Protein AF-A0A5B7TYE2-F1 (afdb_monomer_lite)

Sequence (539 aa):
MKYCIKNIAVILSVALICFSCKEQRVESEIEANNNPLPKKEYLGYVDTRVGTAASIADITVTEVEEPMGYVSPIVGNPSALTHWTPQTAKWTDRVITVPVPYWYDQNKIQGFRGTRYPNGAVVGDWGPMSIMPMTGKVITDAETRASKFSHDSEIAKPHYYSVQLDDYDIKAEFTAASKTAFFQFTFPESKSSSIVIDGVYVPGNYKVIPERNEIEGYTVIAGHFKNHFVAKFDKKFKVYNVDMLPNVVGTKLVPNGFKAAYYNNDKLEGEPDVLVDYSELNYNWLKEPAEGVNADFFSAKYTCTLVPRYTGEHIFELTTKDGTRMYINGKMVIDQWMYRATGTNSYKANLTKGKKIDIRIEYYDGSSTTEMQFRCAEPVKADPKLGPQMALKGADGNAVYVTFNTKDQEKVKMKVGTSLIDIAQARANMEEEFPDFNFKKAVTQVAGVWEKELNMIQVEGTEDDKAIFYTALTKCFVNPRNLNEGGRYFSPFDFQVHEGQMYTDLSLWDTFRSLHPLWVILKPDETTDIINGMLNAYK

Organism: NCBI:txid2584122

Foldseek 3Di:
DDDDDDDDDDDDDDDDDDDDDDDDDDDPPDPPPPDLDDPDFLLVLAFLCVQLEFDPDPPPPDPPDGRTQLFFLWAEFFQAQWTKGFAAADDPPDPPQARRRGHPPGFWTLFIKRWPPQGRDRDYTWFIKGKDKAADDDDLPSNVNIFGWDCVQWDRTRAKTWTQRVVGRKIWIWGYYRFKIKIKIFHAFHQWIKMKMFRVAFWKKWAQDQVQQKIWTWTDTLLPFTKTKIKHKPDRFDDKFFAADFAFDFCVFFVQAKKKFKAQAQPPDDHGQDIDGDRTWWDKQQAAPDPRHHRARMKMKIKTKTAAQAFFKKKKKKWKAAFKWKDKQNHTFDGRHGHGGIDIDMDIDGDHGGDIIMMMMIDHGHDRIITITIGMHHPDDDDSCVRVVCSNVMGIHRMMMTTDGDHGRDMMMMMMGIARPYNVLSVVRRCVLPVDNDRSVSSSVSVVSLSVQLVLDDDDDDSNVSSVVSNVSVSLRHDFHWQDTPQWGQQPQPRDIGGATATDPCPVVPCVPPSLVVCCVRPVPVSVSHVVNVVVNVD

Structure (mmCIF, N/CA/C/O backbone):
data_AF-A0A5B7TYE2-F1
#
_entry.id   AF-A0A5B7TYE2-F1
#
loop_
_atom_site.group_PDB
_atom_site.id
_atom_site.type_symbol
_atom_site.label_atom_id
_atom_site.label_alt_id
_atom_site.label_comp_id
_atom_site.label_asym_id
_atom_site.label_entity_id
_atom_site.label_seq_id
_atom_site.pdbx_PDB_ins_code
_atom_site.Cartn_x
_atom_site.Cartn_y
_atom_site.Cartn_z
_atom_site.occupancy
_atom_site.B_iso_or_equiv
_atom_site.auth_seq_id
_atom_site.auth_comp_id
_atom_site.auth_asym_id
_atom_site.auth_atom_id
_atom_site.pdbx_PDB_model_num
ATOM 1 N N . MET A 1 1 ? -28.534 55.575 19.215 1.00 34.75 1 MET A N 1
ATOM 2 C CA . MET A 1 1 ? -29.164 55.459 17.878 1.00 34.75 1 MET A CA 1
ATOM 3 C C . MET A 1 1 ? -29.790 54.069 17.811 1.00 34.75 1 MET A C 1
ATOM 5 O O . MET A 1 1 ? -29.038 53.115 17.872 1.00 34.75 1 MET A O 1
ATOM 9 N N . LYS A 1 2 ? -31.093 53.893 18.110 1.00 31.44 2 LYS A N 1
ATOM 10 C CA . LYS A 1 2 ? -32.216 53.730 17.140 1.00 31.44 2 LYS A CA 1
ATOM 11 C C . LYS A 1 2 ? -31.777 52.851 15.954 1.00 31.44 2 LYS A C 1
ATOM 13 O O . LYS A 1 2 ? -30.890 53.282 15.237 1.00 31.44 2 LYS A O 1
ATOM 18 N N . TYR A 1 3 ? -32.258 51.619 15.764 1.00 28.66 3 TYR A N 1
ATOM 19 C CA . TYR A 1 3 ? -33.646 51.156 15.554 1.00 28.66 3 TYR A CA 1
ATOM 20 C C . TYR A 1 3 ? -33.824 49.680 15.980 1.00 28.66 3 TYR A C 1
ATOM 22 O O . TYR A 1 3 ? -32.837 48.976 16.112 1.00 28.66 3 TYR A O 1
ATOM 30 N N . CYS A 1 4 ? -35.005 49.061 15.999 1.00 26.41 4 CYS A N 1
ATOM 31 C CA . CYS A 1 4 ? -36.334 49.336 16.553 1.00 26.41 4 CYS A CA 1
ATOM 32 C C . CYS A 1 4 ? -37.114 48.018 16.342 1.00 26.41 4 CYS A C 1
ATOM 34 O O . CYS A 1 4 ? -37.064 47.428 15.267 1.00 26.41 4 CYS A O 1
ATOM 36 N N . ILE A 1 5 ? -37.779 47.555 17.395 1.00 30.11 5 ILE A N 1
ATOM 37 C CA . ILE A 1 5 ? -38.566 46.320 17.507 1.00 30.11 5 ILE A CA 1
ATOM 38 C C . ILE A 1 5 ? -39.814 46.368 16.613 1.00 30.11 5 ILE A C 1
ATOM 40 O O . ILE A 1 5 ? -40.455 47.415 16.527 1.00 30.11 5 ILE A O 1
ATOM 44 N N . LYS A 1 6 ? -40.256 45.214 16.092 1.00 28.36 6 LYS A N 1
ATOM 45 C CA . LYS A 1 6 ? -41.692 44.914 15.955 1.00 28.36 6 LYS A CA 1
ATOM 46 C C . LYS A 1 6 ? -41.987 43.440 16.258 1.00 28.36 6 LYS A C 1
ATOM 48 O O . LYS A 1 6 ? -41.724 42.559 15.451 1.00 28.36 6 LYS A O 1
ATOM 53 N N . ASN A 1 7 ? -42.567 43.229 17.439 1.00 30.31 7 ASN A N 1
ATOM 54 C CA . ASN A 1 7 ? -43.360 42.063 17.818 1.00 30.31 7 ASN A CA 1
ATOM 55 C C . ASN A 1 7 ? -44.704 42.083 17.078 1.00 30.31 7 ASN A C 1
ATOM 57 O O . ASN A 1 7 ? -45.320 43.146 16.987 1.00 30.31 7 ASN A O 1
ATOM 61 N N . ILE A 1 8 ? -45.216 40.913 16.692 1.00 30.72 8 ILE A N 1
ATOM 62 C CA . ILE A 1 8 ? -46.660 40.644 16.650 1.00 30.72 8 ILE A CA 1
ATOM 63 C C . ILE A 1 8 ? -46.888 39.279 17.302 1.00 30.72 8 ILE A C 1
ATOM 65 O O . ILE A 1 8 ? -46.368 38.266 16.847 1.00 30.72 8 ILE A O 1
ATOM 69 N N . ALA A 1 9 ? -47.655 39.290 18.389 1.00 28.41 9 ALA A N 1
ATOM 70 C CA . ALA A 1 9 ? -48.198 38.119 19.058 1.00 28.41 9 ALA A CA 1
ATOM 71 C C . ALA A 1 9 ? -49.622 37.860 18.548 1.00 28.41 9 ALA A C 1
ATOM 73 O O . ALA A 1 9 ? -50.392 38.809 18.412 1.00 28.41 9 ALA A O 1
ATOM 74 N N . VAL A 1 10 ? -49.992 36.592 18.350 1.00 28.48 10 VAL A N 1
ATOM 75 C CA . VAL A 1 10 ? -51.390 36.132 18.395 1.00 28.48 10 VAL A CA 1
ATOM 76 C C . VAL A 1 10 ? -51.424 34.792 19.134 1.00 28.48 10 VAL A C 1
ATOM 78 O O . VAL A 1 10 ? -50.661 33.880 18.827 1.00 28.48 10 VAL A O 1
ATOM 81 N N . ILE A 1 11 ? -52.286 34.722 20.148 1.00 31.12 11 ILE A N 1
ATOM 82 C CA . ILE A 1 11 ? -52.474 33.622 21.099 1.00 31.12 11 ILE A CA 1
ATOM 83 C C . ILE A 1 11 ? -53.691 32.765 20.702 1.00 31.12 11 ILE A C 1
ATOM 85 O O . ILE A 1 11 ? -54.756 33.304 20.425 1.00 31.12 11 ILE A O 1
ATOM 89 N N . LEU A 1 12 ? -53.462 31.445 20.741 1.00 28.72 12 LEU A N 1
ATOM 90 C CA . LEU A 1 12 ? -54.303 30.267 21.038 1.00 28.72 12 LEU A CA 1
ATOM 91 C C . LEU A 1 12 ? -55.782 30.162 20.608 1.00 28.72 12 LEU A C 1
ATOM 93 O O . LEU A 1 12 ? -56.643 30.958 20.967 1.00 28.72 12 LEU A O 1
ATOM 97 N N . SER A 1 13 ? -56.114 28.962 20.112 1.00 26.42 13 SER A N 1
ATOM 98 C CA . SER A 1 13 ? -57.304 28.203 20.535 1.00 26.42 13 SER A CA 1
ATOM 99 C C . SER A 1 13 ? -57.010 26.697 20.528 1.00 26.42 13 SER A C 1
ATOM 101 O O . SER A 1 13 ? -56.265 26.206 19.688 1.00 26.42 13 SER A O 1
ATOM 103 N N . VAL A 1 14 ? -57.579 26.001 21.510 1.00 31.58 14 VAL A N 1
ATOM 104 C CA . VAL A 1 14 ? -57.256 24.660 22.030 1.00 31.58 14 VAL A CA 1
ATOM 105 C C . VAL A 1 14 ? -58.329 23.638 21.630 1.00 31.58 14 VAL A C 1
ATOM 107 O O . VAL A 1 14 ? -59.505 23.985 21.650 1.00 31.58 14 VAL A O 1
ATOM 110 N N . ALA A 1 15 ? -57.939 22.378 21.393 1.00 25.75 15 ALA A N 1
ATOM 111 C CA . ALA A 1 15 ? -58.714 21.151 21.683 1.00 25.75 15 ALA A CA 1
ATOM 112 C C . ALA A 1 15 ? -57.755 19.941 21.549 1.00 25.75 15 ALA A C 1
ATOM 114 O O . ALA A 1 15 ? -57.318 19.647 20.444 1.00 25.75 15 ALA A O 1
ATOM 115 N N . LEU A 1 16 ? -57.111 19.423 22.602 1.00 27.80 16 LEU A N 1
ATOM 116 C CA . LEU A 1 16 ? -57.550 18.558 23.716 1.00 27.80 16 LEU A CA 1
ATOM 117 C C . LEU A 1 16 ? -57.940 17.116 23.325 1.00 27.80 16 LEU A C 1
ATOM 119 O O . LEU A 1 16 ? -58.738 16.928 22.415 1.00 27.80 16 LEU A O 1
ATOM 123 N N . ILE A 1 17 ? -57.451 16.173 24.157 1.00 26.98 17 ILE A N 1
ATOM 124 C CA . ILE A 1 17 ? -57.790 14.740 24.371 1.00 26.98 17 ILE A CA 1
ATOM 125 C C . ILE A 1 17 ? -56.639 13.796 23.950 1.00 26.98 17 ILE A C 1
ATOM 127 O O . ILE A 1 17 ? -56.234 13.819 22.800 1.00 26.98 17 ILE A O 1
ATOM 131 N N . CYS A 1 18 ? -56.073 12.883 24.753 1.00 25.69 18 CYS A N 1
ATOM 132 C CA . CYS A 1 18 ? -56.061 12.580 26.191 1.00 25.69 18 CYS A CA 1
ATOM 133 C C . CYS A 1 18 ? -54.978 11.492 26.429 1.00 25.69 18 CYS A C 1
ATOM 135 O O . CYS A 1 18 ? -54.842 10.590 25.614 1.00 25.69 18 CYS A O 1
ATOM 137 N N . PHE A 1 19 ? -54.287 11.580 27.574 1.00 26.70 19 PHE A N 1
ATOM 138 C CA . PHE A 1 19 ? -53.756 10.511 28.450 1.00 26.70 19 PHE A CA 1
ATOM 139 C C . PHE A 1 19 ? -53.100 9.232 27.873 1.00 26.70 19 PHE A C 1
ATOM 141 O O . PHE A 1 19 ? -53.772 8.379 27.311 1.00 26.70 19 PHE A O 1
ATOM 148 N N . SER A 1 20 ? -51.856 8.936 28.28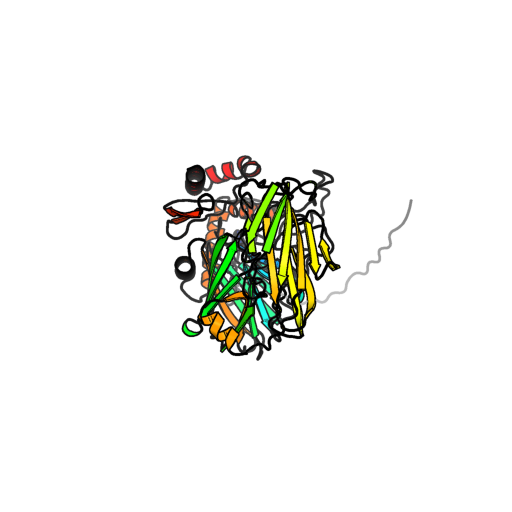3 1.00 24.97 20 SER A N 1
ATOM 149 C CA . SER A 1 20 ? -51.570 8.154 29.512 1.00 24.97 20 SER A CA 1
ATOM 150 C C . SER A 1 20 ? -50.143 7.577 29.516 1.00 24.97 20 SER A C 1
ATOM 152 O O . SER A 1 20 ? -49.689 7.010 28.526 1.00 24.97 20 SER A O 1
ATOM 154 N N . CYS A 1 21 ? -49.461 7.661 30.661 1.00 29.09 21 CYS A N 1
ATOM 155 C CA . CYS A 1 21 ? -48.189 6.993 30.941 1.00 29.09 21 CYS A CA 1
ATOM 156 C C . CYS A 1 21 ? -48.276 5.462 30.822 1.00 29.09 21 CYS A C 1
ATOM 158 O O . CYS A 1 21 ? -49.140 4.842 31.447 1.00 29.09 21 CYS A O 1
ATOM 160 N N . LYS A 1 22 ? -47.283 4.858 30.159 1.00 26.09 22 LYS A N 1
ATOM 161 C CA . LYS A 1 22 ? -46.612 3.628 30.612 1.00 26.09 22 LYS A CA 1
ATOM 162 C C . LYS A 1 22 ? -45.293 3.446 29.855 1.00 26.09 22 LYS A C 1
ATOM 164 O O . LYS A 1 22 ? -45.286 3.113 28.676 1.00 26.09 22 LYS A O 1
ATOM 169 N N . GLU A 1 23 ? -44.182 3.643 30.557 1.00 31.44 23 GLU A N 1
ATOM 170 C CA . GLU A 1 23 ? -42.925 2.973 30.229 1.00 31.44 23 GLU A CA 1
ATOM 171 C C . GLU A 1 23 ? -43.135 1.456 30.320 1.00 31.44 23 GLU A C 1
ATOM 173 O O . GLU A 1 23 ? -43.660 0.973 31.324 1.00 31.44 23 GLU A O 1
ATOM 178 N N . GLN A 1 24 ? -42.702 0.708 29.303 1.00 24.80 24 GLN A N 1
ATOM 179 C CA . GLN A 1 24 ? -41.698 -0.353 29.454 1.00 24.80 24 GLN A CA 1
ATOM 180 C C . GLN A 1 24 ? -41.434 -1.072 28.122 1.00 24.80 24 GLN A C 1
ATOM 182 O O . GLN A 1 24 ? -42.334 -1.651 27.526 1.00 24.80 24 GLN A O 1
ATOM 187 N N . ARG A 1 25 ? -40.144 -1.098 27.758 1.00 34.94 25 ARG A N 1
ATOM 188 C CA . ARG A 1 25 ? -39.419 -2.188 27.080 1.00 34.94 25 ARG A CA 1
ATOM 189 C C . ARG A 1 25 ? -40.068 -2.822 25.843 1.00 34.94 25 ARG A C 1
ATOM 191 O O . ARG A 1 25 ? -40.710 -3.858 25.959 1.00 34.94 25 ARG A O 1
ATOM 198 N N . VAL A 1 26 ? -39.665 -2.340 24.665 1.00 27.91 26 VAL A N 1
ATOM 199 C CA . VAL A 1 26 ? -39.304 -3.201 23.521 1.00 27.91 26 VAL A CA 1
ATOM 200 C C . VAL A 1 26 ? -38.172 -2.511 22.747 1.00 27.91 26 VAL A C 1
ATOM 202 O O . VAL A 1 26 ? -38.399 -1.929 21.698 1.00 27.91 26 VAL A O 1
ATOM 205 N N . GLU A 1 27 ? -36.950 -2.502 23.285 1.00 33.47 27 GLU A N 1
ATOM 206 C CA . GLU A 1 27 ? -35.805 -1.914 22.559 1.00 33.47 27 GLU A CA 1
ATOM 207 C C . GLU A 1 27 ? -34.492 -2.701 22.716 1.00 33.47 27 GLU A C 1
ATOM 209 O O . GLU A 1 27 ? -33.421 -2.202 22.392 1.00 33.47 27 GLU A O 1
ATOM 214 N N . SER A 1 28 ? -34.529 -3.953 23.190 1.00 32.06 28 SER A N 1
ATOM 215 C CA . SER A 1 28 ? -33.297 -4.636 23.618 1.00 32.06 28 SER A CA 1
ATOM 216 C C . SER A 1 28 ? -32.872 -5.907 22.877 1.00 32.06 28 SER A C 1
ATOM 218 O O . SER A 1 28 ? -31.851 -6.451 23.275 1.00 32.06 28 SER A O 1
ATOM 220 N N . GLU A 1 29 ? -33.537 -6.402 21.822 1.00 28.94 29 GLU A N 1
ATOM 221 C CA . GLU A 1 29 ? -33.160 -7.741 21.294 1.00 28.94 29 GLU A CA 1
ATOM 222 C C . GLU A 1 29 ? -33.033 -7.931 19.771 1.00 28.94 29 GLU A C 1
ATOM 224 O O . GLU A 1 29 ? -32.695 -9.033 19.350 1.00 28.94 29 GLU A O 1
ATOM 229 N N . ILE A 1 30 ? -33.181 -6.905 18.919 1.00 29.28 30 ILE A N 1
ATOM 230 C CA . ILE A 1 30 ? -33.082 -7.112 17.449 1.00 29.28 30 ILE A CA 1
ATOM 231 C C . ILE A 1 30 ? -31.859 -6.439 16.784 1.00 29.28 30 ILE A C 1
ATOM 233 O O . ILE A 1 30 ? -31.394 -6.910 15.750 1.00 29.28 30 ILE A O 1
ATOM 237 N N . GLU A 1 31 ? -31.217 -5.436 17.392 1.00 34.06 31 GLU A N 1
ATOM 238 C CA . GLU A 1 31 ? -30.087 -4.727 16.749 1.00 34.06 31 GLU A CA 1
ATOM 239 C C . GLU A 1 31 ? -28.674 -5.190 17.147 1.00 34.06 31 GLU A C 1
ATOM 241 O O . GLU A 1 31 ? -27.690 -4.760 16.545 1.00 34.06 31 GLU A O 1
ATOM 246 N N . ALA A 1 32 ? -28.527 -6.074 18.137 1.00 31.67 32 ALA A N 1
ATOM 247 C CA . ALA A 1 32 ? -27.205 -6.466 18.645 1.00 31.67 32 ALA A CA 1
ATOM 248 C C . ALA A 1 32 ? -26.365 -7.305 17.654 1.00 31.67 32 ALA A C 1
ATOM 250 O O . ALA A 1 32 ? -25.162 -7.460 17.849 1.00 31.67 32 ALA A O 1
ATOM 251 N N . ASN A 1 33 ? -26.952 -7.823 16.568 1.00 38.25 33 ASN A N 1
ATOM 252 C CA . ASN A 1 33 ? -26.249 -8.746 15.669 1.00 38.25 33 ASN A CA 1
ATOM 253 C C . ASN A 1 33 ? -25.567 -8.107 14.444 1.00 38.25 33 ASN A C 1
ATOM 255 O O . ASN A 1 33 ? -24.705 -8.761 13.847 1.00 38.25 33 ASN A O 1
ATOM 259 N N . ASN A 1 34 ? -25.842 -6.837 14.111 1.00 45.91 34 ASN A N 1
ATOM 260 C CA . ASN A 1 34 ? -25.438 -6.263 12.814 1.00 45.91 34 ASN A CA 1
ATOM 261 C C . ASN A 1 34 ? -24.366 -5.156 12.843 1.00 45.91 34 ASN A C 1
ATOM 263 O O . ASN A 1 34 ? -23.856 -4.826 11.776 1.00 45.91 34 ASN A O 1
ATOM 267 N N . ASN A 1 35 ? -23.970 -4.612 14.001 1.00 49.88 35 ASN A N 1
ATOM 268 C CA . ASN A 1 35 ? -22.941 -3.561 14.053 1.00 49.88 35 ASN A CA 1
ATOM 269 C C . ASN A 1 35 ? -21.555 -4.146 14.414 1.00 49.88 35 ASN A C 1
ATOM 271 O O . ASN A 1 35 ? -21.451 -4.825 15.438 1.00 49.88 35 ASN A O 1
ATOM 275 N N . PRO A 1 36 ? -20.500 -3.948 13.595 1.00 50.59 36 PRO A N 1
ATOM 276 C CA . PRO A 1 36 ? -19.133 -4.338 13.950 1.00 50.59 36 PRO A CA 1
ATOM 277 C C . PRO A 1 36 ? -18.475 -3.405 14.983 1.00 50.59 36 PRO A C 1
ATOM 279 O O . PRO A 1 36 ? -17.415 -3.754 15.496 1.00 50.59 36 PRO A O 1
ATOM 282 N N . LEU A 1 37 ? -19.081 -2.251 15.291 1.00 54.53 37 LEU A N 1
ATOM 283 C CA . LEU A 1 37 ? -18.548 -1.263 16.231 1.00 54.53 37 LEU A CA 1
ATOM 284 C C . LEU A 1 37 ? -19.129 -1.445 17.651 1.00 54.53 37 LEU A C 1
ATOM 286 O O . LEU A 1 37 ? -20.332 -1.708 17.781 1.00 54.53 37 LEU A O 1
ATOM 290 N N . PRO A 1 38 ? -18.323 -1.278 18.718 1.00 51.12 38 PRO A N 1
ATOM 291 C CA . PRO A 1 38 ? -18.806 -1.371 20.093 1.00 51.12 38 PRO A CA 1
ATOM 292 C C . PRO A 1 38 ? -19.775 -0.234 20.463 1.00 51.12 38 PRO A C 1
ATOM 294 O O . PRO A 1 38 ? -19.647 0.897 19.998 1.00 51.12 38 PRO A O 1
ATOM 297 N N . LYS A 1 39 ? -20.779 -0.537 21.303 1.00 52.81 39 LYS A N 1
ATOM 298 C CA . LYS A 1 39 ? -21.942 0.343 21.560 1.00 52.81 39 LYS A CA 1
ATOM 299 C C . LYS A 1 39 ? -21.725 1.431 22.638 1.00 52.81 39 LYS A C 1
ATOM 301 O O . LYS A 1 39 ? -22.587 2.299 22.741 1.00 52.81 39 LYS A O 1
ATOM 306 N N . LYS A 1 40 ? -20.635 1.408 23.429 1.00 57.78 40 LYS A N 1
ATOM 307 C CA . LYS A 1 40 ? -20.192 2.484 24.361 1.00 57.78 40 LYS A CA 1
ATOM 308 C C . LYS A 1 40 ? -18.861 2.107 25.042 1.00 57.78 40 LYS A C 1
ATOM 310 O O . LYS A 1 40 ? -18.858 1.560 26.139 1.00 57.78 40 LYS A O 1
ATOM 315 N N . GLU A 1 41 ? -17.747 2.379 24.372 1.00 79.69 41 GLU A N 1
ATOM 316 C CA . GLU A 1 41 ? -16.377 2.059 24.816 1.00 79.69 41 GLU A CA 1
ATOM 317 C C . GLU A 1 41 ? -15.401 3.170 24.357 1.00 79.69 41 GLU A C 1
ATOM 319 O O . GLU A 1 41 ? -15.833 4.110 23.675 1.00 79.69 41 GLU A O 1
ATOM 324 N N . TYR A 1 42 ? -14.117 3.128 24.736 1.00 91.69 42 TYR A N 1
ATOM 325 C CA . TYR A 1 42 ? -13.172 4.234 24.508 1.00 91.69 42 TYR A CA 1
ATOM 326 C C . TYR A 1 42 ? -12.927 4.518 23.018 1.00 91.69 42 TYR A C 1
ATOM 328 O O . TYR A 1 42 ? -12.788 5.675 22.617 1.00 91.69 42 TYR A O 1
ATOM 336 N N . LEU A 1 43 ? -12.979 3.490 22.166 1.00 91.62 43 LEU A N 1
ATOM 337 C CA . LEU A 1 43 ? -12.900 3.611 20.705 1.00 91.62 43 LEU A CA 1
ATOM 338 C C . LEU A 1 43 ? -14.020 4.461 20.097 1.00 91.62 43 LEU A C 1
ATOM 340 O O . LEU A 1 43 ? -13.868 4.999 18.992 1.00 91.62 43 LEU A O 1
ATOM 344 N N . GLY A 1 44 ? -15.150 4.590 20.798 1.00 91.44 44 GLY A N 1
ATOM 345 C CA . GLY A 1 44 ? -16.251 5.455 20.385 1.00 91.44 44 GLY A CA 1
ATOM 346 C C . GLY A 1 44 ? -15.796 6.902 20.190 1.00 91.44 44 GLY A C 1
ATOM 347 O O . GLY A 1 44 ? -16.189 7.530 19.208 1.00 91.44 44 GLY A O 1
ATOM 348 N N . TYR A 1 45 ? -14.887 7.370 21.049 1.00 94.50 45 TYR A N 1
ATOM 349 C CA . TYR A 1 45 ? -14.358 8.737 21.074 1.00 94.50 45 TYR A CA 1
ATOM 350 C C . TYR A 1 45 ? -13.264 9.014 20.035 1.00 94.50 45 TYR A C 1
ATOM 352 O O . TYR A 1 45 ? -12.960 10.171 19.763 1.00 94.50 45 TYR A O 1
ATOM 360 N N . VAL A 1 46 ? -12.650 7.978 19.459 1.00 95.69 46 VAL A N 1
ATOM 361 C CA . VAL A 1 46 ? -11.467 8.137 18.599 1.00 95.69 46 VAL A CA 1
ATOM 362 C C . VAL A 1 46 ? -11.860 8.474 17.164 1.00 95.69 46 VAL A C 1
ATOM 364 O O . VAL A 1 46 ? -12.607 7.715 16.556 1.00 95.69 46 VAL A O 1
ATOM 367 N N . ASP A 1 47 ? -11.310 9.533 16.573 1.00 94.56 47 ASP A N 1
ATOM 368 C CA . ASP A 1 47 ? -11.365 9.769 15.120 1.00 94.56 47 ASP A CA 1
ATOM 369 C C . ASP A 1 47 ? -9.943 9.906 14.565 1.00 94.56 47 ASP A C 1
ATOM 371 O O . ASP A 1 47 ? -9.219 10.859 14.867 1.00 94.56 47 ASP A O 1
ATOM 375 N N . THR A 1 48 ? -9.515 8.941 13.746 1.00 95.88 48 THR A N 1
ATOM 376 C CA . THR A 1 48 ? -8.138 8.920 13.229 1.00 95.88 48 THR A CA 1
ATOM 377 C C . THR A 1 48 ? -7.877 9.985 12.162 1.00 95.88 48 THR A C 1
ATOM 379 O O . THR A 1 48 ? -6.719 10.204 11.806 1.00 95.88 48 THR A O 1
ATOM 382 N N . ARG A 1 49 ? -8.910 10.708 11.703 1.00 94.56 49 ARG A N 1
ATOM 383 C CA . ARG A 1 49 ? -8.782 11.835 10.766 1.00 94.56 49 ARG A CA 1
ATOM 384 C C . ARG A 1 49 ? -8.354 13.132 11.441 1.00 94.56 49 ARG A C 1
ATOM 386 O O . ARG A 1 49 ? -7.911 14.048 10.751 1.00 94.56 49 ARG A O 1
ATOM 393 N N . VAL A 1 50 ? -8.443 13.248 12.767 1.00 92.62 50 VAL A N 1
ATOM 394 C CA . VAL A 1 50 ? -8.005 14.464 13.474 1.00 92.62 50 VAL A CA 1
ATOM 395 C C . VAL A 1 50 ? -6.527 14.734 13.167 1.00 92.62 50 VAL A C 1
ATOM 397 O O . VAL A 1 50 ? -5.665 13.900 13.451 1.00 92.62 50 VAL A O 1
ATOM 400 N N . GLY A 1 51 ? -6.236 15.898 12.577 1.00 89.25 51 GLY A N 1
ATOM 401 C CA . GLY A 1 51 ? -4.897 16.310 12.130 1.00 89.25 51 GLY A CA 1
ATOM 402 C C . GLY A 1 51 ? -4.569 16.036 10.653 1.00 89.25 51 GLY A C 1
ATOM 403 O O . GLY A 1 51 ? -3.474 16.385 10.221 1.00 89.25 51 GLY A O 1
ATOM 404 N N . THR A 1 52 ? -5.488 15.433 9.884 1.00 90.12 52 THR A N 1
ATOM 405 C CA . THR A 1 52 ? -5.319 15.160 8.435 1.00 90.12 52 THR A CA 1
ATOM 406 C C . THR A 1 52 ? -5.700 16.342 7.526 1.00 90.12 52 THR A C 1
ATOM 408 O O . THR A 1 52 ? -5.405 16.323 6.331 1.00 90.12 52 THR A O 1
ATOM 411 N N . ALA A 1 53 ? -6.366 17.360 8.077 1.00 85.56 53 ALA A N 1
ATOM 412 C CA . ALA A 1 53 ? -6.710 18.612 7.401 1.00 85.56 53 ALA A CA 1
ATOM 413 C C . ALA A 1 53 ? -5.706 19.720 7.752 1.00 85.56 53 ALA A C 1
ATOM 415 O O . ALA A 1 53 ? -4.990 19.622 8.755 1.00 85.56 53 ALA A O 1
ATOM 416 N N . ALA A 1 54 ? -5.688 20.798 6.964 1.00 75.50 54 ALA A N 1
ATOM 417 C CA . ALA A 1 54 ? -4.964 22.004 7.354 1.00 75.50 54 ALA A CA 1
ATOM 418 C C . ALA A 1 54 ? -5.578 22.595 8.629 1.00 75.50 54 ALA A C 1
ATOM 420 O O . ALA A 1 54 ? -6.802 22.645 8.767 1.00 75.50 54 ALA A O 1
ATOM 421 N N . SER A 1 55 ? -4.744 23.058 9.561 1.00 67.25 55 SER A N 1
ATOM 422 C CA . SER A 1 55 ? -5.237 23.813 10.709 1.00 67.25 55 SER A CA 1
ATOM 423 C C . SER A 1 55 ? -5.929 25.079 10.223 1.00 67.25 55 SER A C 1
ATOM 425 O O . SER A 1 55 ? -5.384 25.850 9.435 1.00 67.25 55 SER A O 1
ATOM 427 N N . ILE A 1 56 ? -7.126 25.301 10.753 1.00 60.66 56 ILE A N 1
ATOM 428 C CA . ILE A 1 56 ? -7.894 26.539 10.596 1.00 60.66 56 ILE A CA 1
ATOM 429 C C . ILE A 1 56 ? -7.552 27.580 11.673 1.00 60.66 56 ILE A C 1
ATOM 431 O O . ILE A 1 56 ? -8.060 28.697 11.628 1.00 60.66 56 ILE A O 1
ATOM 435 N N . ALA A 1 57 ? -6.739 27.210 12.666 1.00 56.53 57 ALA A N 1
ATOM 436 C CA . ALA A 1 57 ? -6.244 28.125 13.685 1.00 56.53 57 ALA A CA 1
ATOM 437 C C . ALA A 1 57 ? -4.958 28.814 13.202 1.00 56.53 57 ALA A C 1
ATOM 439 O O . ALA A 1 57 ? -4.121 28.163 12.570 1.00 56.53 57 ALA A O 1
ATOM 440 N N . ASP A 1 58 ? -4.789 30.094 13.555 1.00 50.94 58 ASP A N 1
ATOM 441 C CA . ASP A 1 58 ? -3.541 30.858 13.396 1.00 50.94 58 ASP A CA 1
ATOM 442 C C . ASP A 1 58 ? -2.455 30.272 14.313 1.00 50.94 58 ASP A C 1
ATOM 444 O O . ASP A 1 58 ? -2.147 30.789 15.387 1.00 50.94 58 ASP A O 1
ATOM 448 N N . ILE A 1 59 ? -1.897 29.130 13.916 1.00 52.75 59 ILE A N 1
ATOM 449 C CA . ILE A 1 59 ? -0.776 28.492 14.600 1.00 52.75 59 ILE A CA 1
ATOM 450 C C . ILE A 1 59 ? 0.494 28.910 13.858 1.00 52.75 59 ILE A C 1
ATOM 452 O O . ILE A 1 59 ? 1.080 28.150 13.095 1.00 52.75 59 ILE A O 1
ATOM 456 N N . THR A 1 60 ? 0.908 30.161 14.044 1.00 42.25 60 THR A N 1
ATOM 457 C CA . THR A 1 60 ? 2.211 30.637 13.570 1.00 42.25 60 THR A CA 1
ATOM 458 C C . THR A 1 60 ? 3.288 30.167 14.542 1.00 42.25 60 THR A C 1
ATOM 460 O O . THR A 1 60 ? 3.490 30.792 15.584 1.00 42.25 60 THR A O 1
ATOM 463 N N . VAL A 1 61 ? 3.983 29.073 14.224 1.00 50.69 61 VAL A N 1
ATOM 464 C CA . VAL A 1 61 ? 5.274 28.772 14.875 1.00 50.69 61 VAL A CA 1
ATOM 465 C C . VAL A 1 61 ? 6.433 29.242 13.995 1.00 50.69 61 VAL A C 1
ATOM 467 O O . VAL A 1 61 ? 7.415 29.750 14.525 1.00 50.69 61 VAL A O 1
ATOM 470 N N . THR A 1 62 ? 6.287 29.219 12.666 1.00 44.78 62 THR A N 1
ATOM 471 C CA . THR A 1 62 ? 7.168 29.910 11.710 1.00 44.78 62 THR A CA 1
ATOM 472 C C . THR A 1 62 ? 6.397 30.223 10.419 1.00 44.78 62 THR A C 1
ATOM 474 O O . THR A 1 62 ? 5.421 29.549 10.110 1.00 44.78 62 THR A O 1
ATOM 477 N N . GLU A 1 63 ? 6.827 31.217 9.637 1.00 47.16 63 GLU A N 1
ATOM 478 C CA . GLU A 1 63 ? 6.264 31.536 8.305 1.00 47.16 63 GLU A CA 1
ATOM 479 C C . GLU A 1 63 ? 6.581 30.465 7.228 1.00 47.16 63 GLU A C 1
ATOM 481 O O . GLU A 1 63 ? 6.395 30.715 6.038 1.00 47.16 63 GLU A O 1
ATOM 486 N N . VAL A 1 64 ? 7.107 29.293 7.617 1.00 49.34 64 VAL A N 1
ATOM 487 C CA . VAL A 1 64 ? 7.753 28.322 6.710 1.00 49.34 64 VAL A CA 1
ATOM 488 C C . VAL A 1 64 ? 7.086 26.936 6.721 1.00 49.34 64 VAL A C 1
ATOM 490 O O . VAL A 1 64 ? 7.304 26.159 5.795 1.00 49.34 64 VAL A O 1
ATOM 493 N N . GLU A 1 65 ? 6.242 26.615 7.707 1.00 53.06 65 GLU A N 1
ATOM 494 C CA . GLU A 1 65 ? 5.575 25.306 7.807 1.00 53.06 65 GLU A CA 1
ATOM 495 C C . GLU A 1 65 ? 4.055 25.429 7.639 1.00 53.06 65 GLU A C 1
ATOM 497 O O . GLU A 1 65 ? 3.413 26.250 8.297 1.00 53.06 65 GLU A O 1
ATOM 502 N N . GLU A 1 66 ? 3.459 24.598 6.770 1.00 59.97 66 GLU A N 1
ATOM 503 C CA . GLU A 1 66 ? 1.998 24.482 6.708 1.00 59.97 66 GLU A CA 1
ATOM 504 C C . GLU A 1 66 ? 1.492 23.969 8.067 1.00 59.97 66 GLU A C 1
ATOM 506 O O . GLU A 1 66 ? 2.036 22.982 8.575 1.00 59.97 66 GLU A O 1
ATOM 511 N N . PRO A 1 67 ? 0.465 24.593 8.672 1.00 66.25 67 PRO A N 1
ATOM 512 C CA . PRO A 1 67 ? 0.031 24.264 10.024 1.00 66.25 67 PRO A CA 1
ATOM 513 C C . PRO A 1 67 ? -0.789 22.964 10.001 1.00 66.25 67 PRO A C 1
ATOM 515 O O . PRO A 1 67 ? -2.010 22.975 10.113 1.00 66.25 67 PRO A O 1
ATOM 518 N N . MET A 1 68 ? -0.139 21.825 9.780 1.00 74.31 68 MET A N 1
ATOM 519 C CA . MET A 1 68 ? -0.776 20.519 9.590 1.00 74.31 68 MET A CA 1
ATOM 520 C C . MET A 1 68 ? -0.215 19.492 10.569 1.00 74.31 68 MET A C 1
ATOM 522 O O . MET A 1 68 ? 0.913 19.605 11.040 1.00 74.31 68 MET A O 1
ATOM 526 N N . GLY A 1 69 ? -1.003 18.455 10.860 1.00 81.38 69 GLY A N 1
ATOM 527 C CA . GLY A 1 69 ? -0.561 17.370 11.733 1.00 81.38 69 GLY A CA 1
ATOM 528 C C . GLY A 1 69 ? 0.368 16.359 11.056 1.00 81.38 69 GLY A C 1
ATOM 529 O O . GLY A 1 69 ? 0.971 15.563 11.764 1.00 81.38 69 GLY A O 1
ATOM 530 N N . TYR A 1 70 ? 0.455 16.350 9.717 1.00 86.12 70 TYR A N 1
ATOM 531 C CA . TYR A 1 70 ? 1.192 15.348 8.928 1.00 86.12 70 TYR A CA 1
ATOM 532 C C . TYR A 1 70 ? 0.857 13.903 9.339 1.00 86.12 70 TYR A C 1
ATOM 534 O O . TYR A 1 70 ? 1.720 13.049 9.507 1.00 86.12 70 TYR A O 1
ATOM 542 N N . VAL A 1 71 ? -0.426 13.617 9.556 1.00 90.31 71 VAL A N 1
ATOM 543 C CA . VAL A 1 71 ? -0.911 12.282 9.934 1.00 90.31 71 VAL A CA 1
ATOM 544 C C . VAL A 1 71 ? -1.808 11.708 8.849 1.00 90.31 71 VAL A C 1
ATOM 546 O O . VAL A 1 71 ? -2.472 12.450 8.133 1.00 90.31 71 VAL A O 1
ATOM 549 N N . SER A 1 72 ? -1.868 10.380 8.782 1.00 92.50 72 SER A N 1
ATOM 550 C CA . SER A 1 72 ? -2.828 9.615 7.982 1.00 92.50 72 SER A CA 1
ATOM 551 C C . SER A 1 72 ? -3.797 8.856 8.907 1.00 92.50 72 SER A C 1
ATOM 553 O O . SER A 1 72 ? -3.375 8.438 9.997 1.00 92.50 72 SER A O 1
ATOM 555 N N . PRO A 1 73 ? -5.068 8.628 8.516 1.00 96.00 73 PRO A N 1
ATOM 556 C CA . PRO A 1 73 ? -6.011 7.831 9.293 1.00 96.00 73 PRO A CA 1
ATOM 557 C C . PRO A 1 73 ? -5.641 6.352 9.161 1.00 96.00 73 PRO A C 1
ATOM 559 O O . PRO A 1 73 ? -6.113 5.631 8.280 1.00 96.00 73 PRO A O 1
ATOM 562 N N . ILE A 1 74 ? -4.699 5.920 9.990 1.00 95.50 74 ILE A N 1
ATOM 563 C CA . ILE A 1 74 ? -4.171 4.561 9.959 1.00 95.50 74 ILE A CA 1
ATOM 564 C C . ILE A 1 74 ? -5.079 3.573 10.699 1.00 95.50 74 ILE A C 1
ATOM 566 O O . ILE A 1 74 ? -5.769 3.920 11.660 1.00 95.50 74 ILE A O 1
ATOM 570 N N . VAL A 1 75 ? -5.012 2.323 10.259 1.00 98.44 75 VAL A N 1
ATOM 571 C CA . VAL A 1 75 ? -5.646 1.147 10.846 1.00 98.44 75 VAL A CA 1
ATOM 572 C C . VAL A 1 75 ? -4.571 0.093 11.074 1.00 98.44 75 VAL A C 1
ATOM 574 O O . VAL A 1 75 ? -3.742 -0.160 10.195 1.00 98.44 75 VAL A O 1
ATOM 577 N N . GLY A 1 76 ? -4.586 -0.528 12.244 1.00 97.69 76 GLY A N 1
ATOM 578 C CA . GLY A 1 76 ? -3.602 -1.527 12.649 1.00 97.69 76 GLY A CA 1
ATOM 579 C C . GLY A 1 76 ? -3.537 -1.644 14.162 1.00 97.69 76 GLY A C 1
ATOM 580 O O . GLY A 1 76 ? -4.081 -0.803 14.876 1.00 97.69 76 GLY A O 1
ATOM 581 N N . ASN A 1 77 ? -2.854 -2.669 14.658 1.00 98.19 77 ASN A N 1
ATOM 582 C CA . ASN A 1 77 ? -2.482 -2.713 16.072 1.00 98.19 77 ASN A CA 1
ATOM 583 C C . ASN A 1 77 ? -1.524 -1.554 16.423 1.00 98.19 77 ASN A C 1
ATOM 585 O O . ASN A 1 77 ? -0.842 -1.041 15.533 1.00 98.19 77 ASN A O 1
ATOM 589 N N . PRO A 1 78 ? -1.399 -1.190 17.710 1.00 97.31 78 PRO A N 1
ATOM 590 C CA . PRO A 1 78 ? -0.277 -0.389 18.189 1.00 97.31 78 PRO A CA 1
ATOM 591 C C . PRO A 1 78 ? 1.066 -0.902 17.660 1.00 97.31 78 PRO A C 1
ATOM 593 O O . PRO A 1 78 ? 1.269 -2.118 17.553 1.00 97.31 78 PRO A O 1
ATOM 596 N N . SER A 1 79 ? 1.971 0.018 17.331 1.00 96.88 79 SER A N 1
ATOM 597 C CA . SER A 1 79 ? 3.336 -0.289 16.879 1.00 96.88 79 SER A CA 1
ATOM 598 C C . SER A 1 79 ? 3.417 -1.247 15.670 1.00 96.88 79 SER A C 1
ATOM 600 O O . SER A 1 79 ? 4.455 -1.876 15.462 1.00 96.88 79 SER A O 1
ATOM 602 N N . ALA A 1 80 ? 2.351 -1.416 14.872 1.00 97.69 80 ALA A N 1
ATOM 603 C CA . ALA A 1 80 ? 2.278 -2.444 13.827 1.00 97.69 80 ALA A CA 1
ATOM 604 C C . ALA A 1 80 ? 3.421 -2.344 12.805 1.00 97.69 80 ALA A C 1
ATOM 606 O O . ALA A 1 80 ? 3.740 -1.254 12.341 1.00 97.69 80 ALA A O 1
ATOM 607 N N . LEU A 1 81 ? 3.968 -3.477 12.347 1.00 97.38 81 LEU A N 1
ATOM 608 C CA . LEU A 1 81 ? 4.944 -3.530 11.247 1.00 97.38 81 LEU A CA 1
ATOM 609 C C . LEU A 1 81 ? 4.395 -2.885 9.968 1.00 97.38 81 LEU A C 1
ATOM 611 O O . LEU A 1 81 ? 5.135 -2.266 9.206 1.00 97.38 81 LEU A O 1
ATOM 615 N N . THR A 1 82 ? 3.107 -3.056 9.686 1.00 97.31 82 THR A N 1
ATOM 616 C CA . THR A 1 82 ? 2.442 -2.422 8.543 1.00 97.31 82 THR A CA 1
ATOM 617 C C . THR A 1 82 ? 1.102 -1.873 8.988 1.00 97.31 82 THR A C 1
ATOM 619 O O . THR A 1 82 ? 0.180 -2.629 9.287 1.00 97.31 82 THR A O 1
ATOM 622 N N . HIS A 1 83 ? 0.996 -0.548 8.997 1.00 97.69 83 HIS A N 1
ATOM 623 C CA . HIS A 1 83 ? -0.291 0.120 9.128 1.00 97.69 83 HIS A CA 1
ATOM 624 C C . HIS A 1 83 ? -0.976 0.177 7.764 1.00 97.69 83 HIS A C 1
ATOM 626 O O . HIS A 1 83 ? -0.323 0.098 6.725 1.00 97.69 83 HIS A O 1
ATOM 632 N N . TRP A 1 84 ? -2.291 0.344 7.757 1.00 98.50 84 TRP A N 1
ATOM 633 C CA . TRP A 1 84 ? -3.078 0.483 6.536 1.00 98.50 84 TRP A CA 1
ATOM 634 C C . TRP A 1 84 ? -3.877 1.775 6.560 1.00 98.50 84 TRP A C 1
ATOM 636 O O . TRP A 1 84 ? -4.389 2.161 7.602 1.00 98.50 84 TRP A O 1
ATOM 646 N N . THR A 1 85 ? -3.984 2.469 5.434 1.00 98.19 85 THR A N 1
ATOM 647 C CA . THR A 1 85 ? -4.667 3.769 5.375 1.00 98.19 85 THR A CA 1
ATOM 648 C C . THR A 1 85 ? -5.262 4.006 3.984 1.00 98.19 85 THR A C 1
ATOM 650 O O . THR A 1 85 ? -4.699 3.510 3.001 1.00 98.19 85 THR A O 1
ATOM 653 N N . PRO A 1 86 ? -6.399 4.713 3.843 1.00 98.00 86 PRO A N 1
ATOM 654 C CA . PRO A 1 86 ? -6.799 5.242 2.541 1.00 98.00 86 PRO A CA 1
ATOM 655 C C . PRO A 1 86 ? -5.690 6.123 1.957 1.00 98.00 86 PRO A C 1
ATOM 657 O O . PRO A 1 86 ? -5.044 6.888 2.666 1.00 98.00 86 PRO A O 1
ATOM 660 N N . GLN A 1 87 ? -5.477 6.020 0.651 1.00 95.62 87 GLN A N 1
ATOM 661 C CA . GLN A 1 87 ? -4.546 6.857 -0.089 1.00 95.62 87 GLN A CA 1
ATOM 662 C C . GLN A 1 87 ? -5.337 7.802 -0.985 1.00 95.62 87 GLN A C 1
ATOM 664 O O . GLN A 1 87 ? -5.990 7.356 -1.932 1.00 95.62 87 GLN A O 1
ATOM 669 N N . THR A 1 88 ? -5.267 9.102 -0.715 1.00 93.38 88 THR A N 1
ATOM 670 C CA . THR A 1 88 ? -5.921 10.112 -1.555 1.00 93.38 88 THR A CA 1
ATOM 671 C C . THR A 1 88 ? -5.124 10.365 -2.829 1.00 93.38 88 THR A C 1
ATOM 673 O O . THR A 1 88 ? -3.924 10.081 -2.880 1.00 93.38 88 THR A O 1
ATOM 676 N N . ALA A 1 89 ? -5.781 10.874 -3.872 1.00 79.25 89 ALA A N 1
ATOM 677 C CA . ALA A 1 89 ? -5.114 11.317 -5.101 1.00 79.25 89 ALA A CA 1
ATOM 678 C C . ALA A 1 89 ? -4.040 12.384 -4.810 1.00 79.25 89 ALA A C 1
ATOM 680 O O . ALA A 1 89 ? -4.068 13.037 -3.758 1.00 79.25 89 ALA A O 1
ATOM 681 N N . LYS A 1 90 ? -3.067 12.548 -5.716 1.00 71.12 90 LYS A N 1
ATOM 682 C CA . LYS A 1 90 ? -2.012 13.549 -5.533 1.00 71.12 90 LYS A CA 1
ATOM 683 C C . LYS A 1 90 ? -2.616 14.950 -5.494 1.00 71.12 90 LYS A C 1
ATOM 685 O O . LYS A 1 90 ? -3.362 15.351 -6.383 1.00 71.12 90 LYS A O 1
ATOM 690 N N . TRP A 1 91 ? -2.216 15.735 -4.498 1.00 62.62 91 TRP A N 1
ATOM 691 C CA . TRP A 1 91 ? -2.577 17.145 -4.450 1.00 62.62 91 TRP A CA 1
ATOM 692 C C . TRP A 1 91 ? -1.715 17.933 -5.441 1.00 62.62 91 TRP A C 1
ATOM 694 O O . TRP A 1 91 ? -0.517 18.112 -5.235 1.00 62.62 91 TRP A O 1
ATOM 704 N N . THR A 1 92 ? -2.301 18.369 -6.554 1.00 56.44 92 THR A N 1
ATOM 705 C CA . THR A 1 92 ? -1.573 19.079 -7.622 1.00 56.44 92 THR A CA 1
ATOM 706 C C . THR A 1 92 ? -1.400 20.574 -7.370 1.00 56.44 92 THR A C 1
ATOM 708 O O . THR A 1 92 ? -0.540 21.193 -7.990 1.00 56.44 92 THR A O 1
ATOM 711 N N . ASP A 1 93 ? -2.191 21.144 -6.459 1.00 52.34 93 ASP A N 1
ATOM 712 C CA . ASP A 1 93 ? -2.313 22.597 -6.271 1.00 52.34 93 ASP A CA 1
ATOM 713 C C . ASP A 1 93 ? -1.453 23.140 -5.117 1.00 52.34 93 ASP A C 1
ATOM 715 O O . ASP A 1 93 ? -1.475 24.338 -4.835 1.00 52.34 93 ASP A O 1
ATOM 719 N N . ARG A 1 94 ? -0.685 22.273 -4.442 1.00 54.34 94 ARG A N 1
ATOM 720 C CA . ARG A 1 94 ? 0.248 22.646 -3.371 1.00 54.34 94 ARG A CA 1
ATOM 721 C C . ARG A 1 94 ? 1.641 22.094 -3.633 1.00 54.34 94 ARG A C 1
ATOM 723 O O . ARG A 1 94 ? 1.806 21.021 -4.213 1.00 54.34 94 ARG A O 1
ATOM 730 N N . VAL A 1 95 ? 2.652 22.815 -3.154 1.00 49.59 95 VAL A N 1
ATOM 731 C CA . VAL A 1 95 ? 4.017 22.290 -3.066 1.00 49.59 95 VAL A CA 1
ATOM 732 C C . VAL A 1 95 ? 4.046 21.303 -1.905 1.00 49.59 95 VAL A C 1
ATOM 734 O O . VAL A 1 95 ? 4.284 21.671 -0.762 1.00 49.59 95 VAL A O 1
ATOM 737 N N . ILE A 1 96 ? 3.760 20.036 -2.195 1.00 53.75 96 ILE A N 1
ATOM 738 C CA . ILE A 1 96 ? 3.873 18.973 -1.200 1.00 53.75 96 ILE A CA 1
ATOM 739 C C . ILE A 1 96 ? 5.363 18.732 -0.925 1.00 53.75 96 ILE A C 1
ATOM 741 O O . ILE A 1 96 ? 6.068 18.184 -1.773 1.00 53.75 96 ILE A O 1
ATOM 745 N N . THR A 1 97 ? 5.838 19.103 0.262 1.00 56.34 97 THR A N 1
ATOM 746 C CA . THR A 1 97 ? 7.205 18.794 0.716 1.00 56.34 97 THR A CA 1
ATOM 747 C C . THR A 1 97 ? 7.338 17.357 1.235 1.00 56.34 97 THR A C 1
ATOM 749 O O . THR A 1 97 ? 8.436 16.805 1.210 1.00 56.34 97 THR A O 1
ATOM 752 N N . VAL A 1 98 ? 6.227 16.716 1.640 1.00 65.06 98 VAL A N 1
ATOM 753 C CA . VAL A 1 98 ? 6.191 15.349 2.200 1.00 65.06 98 VAL A CA 1
ATOM 754 C C . VAL A 1 98 ? 5.028 14.534 1.624 1.00 65.06 98 VAL A C 1
ATOM 756 O O . VAL A 1 98 ? 3.880 14.967 1.731 1.00 65.06 98 VAL A O 1
ATOM 759 N N . PRO A 1 99 ? 5.260 13.333 1.061 1.00 72.12 99 PRO A N 1
ATOM 760 C CA . PRO A 1 99 ? 4.216 12.526 0.430 1.00 72.12 99 PRO A CA 1
ATOM 761 C C . PRO A 1 99 ? 3.335 11.779 1.455 1.00 72.12 99 PRO A C 1
ATOM 763 O O . PRO A 1 99 ? 3.336 10.545 1.504 1.00 72.12 99 PRO A O 1
ATOM 766 N N . VAL A 1 100 ? 2.565 12.522 2.260 1.00 84.00 100 VAL A N 1
ATOM 767 C CA . VAL A 1 100 ? 1.567 11.967 3.192 1.00 84.00 100 VAL A CA 1
ATOM 768 C C . VAL A 1 100 ? 0.533 11.144 2.402 1.00 84.00 100 VAL A C 1
ATOM 770 O O . VAL A 1 100 ? 0.069 11.612 1.357 1.00 84.00 100 VAL A O 1
ATOM 773 N N . PRO A 1 101 ? 0.159 9.925 2.846 1.00 90.44 101 PRO A N 1
ATOM 774 C CA . PRO A 1 101 ? -0.765 9.077 2.088 1.00 90.44 101 PRO A CA 1
ATOM 775 C C . PRO A 1 101 ? -2.168 9.674 1.905 1.00 90.44 101 PRO A C 1
ATOM 777 O O . PRO A 1 101 ? -2.793 9.437 0.871 1.00 90.44 101 PRO A O 1
ATOM 780 N N . TYR A 1 102 ? -2.657 10.427 2.892 1.00 92.62 102 TYR A N 1
ATOM 781 C CA . TYR A 1 102 ? -4.030 10.915 2.964 1.00 92.62 102 TYR A CA 1
ATOM 782 C C . TYR A 1 102 ? -4.087 12.403 3.299 1.00 92.62 102 TYR A C 1
ATOM 784 O O . TYR A 1 102 ? -3.438 12.857 4.241 1.00 92.62 102 TYR A O 1
ATOM 792 N N . TRP A 1 103 ? -4.950 13.125 2.591 1.00 88.81 103 TRP A N 1
ATOM 793 C CA . TRP A 1 103 ? -5.281 14.521 2.855 1.00 88.81 103 TRP A CA 1
ATOM 794 C C . TRP A 1 103 ? -6.792 14.676 2.982 1.00 88.81 103 TRP A C 1
ATOM 796 O O . TRP A 1 103 ? -7.518 14.306 2.063 1.00 88.81 103 TRP A O 1
ATOM 806 N N . TYR A 1 104 ? -7.262 15.262 4.086 1.00 91.62 104 TYR A N 1
ATOM 807 C CA . TYR A 1 104 ? -8.701 15.450 4.318 1.00 91.62 104 TYR A CA 1
ATOM 808 C C . TYR A 1 104 ? -9.373 16.253 3.198 1.00 91.62 104 TYR A C 1
ATOM 810 O O . TYR A 1 104 ? -10.469 15.932 2.775 1.00 91.62 104 TYR A O 1
ATOM 818 N N . ASP A 1 105 ? -8.684 17.256 2.655 1.00 87.88 105 ASP A N 1
ATOM 819 C CA . ASP A 1 105 ? -9.251 18.152 1.640 1.00 87.88 105 ASP A CA 1
ATOM 820 C C . ASP A 1 105 ? -9.407 17.488 0.254 1.00 87.88 105 ASP A C 1
ATOM 822 O O . ASP A 1 105 ? -9.979 18.078 -0.665 1.00 87.88 105 ASP A O 1
ATOM 826 N N . GLN A 1 106 ? -8.887 16.268 0.073 1.00 89.81 106 GLN A N 1
ATOM 827 C CA . GLN A 1 106 ? -9.011 15.528 -1.178 1.00 89.81 106 GLN A CA 1
ATOM 828 C C . GLN A 1 106 ? -10.335 14.775 -1.241 1.00 89.81 106 GLN A C 1
ATOM 830 O O . GLN A 1 106 ? -10.746 14.107 -0.302 1.00 89.81 106 GLN A O 1
ATOM 835 N N . ASN A 1 107 ? -10.964 14.804 -2.413 1.00 93.62 107 ASN A N 1
ATOM 836 C CA . ASN A 1 107 ? -12.256 14.160 -2.662 1.00 93.62 107 ASN A CA 1
ATOM 837 C C . ASN A 1 107 ? -12.145 12.868 -3.481 1.00 93.62 107 ASN A C 1
ATOM 839 O O . ASN A 1 107 ? -13.151 12.379 -3.998 1.00 93.62 107 ASN A O 1
ATOM 843 N N . LYS A 1 108 ? -10.929 12.330 -3.640 1.00 96.25 108 LYS A N 1
ATOM 844 C CA . LYS A 1 108 ? -10.679 11.075 -4.350 1.00 96.25 108 LYS A CA 1
ATOM 845 C C . LYS A 1 108 ? -9.707 10.166 -3.612 1.00 96.25 108 LYS A C 1
ATOM 847 O O . LYS A 1 108 ? -8.653 10.619 -3.169 1.00 96.25 108 LYS A O 1
ATOM 852 N N . ILE A 1 109 ? -10.022 8.873 -3.591 1.00 97.62 109 ILE A N 1
ATOM 853 C CA . ILE A 1 109 ? -9.161 7.789 -3.109 1.00 97.62 109 ILE A CA 1
ATOM 854 C C . ILE A 1 109 ? -8.619 7.012 -4.311 1.00 97.62 109 ILE A C 1
ATOM 856 O O . ILE A 1 109 ? -9.378 6.527 -5.149 1.00 97.62 109 ILE A O 1
ATOM 860 N N . GLN A 1 110 ? -7.295 6.876 -4.382 1.00 95.94 110 GLN A N 1
ATOM 861 C CA . GLN A 1 110 ? -6.582 6.123 -5.422 1.00 95.94 110 GLN A CA 1
ATOM 862 C C . GLN A 1 110 ? -6.167 4.709 -4.990 1.00 95.94 110 GLN A C 1
ATOM 864 O O . GLN A 1 110 ? -5.603 3.955 -5.785 1.00 95.94 110 GLN A O 1
ATOM 869 N N . GLY A 1 111 ? -6.435 4.337 -3.739 1.00 97.81 111 GLY A N 1
ATOM 870 C CA . GLY A 1 111 ? -6.227 2.988 -3.221 1.00 97.81 111 GLY A CA 1
ATOM 871 C C . GLY A 1 111 ? -6.164 2.950 -1.700 1.00 97.81 111 GLY A C 1
ATOM 872 O O . GLY A 1 111 ? -6.293 3.970 -1.029 1.00 97.81 111 GLY A O 1
ATOM 873 N N . PHE A 1 112 ? -5.937 1.762 -1.156 1.00 98.56 112 PHE A N 1
ATOM 874 C CA . PHE A 1 112 ? -5.711 1.514 0.263 1.00 98.56 112 PHE A CA 1
ATOM 875 C C . PHE A 1 112 ? -4.273 1.051 0.444 1.00 98.56 112 PHE A C 1
ATOM 877 O O . PHE A 1 112 ? -3.888 -0.014 -0.046 1.00 98.56 112 PHE A O 1
ATOM 884 N N . ARG A 1 113 ? -3.467 1.885 1.098 1.00 97.06 113 ARG A N 1
ATOM 885 C CA . ARG A 1 113 ? -2.023 1.710 1.191 1.00 97.06 113 ARG A CA 1
ATOM 886 C C . ARG A 1 113 ? -1.653 0.941 2.453 1.00 97.06 113 ARG A C 1
ATOM 888 O O . ARG A 1 113 ? -1.983 1.379 3.552 1.00 97.06 113 ARG A O 1
ATOM 895 N N . GLY A 1 114 ? -0.913 -0.151 2.292 1.00 97.31 114 GLY A N 1
ATOM 896 C CA . GLY A 1 114 ? -0.079 -0.713 3.350 1.00 97.31 114 GLY A CA 1
ATOM 897 C C . GLY A 1 114 ? 1.144 0.183 3.481 1.00 97.31 114 GLY A C 1
ATOM 898 O O . GLY A 1 114 ? 1.945 0.262 2.551 1.00 97.31 114 GLY A O 1
ATOM 899 N N . THR A 1 115 ? 1.229 0.924 4.578 1.00 93.88 115 THR A N 1
ATOM 900 C CA . THR A 1 115 ? 2.143 2.048 4.765 1.00 93.88 115 THR A CA 1
ATOM 901 C C . THR A 1 115 ? 3.038 1.834 5.974 1.00 93.88 115 THR A C 1
ATOM 903 O O . THR A 1 115 ? 2.647 1.249 6.994 1.00 93.88 115 THR A O 1
ATOM 906 N N . ARG A 1 116 ? 4.258 2.346 5.855 1.00 92.19 116 ARG A N 1
ATOM 907 C CA . ARG A 1 116 ? 5.189 2.514 6.964 1.00 92.19 116 ARG A CA 1
ATOM 908 C C . ARG A 1 116 ? 5.554 3.976 7.184 1.00 92.19 116 ARG A C 1
ATOM 910 O O . ARG A 1 116 ? 6.462 4.257 7.956 1.00 92.19 116 ARG A O 1
ATOM 917 N N . TYR A 1 117 ? 4.788 4.889 6.583 1.00 90.19 117 TYR A N 1
ATOM 918 C CA . TYR A 1 117 ? 4.833 6.310 6.879 1.00 90.19 117 TYR A CA 1
ATOM 919 C C . TYR A 1 117 ? 4.728 6.523 8.401 1.00 90.19 117 TYR A C 1
ATOM 921 O O . TYR A 1 117 ? 3.755 6.063 9.016 1.00 90.19 117 TYR A O 1
ATOM 929 N N . PRO A 1 118 ? 5.727 7.159 9.029 1.00 88.31 118 PRO A N 1
ATOM 930 C CA . PRO A 1 118 ? 5.649 7.527 10.433 1.00 88.31 118 PRO A CA 1
ATOM 931 C C . PRO A 1 118 ? 4.713 8.728 10.588 1.00 88.31 118 PRO A C 1
ATOM 933 O O . PRO A 1 118 ? 4.984 9.828 10.105 1.00 88.31 118 PRO A O 1
ATOM 936 N N . ASN A 1 119 ? 3.578 8.498 11.248 1.00 88.56 119 ASN A N 1
ATOM 937 C CA . ASN A 1 119 ? 2.536 9.504 11.417 1.00 88.56 119 ASN A CA 1
ATOM 938 C C . ASN A 1 119 ? 3.065 10.679 12.254 1.00 88.56 119 ASN A C 1
ATOM 940 O O . ASN A 1 119 ? 3.508 10.487 13.384 1.00 88.56 119 ASN A O 1
ATOM 944 N N . GLY A 1 120 ? 2.953 11.895 11.722 1.00 85.19 120 GLY A N 1
ATOM 945 C CA . GLY A 1 120 ? 3.422 13.124 12.362 1.00 85.19 120 GLY A CA 1
ATOM 946 C C . GLY A 1 120 ? 4.858 13.511 12.011 1.00 85.19 120 GLY A C 1
ATOM 947 O O . GLY A 1 120 ? 5.374 14.463 12.589 1.00 85.19 120 GLY A O 1
ATOM 948 N N . ALA A 1 121 ? 5.508 12.802 11.082 1.00 79.75 121 ALA A N 1
ATOM 949 C CA . ALA A 1 121 ? 6.874 13.093 10.663 1.00 79.75 121 ALA A CA 1
ATOM 950 C C . ALA A 1 121 ? 6.960 13.581 9.208 1.00 79.75 121 ALA A C 1
ATOM 952 O O . ALA A 1 121 ? 6.178 13.211 8.328 1.00 79.75 121 ALA A O 1
ATOM 953 N N . VAL A 1 122 ? 7.982 14.396 8.951 1.00 77.06 122 VAL A N 1
ATOM 954 C CA . VAL A 1 122 ? 8.290 15.009 7.651 1.00 77.06 122 VAL A CA 1
ATOM 955 C C . VAL A 1 122 ? 9.265 14.103 6.878 1.00 77.06 122 VAL A C 1
ATOM 957 O O . VAL A 1 122 ? 10.338 14.520 6.455 1.00 77.06 122 VAL A O 1
ATOM 960 N N . VAL A 1 123 ? 8.930 12.813 6.752 1.00 75.12 123 VAL A N 1
ATOM 961 C CA . VAL A 1 123 ? 9.756 11.802 6.059 1.00 75.12 123 VAL A CA 1
ATOM 962 C C . VAL A 1 123 ? 8.918 10.935 5.119 1.00 75.12 123 VAL A C 1
ATOM 964 O O . VAL A 1 123 ? 7.701 10.841 5.252 1.00 75.12 123 VAL A O 1
ATOM 967 N N . GLY A 1 124 ? 9.566 10.315 4.132 1.00 75.50 124 GLY A N 1
ATOM 968 C CA . GLY A 1 124 ? 8.898 9.464 3.147 1.00 75.50 124 GLY A CA 1
ATOM 969 C C . GLY A 1 124 ? 8.445 8.109 3.701 1.00 75.50 124 GLY A C 1
ATOM 970 O O . GLY A 1 124 ? 8.996 7.584 4.666 1.00 75.50 124 GLY A O 1
ATOM 971 N N . ASP A 1 125 ? 7.446 7.526 3.044 1.00 83.44 125 ASP A N 1
ATOM 972 C CA . ASP A 1 125 ? 6.995 6.153 3.281 1.00 83.44 125 ASP A CA 1
ATOM 973 C C . ASP A 1 125 ? 8.002 5.143 2.683 1.00 83.44 125 ASP A C 1
ATOM 975 O O . ASP A 1 125 ? 8.758 5.465 1.757 1.00 83.44 125 ASP A O 1
ATOM 979 N N . TRP A 1 126 ? 8.036 3.915 3.201 1.00 82.88 126 TRP A N 1
ATOM 980 C CA . TRP A 1 126 ? 9.030 2.913 2.818 1.00 82.88 126 TRP A CA 1
ATOM 981 C C . TRP A 1 126 ? 8.421 1.514 2.664 1.00 82.88 126 TRP A C 1
ATOM 983 O O . TRP A 1 126 ? 7.727 0.983 3.532 1.00 82.88 126 TRP A O 1
ATOM 993 N N . GLY A 1 127 ? 8.665 0.917 1.493 1.00 82.44 127 GLY A N 1
ATOM 994 C CA . GLY A 1 127 ? 8.034 -0.336 1.076 1.00 82.44 127 GLY A CA 1
ATOM 995 C C . GLY A 1 127 ? 6.512 -0.307 1.006 1.00 82.44 127 GLY A C 1
ATOM 996 O O . GLY A 1 127 ? 5.904 -1.292 1.442 1.00 82.44 127 GLY A O 1
ATOM 997 N N . PRO A 1 128 ? 5.875 0.773 0.510 1.00 90.44 128 PRO A N 1
ATOM 998 C CA . PRO A 1 128 ? 4.429 0.806 0.442 1.00 90.44 128 PRO A CA 1
ATOM 999 C C . PRO A 1 128 ? 3.904 -0.204 -0.582 1.00 90.44 128 PRO A C 1
ATOM 1001 O O . PRO A 1 128 ? 4.611 -0.636 -1.496 1.00 90.44 128 PRO A O 1
ATOM 1004 N N . MET A 1 129 ? 2.635 -0.559 -0.433 1.00 94.19 129 MET A N 1
ATOM 1005 C CA . MET A 1 129 ? 1.848 -1.242 -1.459 1.00 94.19 129 MET A CA 1
ATOM 1006 C C . MET A 1 129 ? 0.429 -0.685 -1.450 1.00 94.19 129 MET A C 1
ATOM 1008 O O . MET A 1 129 ? -0.052 -0.301 -0.385 1.00 94.19 129 MET A O 1
ATOM 1012 N N . SER A 1 130 ? -0.250 -0.650 -2.593 1.00 95.62 130 SER A N 1
ATOM 1013 C CA . SER A 1 130 ? -1.645 -0.203 -2.685 1.00 95.62 130 SER A CA 1
ATOM 1014 C C . SER A 1 130 ? -2.564 -1.318 -3.148 1.00 95.62 130 SER A C 1
ATOM 1016 O O . SER A 1 130 ? -2.159 -2.183 -3.922 1.00 95.62 130 SER A O 1
ATOM 1018 N N . ILE A 1 131 ? -3.813 -1.274 -2.694 1.00 98.56 131 ILE A N 1
ATOM 1019 C CA . ILE A 1 131 ? -4.904 -2.146 -3.130 1.00 98.56 131 ILE A CA 1
ATOM 1020 C C . ILE A 1 131 ? -6.062 -1.266 -3.583 1.00 98.56 131 ILE A C 1
ATOM 1022 O O . ILE A 1 131 ? -6.505 -0.405 -2.828 1.00 98.56 131 ILE A O 1
ATOM 1026 N N . MET A 1 132 ? -6.600 -1.511 -4.775 1.00 98.62 132 MET A N 1
ATOM 1027 C CA . MET A 1 132 ? -7.764 -0.780 -5.277 1.00 98.62 132 MET A CA 1
ATOM 1028 C C . MET A 1 132 ? -8.792 -1.732 -5.906 1.00 98.62 132 MET A C 1
ATOM 1030 O O . MET A 1 132 ? -8.479 -2.375 -6.915 1.00 98.62 132 MET A O 1
ATOM 1034 N N . PRO A 1 133 ? -10.011 -1.856 -5.344 1.00 98.62 133 PRO A N 1
ATOM 1035 C CA . PRO A 1 133 ? -11.114 -2.539 -6.007 1.00 98.62 133 PRO A CA 1
ATOM 1036 C C . PRO A 1 133 ? -11.744 -1.620 -7.068 1.00 98.62 133 PRO A C 1
ATOM 1038 O O . PRO A 1 133 ? -11.839 -0.410 -6.879 1.00 98.62 133 PRO A O 1
ATOM 1041 N N . MET A 1 134 ? -12.194 -2.186 -8.186 1.00 98.31 134 MET A N 1
ATOM 1042 C CA . MET A 1 134 ? -12.870 -1.425 -9.242 1.00 98.31 134 MET A CA 1
ATOM 1043 C C . MET A 1 134 ? -13.819 -2.298 -10.063 1.00 98.31 134 MET A C 1
ATOM 1045 O O . MET A 1 134 ? -13.640 -3.519 -10.163 1.00 98.31 134 MET A O 1
ATOM 1049 N N . THR A 1 135 ? -14.808 -1.658 -10.681 1.00 98.12 135 THR A N 1
ATOM 1050 C CA . THR A 1 135 ? -15.672 -2.239 -11.712 1.00 98.12 135 THR A CA 1
ATOM 1051 C C . THR A 1 135 ? -15.325 -1.670 -13.092 1.00 98.12 135 THR A C 1
ATOM 1053 O O . THR A 1 135 ? -14.787 -0.574 -13.229 1.00 98.12 135 THR A O 1
ATOM 1056 N N . GLY A 1 136 ? -15.623 -2.426 -14.148 1.00 95.31 136 GLY A N 1
ATOM 1057 C CA . GLY A 1 136 ? -15.412 -2.003 -15.529 1.00 95.31 136 GLY A CA 1
ATOM 1058 C C . GLY A 1 136 ? -14.011 -2.312 -16.060 1.00 95.31 136 GLY A C 1
ATOM 1059 O O . GLY A 1 136 ? -13.487 -3.414 -15.892 1.00 95.31 136 GLY A O 1
ATOM 1060 N N . LYS A 1 137 ? -13.439 -1.367 -16.812 1.00 93.88 137 LYS A N 1
ATOM 1061 C CA . LYS A 1 137 ? -12.103 -1.515 -17.400 1.00 93.88 137 LYS A CA 1
ATOM 1062 C C . LYS A 1 137 ? -11.051 -1.312 -16.311 1.00 93.88 137 LYS A C 1
ATOM 1064 O O . LYS A 1 137 ? -11.088 -0.303 -15.620 1.00 93.88 137 LYS A O 1
ATOM 1069 N N . VAL A 1 138 ? -10.081 -2.220 -16.232 1.00 93.69 138 VAL A N 1
ATOM 1070 C CA . VAL A 1 138 ? -8.960 -2.084 -15.295 1.00 93.69 138 VAL A CA 1
ATOM 1071 C C . VAL A 1 138 ? -8.073 -0.898 -15.679 1.00 93.69 138 VAL A C 1
ATOM 1073 O O . VAL A 1 138 ? -7.674 -0.769 -16.841 1.00 93.69 138 VAL A O 1
ATOM 1076 N N . ILE A 1 139 ? -7.765 -0.056 -14.693 1.00 92.62 139 ILE A N 1
ATOM 1077 C CA . ILE A 1 139 ? -6.884 1.109 -14.804 1.00 92.62 139 ILE A CA 1
ATOM 1078 C C . ILE A 1 139 ? -5.789 0.957 -13.743 1.00 92.62 139 ILE A C 1
ATOM 1080 O O . ILE A 1 139 ? -6.089 0.867 -12.554 1.00 92.62 139 ILE A O 1
ATOM 1084 N N . THR A 1 140 ? -4.527 0.880 -14.168 1.00 89.62 140 THR A N 1
ATOM 1085 C CA . THR A 1 140 ? -3.379 0.707 -13.261 1.00 89.62 140 THR A CA 1
ATOM 1086 C C . THR A 1 140 ? -2.778 2.032 -12.811 1.00 89.62 140 THR A C 1
ATOM 1088 O O . THR A 1 140 ? -2.341 2.121 -11.668 1.00 89.62 140 THR A O 1
ATOM 1091 N N . ASP A 1 141 ? -2.842 3.067 -13.653 1.00 87.38 141 ASP A N 1
ATOM 1092 C CA . ASP A 1 141 ? -2.451 4.435 -13.302 1.00 87.38 141 ASP A CA 1
ATOM 1093 C C . ASP A 1 141 ? -3.266 4.963 -12.110 1.00 87.38 141 ASP A C 1
ATOM 1095 O O . ASP A 1 141 ? -4.502 4.953 -12.133 1.00 87.38 141 ASP A O 1
ATOM 1099 N N . ALA A 1 142 ? -2.565 5.397 -11.062 1.00 87.94 142 ALA A N 1
ATOM 1100 C CA . ALA A 1 142 ? -3.166 5.702 -9.768 1.00 87.94 142 ALA A CA 1
ATOM 1101 C C . ALA A 1 142 ? -4.054 6.962 -9.808 1.00 87.94 142 ALA A C 1
ATOM 1103 O O . ALA A 1 142 ? -5.146 6.964 -9.241 1.00 87.94 142 ALA A O 1
ATOM 1104 N N . GLU A 1 143 ? -3.652 7.985 -10.565 1.00 85.12 143 GLU A N 1
ATOM 1105 C CA . GLU A 1 143 ? -4.442 9.211 -10.732 1.00 85.12 143 GLU A CA 1
ATOM 1106 C C . GLU A 1 143 ? -5.710 8.956 -11.556 1.00 85.12 143 GLU A C 1
ATOM 1108 O O . GLU A 1 143 ? -6.797 9.429 -11.221 1.00 85.12 143 GLU A O 1
ATOM 1113 N N . THR A 1 144 ? -5.599 8.153 -12.617 1.00 89.50 144 THR A N 1
ATOM 1114 C CA . THR A 1 144 ? -6.732 7.840 -13.498 1.00 89.50 144 THR A CA 1
ATOM 1115 C C . THR A 1 144 ? -7.733 6.880 -12.847 1.00 89.50 144 THR A C 1
ATOM 1117 O O . THR A 1 144 ? -8.925 6.962 -13.143 1.00 89.50 144 THR A O 1
ATOM 1120 N N . ARG A 1 145 ? -7.291 5.966 -11.970 1.00 94.56 145 ARG A N 1
ATOM 1121 C CA . ARG A 1 145 ? -8.189 5.028 -11.264 1.00 94.56 145 ARG A CA 1
ATOM 1122 C C . ARG A 1 145 ? -8.828 5.605 -9.997 1.00 94.56 145 ARG A C 1
ATOM 1124 O O . ARG A 1 145 ? -9.576 4.901 -9.325 1.00 94.56 145 ARG A O 1
ATOM 1131 N N . ALA A 1 146 ? -8.467 6.821 -9.595 1.00 96.06 146 ALA A N 1
ATOM 1132 C CA . ALA A 1 146 ? -8.938 7.378 -8.339 1.00 96.06 146 ALA A CA 1
ATOM 1133 C C . ALA A 1 146 ? -10.464 7.562 -8.360 1.00 96.06 146 ALA A C 1
ATOM 1135 O O . ALA A 1 146 ? -10.998 8.200 -9.268 1.00 96.06 146 ALA A O 1
ATOM 1136 N N . SER A 1 147 ? -11.147 7.025 -7.349 1.00 98.38 147 SER A N 1
ATOM 1137 C CA . SER A 1 147 ? -12.597 7.144 -7.191 1.00 98.38 147 SER A CA 1
ATOM 1138 C C . SER A 1 147 ? -12.939 8.319 -6.297 1.00 98.38 147 SER A C 1
ATOM 1140 O O . SER A 1 147 ? -12.305 8.506 -5.258 1.00 98.38 147 SER A O 1
ATOM 1142 N N . LYS A 1 148 ? -14.000 9.047 -6.638 1.00 98.31 148 LYS A N 1
ATOM 1143 C CA . LYS A 1 148 ? -14.650 9.981 -5.713 1.00 98.31 148 LYS A CA 1
ATOM 1144 C C . LYS A 1 148 ? -15.136 9.283 -4.440 1.00 98.31 148 LYS A C 1
ATOM 1146 O O . LYS A 1 148 ? -15.473 8.094 -4.477 1.00 98.31 148 LYS A O 1
ATOM 1151 N N . PHE A 1 149 ? -15.151 10.042 -3.348 1.00 98.00 149 PHE A N 1
ATOM 1152 C CA . PHE A 1 149 ? -15.746 9.669 -2.065 1.00 98.00 149 PHE A CA 1
ATOM 1153 C C . PHE A 1 149 ? -16.213 10.920 -1.297 1.00 98.00 149 PHE A C 1
ATOM 1155 O O . PHE A 1 149 ? -15.864 12.048 -1.656 1.00 98.00 149 PHE A O 1
ATOM 1162 N N . SER A 1 150 ? -16.968 10.715 -0.213 1.00 97.62 150 SER A N 1
ATOM 1163 C CA . SER A 1 150 ? -17.347 11.754 0.759 1.00 97.62 150 SER A CA 1
ATOM 1164 C C . SER A 1 150 ? -17.049 11.302 2.189 1.00 97.62 150 SER A C 1
ATOM 1166 O O . SER A 1 150 ? -17.271 10.130 2.519 1.00 97.62 150 SER A O 1
ATOM 1168 N N . HIS A 1 151 ? -16.644 12.234 3.062 1.00 96.94 151 HIS A N 1
ATOM 1169 C CA . HIS A 1 151 ? -16.472 11.969 4.496 1.00 96.94 151 HIS A CA 1
ATOM 1170 C C . HIS A 1 151 ? -17.772 11.556 5.199 1.00 96.94 151 HIS A C 1
ATOM 1172 O O . HIS A 1 151 ? -17.707 10.891 6.229 1.00 96.94 151 HIS A O 1
ATOM 1178 N N . ASP A 1 152 ? -18.940 11.880 4.630 1.00 96.25 152 ASP A N 1
ATOM 1179 C CA . ASP A 1 152 ? -20.242 11.427 5.146 1.00 96.25 152 ASP A CA 1
ATOM 1180 C C . ASP A 1 152 ? -20.404 9.901 5.040 1.00 96.25 152 ASP A C 1
ATOM 1182 O O . ASP A 1 152 ? -21.135 9.283 5.812 1.00 96.25 152 ASP A O 1
ATOM 1186 N N . SER A 1 153 ? -19.714 9.286 4.074 1.00 94.69 153 SER A N 1
ATOM 1187 C CA . SER A 1 153 ? -19.673 7.832 3.872 1.00 94.69 153 SER A CA 1
ATOM 1188 C C . SER A 1 153 ? -18.460 7.166 4.532 1.00 94.69 153 SER A C 1
ATOM 1190 O O . SER A 1 153 ? -18.303 5.945 4.452 1.00 94.69 153 SER A O 1
ATOM 1192 N N . GLU A 1 154 ? -17.590 7.964 5.153 1.00 97.75 154 GLU A N 1
ATOM 1193 C CA . GLU A 1 154 ? -16.299 7.533 5.666 1.00 97.75 154 GLU A CA 1
ATOM 1194 C C . GLU A 1 154 ? -16.343 7.300 7.177 1.00 97.75 154 GLU A C 1
ATOM 1196 O O . GLU A 1 154 ? -16.717 8.167 7.967 1.00 97.75 154 GLU A O 1
ATOM 1201 N N . ILE A 1 155 ? -15.878 6.125 7.590 1.00 97.81 155 ILE A N 1
ATOM 1202 C CA . ILE A 1 155 ? -15.628 5.782 8.987 1.00 97.81 155 ILE A CA 1
ATOM 1203 C C . ILE A 1 155 ? -14.139 5.493 9.122 1.00 97.81 155 ILE A C 1
ATOM 1205 O O . ILE A 1 155 ? -13.631 4.587 8.466 1.00 97.81 155 ILE A O 1
ATOM 1209 N N . ALA A 1 156 ? -13.462 6.221 10.008 1.00 97.38 156 ALA A N 1
ATOM 1210 C CA . ALA A 1 156 ? -12.031 6.089 10.251 1.00 97.38 156 ALA A CA 1
ATOM 1211 C C . ALA A 1 156 ? -11.751 5.885 11.749 1.00 97.38 156 ALA A C 1
ATOM 1213 O O . ALA A 1 156 ? -11.872 6.800 12.565 1.00 97.38 156 ALA A O 1
ATOM 1214 N N . LYS A 1 157 ? -11.411 4.647 12.116 1.00 97.31 157 LYS A N 1
ATOM 1215 C CA . LYS A 1 157 ? -11.099 4.201 13.480 1.00 97.31 157 LYS A CA 1
ATOM 1216 C C . LYS A 1 157 ? -9.784 3.414 13.463 1.00 97.31 157 LYS A C 1
ATOM 1218 O O . LYS A 1 157 ? -9.453 2.819 12.440 1.00 97.31 157 LYS A O 1
ATOM 1223 N N . PRO A 1 158 ? -9.051 3.311 14.584 1.00 97.25 158 PRO A N 1
ATOM 1224 C CA . PRO A 1 158 ? -7.748 2.641 14.575 1.00 97.25 158 PRO A CA 1
ATOM 1225 C C . PRO A 1 158 ? -7.840 1.119 14.334 1.00 97.25 158 PRO A C 1
ATOM 1227 O O . PRO A 1 158 ? -6.877 0.494 13.901 1.00 97.25 158 PRO A O 1
ATOM 1230 N N . HIS A 1 159 ? -9.015 0.520 14.549 1.00 97.88 159 HIS A N 1
ATOM 1231 C CA . HIS A 1 159 ? -9.289 -0.900 14.306 1.00 97.88 159 HIS A CA 1
ATOM 1232 C C . HIS A 1 159 ? -10.109 -1.165 13.032 1.00 97.88 159 HIS A C 1
ATOM 1234 O O . HIS A 1 159 ? -10.288 -2.325 12.657 1.00 97.88 159 HIS A O 1
ATOM 1240 N N . TYR A 1 160 ? -10.656 -0.129 12.387 1.00 98.56 160 TYR A N 1
ATOM 1241 C CA . TYR A 1 160 ? -11.611 -0.292 11.295 1.00 98.56 160 TYR A CA 1
ATOM 1242 C C . TYR A 1 160 ? -11.704 0.949 10.408 1.00 98.56 160 TYR A C 1
ATOM 1244 O O . TYR A 1 160 ? -11.864 2.065 10.902 1.00 98.56 160 TYR A O 1
ATOM 1252 N N . TYR A 1 161 ? -11.705 0.733 9.097 1.00 98.81 161 TYR A N 1
ATOM 1253 C CA . TYR A 1 161 ? -12.003 1.762 8.112 1.00 98.81 161 TYR A CA 1
ATOM 1254 C C . TYR A 1 161 ? -13.102 1.305 7.152 1.00 98.81 161 TYR A C 1
ATOM 1256 O O . TYR A 1 161 ? -13.162 0.131 6.782 1.00 98.81 161 TYR A O 1
ATOM 1264 N N . SER A 1 162 ? -13.960 2.236 6.734 1.00 98.75 162 SER A N 1
ATOM 1265 C CA . SER A 1 162 ? -14.992 2.020 5.718 1.00 98.75 162 SER A CA 1
ATOM 1266 C C . SER A 1 162 ? -15.206 3.275 4.885 1.00 98.75 162 SER A C 1
ATOM 1268 O O . SER A 1 162 ? -15.289 4.359 5.449 1.00 98.75 162 SER A O 1
ATOM 1270 N N . VAL A 1 163 ? -15.396 3.123 3.575 1.00 98.81 163 VAL A N 1
ATOM 1271 C CA . VAL A 1 163 ? -15.761 4.221 2.667 1.00 98.81 163 VAL A CA 1
ATOM 1272 C C . VAL A 1 163 ? -16.554 3.704 1.465 1.00 98.81 163 VAL A C 1
ATOM 1274 O O . VAL A 1 163 ? -16.392 2.546 1.064 1.00 98.81 163 VAL A O 1
ATOM 1277 N N . GLN A 1 164 ? -17.402 4.551 0.880 1.00 98.81 164 GLN A N 1
ATOM 1278 C CA . GLN A 1 164 ? -18.013 4.296 -0.424 1.00 98.81 164 GLN A CA 1
ATOM 1279 C C . GLN A 1 164 ? -17.120 4.853 -1.544 1.00 98.81 164 GLN A C 1
ATOM 1281 O O . GLN A 1 164 ? -16.708 6.009 -1.501 1.00 98.81 164 GLN A O 1
ATOM 1286 N N . LEU A 1 165 ? -16.821 4.026 -2.548 1.00 98.81 165 LEU A N 1
ATOM 1287 C CA . LEU A 1 165 ? -16.123 4.428 -3.769 1.00 98.81 165 LEU A CA 1
ATOM 1288 C C . LEU A 1 165 ? -17.162 4.703 -4.863 1.00 98.81 165 LEU A C 1
ATOM 1290 O O . LEU A 1 165 ? -17.644 3.772 -5.515 1.00 98.81 165 LEU A O 1
ATOM 1294 N N . ASP A 1 166 ? -17.523 5.974 -5.041 1.00 98.50 166 ASP A N 1
ATOM 1295 C CA . ASP A 1 166 ? -18.670 6.393 -5.858 1.00 98.50 166 ASP A CA 1
ATOM 1296 C C . ASP A 1 166 ? -18.526 6.032 -7.342 1.00 98.50 166 ASP A C 1
ATOM 1298 O O . ASP A 1 166 ? -19.494 5.611 -7.973 1.00 98.50 166 ASP A O 1
ATOM 1302 N N . ASP A 1 167 ? -17.321 6.153 -7.910 1.00 98.31 167 ASP A N 1
ATOM 1303 C CA . ASP A 1 167 ? -17.102 5.926 -9.345 1.00 98.31 167 ASP A CA 1
ATOM 1304 C C . ASP A 1 167 ? -17.162 4.431 -9.719 1.00 98.31 167 ASP A C 1
ATOM 1306 O O . ASP A 1 167 ? -17.328 4.089 -10.893 1.00 98.31 167 ASP A O 1
ATOM 1310 N N . TYR A 1 168 ? -17.051 3.535 -8.730 1.00 98.56 168 TYR A N 1
ATOM 1311 C CA . TYR A 1 168 ? -17.095 2.082 -8.925 1.00 98.56 168 TYR A CA 1
ATOM 1312 C C . TYR A 1 168 ? -18.319 1.399 -8.315 1.00 98.56 168 TYR A C 1
ATOM 1314 O O . TYR A 1 168 ? -18.521 0.212 -8.587 1.00 98.56 168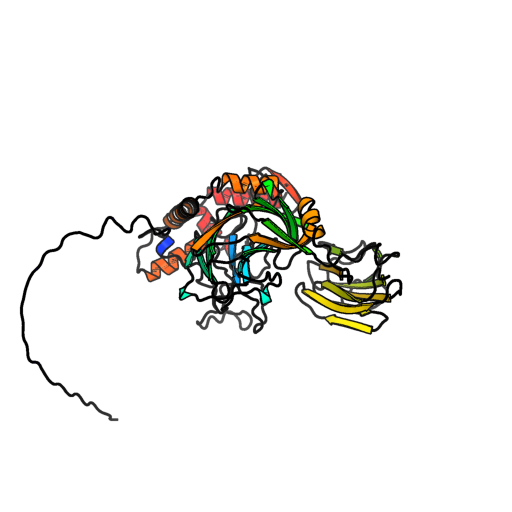 TYR A O 1
ATOM 1322 N N . ASP A 1 169 ? -19.108 2.131 -7.524 1.00 98.44 169 ASP A N 1
ATOM 1323 C CA . ASP A 1 169 ? -20.216 1.622 -6.710 1.00 98.44 169 ASP A CA 1
ATOM 1324 C C . ASP A 1 169 ? -19.786 0.471 -5.779 1.00 98.44 169 ASP A C 1
ATOM 1326 O O . ASP A 1 169 ? -20.422 -0.576 -5.688 1.00 98.44 169 ASP A O 1
ATOM 1330 N N . ILE A 1 170 ? -18.641 0.642 -5.107 1.00 98.88 170 ILE A N 1
ATOM 1331 C CA . ILE A 1 170 ? -18.067 -0.364 -4.203 1.00 98.88 170 ILE A CA 1
ATOM 1332 C C . ILE A 1 170 ? -17.955 0.211 -2.797 1.00 98.88 170 ILE A C 1
ATOM 1334 O O . ILE A 1 170 ? -17.267 1.209 -2.581 1.00 98.88 170 ILE A O 1
ATOM 1338 N N . LYS A 1 171 ? -18.517 -0.493 -1.812 1.00 98.88 171 LYS A N 1
ATOM 1339 C CA . LYS A 1 171 ? -18.192 -0.237 -0.405 1.00 98.88 171 LYS A CA 1
ATOM 1340 C C . LYS A 1 171 ? -16.897 -0.956 -0.047 1.00 98.88 171 LYS A C 1
ATOM 1342 O O . LYS A 1 171 ? -16.836 -2.187 -0.128 1.00 98.88 171 LYS A O 1
ATOM 1347 N N . ALA A 1 172 ? -15.884 -0.209 0.373 1.00 98.88 172 ALA A N 1
ATOM 1348 C CA . ALA A 1 172 ? -14.617 -0.752 0.837 1.00 98.88 172 ALA A CA 1
ATOM 1349 C C . ALA A 1 172 ? -14.529 -0.706 2.360 1.00 98.88 172 ALA A C 1
ATOM 1351 O O . ALA A 1 172 ? -14.742 0.341 2.962 1.00 98.88 172 ALA A O 1
ATOM 1352 N N . GLU A 1 173 ? -14.199 -1.840 2.973 1.00 98.88 173 GLU A N 1
ATOM 1353 C CA . GLU A 1 173 ? -14.047 -1.995 4.418 1.00 98.88 173 GLU A CA 1
ATOM 1354 C C . GLU A 1 173 ? -12.729 -2.727 4.706 1.00 98.88 173 GLU A C 1
ATOM 1356 O O . GLU A 1 173 ? -12.399 -3.701 4.022 1.00 98.88 173 GLU A O 1
ATOM 1361 N N . PHE A 1 174 ? -11.971 -2.303 5.721 1.00 98.88 174 PHE A N 1
ATOM 1362 C CA . PHE A 1 174 ? -10.798 -3.057 6.168 1.00 98.88 174 PHE A CA 1
ATOM 1363 C C . PHE A 1 174 ? -10.482 -2.905 7.656 1.00 98.88 174 PHE A C 1
ATOM 1365 O O . PHE A 1 174 ? -10.860 -1.941 8.318 1.00 98.88 174 PHE A O 1
ATOM 1372 N N . THR A 1 175 ? -9.766 -3.901 8.168 1.00 98.88 175 THR A N 1
ATOM 1373 C CA . THR A 1 175 ? -9.117 -3.924 9.483 1.00 98.88 175 THR A CA 1
ATOM 1374 C C . THR A 1 175 ? -7.697 -4.459 9.319 1.00 98.88 175 THR A C 1
ATOM 1376 O O . THR A 1 175 ? -7.385 -5.075 8.296 1.00 98.88 175 THR A O 1
ATOM 1379 N N . ALA A 1 176 ? -6.827 -4.238 10.297 1.00 98.75 176 ALA A N 1
ATOM 1380 C CA . ALA A 1 176 ? -5.462 -4.743 10.266 1.00 98.75 176 ALA A CA 1
ATOM 1381 C C . ALA A 1 176 ? -4.953 -5.062 11.673 1.00 98.75 176 ALA A C 1
ATOM 1383 O O . ALA A 1 176 ? -5.280 -4.363 12.628 1.00 98.75 176 ALA A O 1
ATOM 1384 N N . ALA A 1 177 ? -4.157 -6.123 11.780 1.00 98.56 177 ALA A N 1
ATOM 1385 C CA . ALA A 1 177 ? -3.387 -6.465 12.971 1.00 98.56 177 ALA A CA 1
ATOM 1386 C C . ALA A 1 177 ? -1.992 -5.810 12.882 1.00 98.56 177 ALA A C 1
ATOM 1388 O O . ALA A 1 177 ? -1.882 -4.670 12.429 1.00 98.56 177 ALA A O 1
ATOM 1389 N N . SER A 1 178 ? -0.925 -6.481 13.329 1.00 98.25 178 SER A N 1
ATOM 1390 C CA . SER A 1 178 ? 0.427 -5.911 13.283 1.00 98.25 178 SER A CA 1
ATOM 1391 C C . SER A 1 178 ? 1.101 -6.105 11.921 1.00 98.25 178 SER A C 1
ATOM 1393 O O . SER A 1 178 ? 1.893 -5.259 11.507 1.00 98.25 178 SER A O 1
ATOM 1395 N N . LYS A 1 179 ? 0.821 -7.214 11.228 1.00 98.38 179 LYS A N 1
ATOM 1396 C CA . LYS A 1 179 ? 1.507 -7.633 9.991 1.00 98.38 179 LYS A CA 1
ATOM 1397 C C . LYS A 1 179 ? 0.537 -8.011 8.866 1.00 98.38 179 LYS A C 1
ATOM 1399 O O . LYS A 1 179 ? 0.962 -8.292 7.750 1.00 98.38 179 LYS A O 1
ATOM 1404 N N . THR A 1 180 ? -0.766 -8.005 9.138 1.00 98.81 180 THR A N 1
ATOM 1405 C CA . THR A 1 180 ? -1.797 -8.491 8.220 1.00 98.81 180 THR A CA 1
ATOM 1406 C C . THR A 1 180 ? -2.966 -7.522 8.146 1.00 98.81 180 THR A C 1
ATOM 1408 O O . THR A 1 180 ? -3.522 -7.147 9.175 1.00 98.81 180 THR A O 1
ATOM 1411 N N . ALA A 1 181 ? -3.398 -7.170 6.934 1.00 98.88 181 ALA A N 1
ATOM 1412 C CA . ALA A 1 181 ? -4.709 -6.565 6.702 1.00 98.88 181 ALA A CA 1
ATOM 1413 C C . ALA A 1 181 ? -5.746 -7.595 6.275 1.00 98.88 181 ALA A C 1
ATOM 1415 O O . ALA A 1 181 ? -5.446 -8.592 5.618 1.00 98.88 181 ALA A O 1
ATOM 1416 N N . PHE A 1 182 ? -6.998 -7.296 6.588 1.00 98.88 182 PHE A N 1
ATOM 1417 C CA . PHE A 1 182 ? -8.166 -8.004 6.104 1.00 98.88 182 PHE A CA 1
ATOM 1418 C C . PHE A 1 182 ? -9.098 -6.973 5.457 1.00 98.88 182 PHE A C 1
ATOM 1420 O O . PHE A 1 182 ? -9.609 -6.086 6.129 1.00 98.88 182 PHE A O 1
ATOM 1427 N N . PHE A 1 183 ? -9.320 -7.109 4.153 1.00 98.94 183 PHE A N 1
ATOM 1428 C CA . PHE A 1 183 ? -10.260 -6.339 3.347 1.00 98.94 183 PHE A CA 1
ATOM 1429 C C . PHE A 1 183 ? -11.574 -7.091 3.107 1.00 98.94 183 PHE A C 1
ATOM 1431 O O . PHE A 1 183 ? -11.586 -8.306 2.883 1.00 98.94 183 PHE A O 1
ATOM 1438 N N . GLN A 1 184 ? -12.670 -6.341 3.068 1.00 98.81 184 GLN A N 1
ATOM 1439 C CA . GLN A 1 184 ? -13.975 -6.757 2.574 1.00 98.81 184 GLN A CA 1
ATOM 1440 C C . GLN A 1 184 ? -14.497 -5.683 1.614 1.00 98.81 184 GLN A C 1
ATOM 1442 O O . GLN A 1 184 ? -14.699 -4.535 1.994 1.00 98.81 184 GLN A O 1
ATOM 1447 N N . PHE A 1 185 ? -14.738 -6.070 0.367 1.00 98.88 185 PHE A N 1
ATOM 1448 C CA . PHE A 1 185 ? -15.296 -5.196 -0.658 1.00 98.88 185 PHE A CA 1
ATOM 1449 C C . PHE A 1 185 ? -16.697 -5.678 -1.015 1.00 98.88 185 PHE A C 1
ATOM 1451 O O . PHE A 1 185 ? -16.871 -6.847 -1.359 1.00 98.88 185 PHE A O 1
ATOM 1458 N N . THR A 1 186 ? -17.691 -4.799 -0.930 1.00 98.88 186 THR A N 1
ATOM 1459 C CA . THR A 1 186 ? -19.060 -5.090 -1.375 1.00 98.88 186 THR A CA 1
ATOM 1460 C C . THR A 1 186 ? -19.219 -4.544 -2.786 1.00 98.88 186 THR A C 1
ATOM 1462 O O . THR A 1 186 ? -19.212 -3.331 -2.973 1.00 98.88 186 THR A O 1
ATOM 1465 N N . PHE A 1 187 ? -19.292 -5.444 -3.765 1.00 98.81 187 PHE A N 1
ATOM 1466 C CA . PHE A 1 187 ? -19.393 -5.108 -5.184 1.00 98.81 187 PHE A CA 1
ATOM 1467 C C . PHE A 1 187 ? -20.857 -5.060 -5.654 1.00 98.81 187 PHE A C 1
ATOM 1469 O O . PHE A 1 187 ? -21.687 -5.804 -5.124 1.00 98.81 187 PHE A O 1
ATOM 1476 N N . PRO A 1 188 ? -21.157 -4.278 -6.705 1.00 98.62 188 PRO A N 1
ATOM 1477 C CA . PRO A 1 188 ? -22.425 -4.356 -7.416 1.00 98.62 188 PRO A CA 1
ATOM 1478 C C . PRO A 1 188 ? -22.415 -5.554 -8.383 1.00 98.62 188 PRO A C 1
ATOM 1480 O O . PRO A 1 188 ? -21.395 -6.239 -8.566 1.00 98.62 188 PRO A O 1
ATOM 1483 N N . GLU A 1 189 ? -23.540 -5.812 -9.056 1.00 9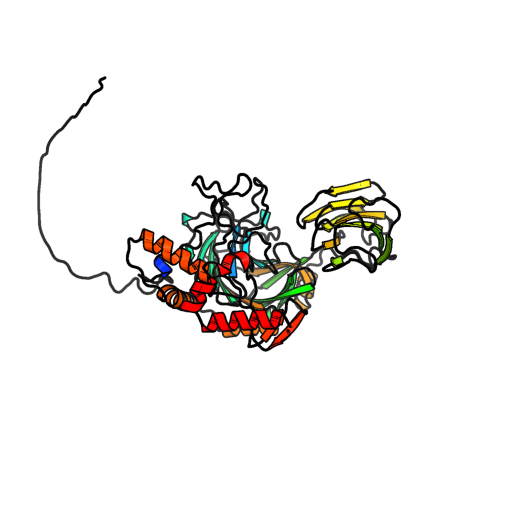8.38 189 GLU A N 1
ATOM 1484 C CA . GLU A 1 189 ? -23.564 -6.803 -10.135 1.00 98.38 189 GLU A CA 1
ATOM 1485 C C . GLU A 1 189 ? -22.672 -6.342 -11.296 1.00 98.38 189 GLU A C 1
ATOM 1487 O O . GLU A 1 189 ? -22.871 -5.279 -11.880 1.00 98.38 189 GLU A O 1
ATOM 1492 N N . SER A 1 190 ? -21.677 -7.154 -11.659 1.00 97.06 190 SER A N 1
ATOM 1493 C CA . SER A 1 190 ? -20.732 -6.813 -12.720 1.00 97.06 190 SER A CA 1
ATOM 1494 C C . SER A 1 190 ? -20.087 -8.055 -13.332 1.00 97.06 190 SER A C 1
ATOM 1496 O O . SER A 1 190 ? -19.758 -9.036 -12.660 1.00 97.06 190 SER A O 1
ATOM 1498 N N . LYS A 1 191 ? -19.862 -8.005 -14.649 1.00 94.94 191 LYS A N 1
ATOM 1499 C CA . LYS A 1 191 ? -19.070 -9.007 -15.390 1.00 94.94 191 LYS A CA 1
ATOM 1500 C C . LYS A 1 191 ? -17.574 -8.676 -15.426 1.00 94.94 191 LYS A C 1
ATOM 1502 O O . LYS A 1 191 ? -16.796 -9.465 -15.953 1.00 94.94 191 LYS A O 1
ATOM 1507 N N . SER A 1 192 ? -17.195 -7.519 -14.892 1.00 92.94 192 SER A N 1
ATOM 1508 C CA . SER A 1 192 ? -15.836 -6.991 -14.924 1.00 92.94 192 SER A CA 1
ATOM 1509 C C . SER A 1 192 ? -15.525 -6.343 -13.578 1.00 92.94 192 SER A C 1
ATOM 1511 O O . SER A 1 192 ? -15.461 -5.123 -13.477 1.00 92.94 192 SER A O 1
ATOM 1513 N N . SER A 1 193 ? -15.399 -7.152 -12.530 1.00 97.94 193 SER A N 1
ATOM 1514 C CA . SER A 1 193 ? -14.910 -6.700 -11.225 1.00 97.94 193 SER A CA 1
ATOM 1515 C C . SER A 1 193 ? -13.446 -7.082 -11.084 1.00 97.94 193 SER A C 1
ATOM 1517 O O . SER A 1 193 ? -13.022 -8.137 -11.571 1.00 97.94 193 SER A O 1
ATOM 1519 N N . SER A 1 194 ? -12.661 -6.226 -10.441 1.00 97.81 194 SER A N 1
ATOM 1520 C CA . SER A 1 194 ? -11.230 -6.454 -10.277 1.00 97.81 194 SER A CA 1
ATOM 1521 C C . SER A 1 194 ? -10.679 -5.859 -8.997 1.00 97.81 194 SER A C 1
ATOM 1523 O O . SER A 1 194 ? -11.250 -4.927 -8.435 1.00 97.81 194 SER A O 1
ATOM 1525 N N . ILE A 1 195 ? -9.547 -6.405 -8.567 1.00 98.44 195 ILE A N 1
ATOM 1526 C CA . ILE A 1 195 ? -8.714 -5.848 -7.504 1.00 98.44 195 ILE A CA 1
ATOM 1527 C C . ILE A 1 195 ? -7.310 -5.688 -8.084 1.00 98.44 195 ILE A C 1
ATOM 1529 O O . ILE A 1 195 ? -6.738 -6.659 -8.590 1.00 98.44 195 ILE A O 1
ATOM 1533 N N . VAL A 1 196 ? -6.797 -4.461 -8.039 1.00 97.69 196 VAL A N 1
ATOM 1534 C CA . VAL A 1 196 ? -5.444 -4.083 -8.465 1.00 97.69 196 VAL A CA 1
ATOM 1535 C C . VAL A 1 196 ? -4.547 -3.988 -7.235 1.00 97.69 196 VAL A C 1
ATOM 1537 O O . VAL A 1 196 ? -4.978 -3.468 -6.206 1.00 97.69 196 VAL A O 1
ATOM 1540 N N . ILE A 1 197 ? -3.315 -4.481 -7.350 1.00 97.44 197 ILE A N 1
ATOM 1541 C CA . ILE A 1 197 ? -2.243 -4.333 -6.364 1.00 97.44 197 ILE A CA 1
ATOM 1542 C C . ILE A 1 197 ? -1.034 -3.698 -7.056 1.00 97.44 197 ILE A C 1
ATOM 1544 O O . ILE A 1 197 ? -0.628 -4.179 -8.112 1.00 97.44 197 ILE A O 1
ATOM 1548 N N . ASP A 1 198 ? -0.445 -2.661 -6.464 1.00 93.62 198 ASP A N 1
ATOM 1549 C CA . ASP A 1 198 ? 0.775 -2.012 -6.966 1.00 93.62 198 ASP A CA 1
ATOM 1550 C C . ASP A 1 198 ? 1.753 -1.629 -5.843 1.00 93.62 198 ASP A C 1
ATOM 1552 O O . ASP A 1 198 ? 1.456 -1.795 -4.656 1.00 93.62 198 ASP A O 1
ATOM 1556 N N . GLY A 1 199 ? 2.935 -1.136 -6.224 1.00 89.12 199 GLY A N 1
ATOM 1557 C CA . GLY A 1 199 ? 3.955 -0.603 -5.316 1.00 89.12 199 GLY A CA 1
ATOM 1558 C C . GLY A 1 199 ? 3.894 0.912 -5.094 1.00 89.12 199 GLY A C 1
ATOM 1559 O O . GLY A 1 199 ? 4.867 1.495 -4.626 1.00 89.12 199 GLY A O 1
ATOM 1560 N N . VAL A 1 200 ? 2.776 1.572 -5.409 1.00 86.31 200 VAL A N 1
ATOM 1561 C CA . VAL A 1 200 ? 2.577 3.028 -5.349 1.00 86.31 200 VAL A CA 1
ATOM 1562 C C . VAL A 1 200 ? 3.531 3.803 -6.266 1.00 86.31 200 VAL A C 1
ATOM 1564 O O . VAL A 1 200 ? 3.139 4.233 -7.344 1.00 86.31 200 VAL A O 1
ATOM 1567 N N . TYR A 1 201 ? 4.770 4.007 -5.824 1.00 76.81 201 TYR A N 1
ATOM 1568 C CA . TYR A 1 201 ? 5.831 4.715 -6.543 1.00 76.81 201 TYR A CA 1
ATOM 1569 C C . TYR A 1 201 ? 7.104 3.870 -6.685 1.00 76.81 201 TYR A C 1
ATOM 1571 O O . TYR A 1 201 ? 8.083 4.348 -7.251 1.00 76.81 201 TYR A O 1
ATOM 1579 N N . VAL A 1 202 ? 7.104 2.625 -6.190 1.00 74.88 202 VAL A N 1
ATOM 1580 C CA . VAL A 1 202 ? 8.210 1.674 -6.365 1.00 74.88 202 VAL A CA 1
ATOM 1581 C C . VAL A 1 202 ? 7.789 0.500 -7.253 1.00 74.88 202 VAL A C 1
ATOM 1583 O O . VAL A 1 202 ? 6.621 0.100 -7.230 1.00 74.88 202 VAL A O 1
ATOM 1586 N N . PRO A 1 203 ? 8.723 -0.107 -8.007 1.00 74.94 203 PRO A N 1
ATOM 1587 C CA . PRO A 1 203 ? 8.461 -1.352 -8.715 1.00 74.94 203 PRO A CA 1
ATOM 1588 C C . PRO A 1 203 ? 8.000 -2.469 -7.775 1.00 74.94 203 PRO A C 1
ATOM 1590 O O . PRO A 1 203 ? 8.529 -2.635 -6.667 1.00 74.94 203 PRO A O 1
ATOM 1593 N N . GLY A 1 204 ? 7.061 -3.281 -8.252 1.00 84.62 204 GLY A N 1
ATOM 1594 C CA . GLY A 1 204 ? 6.694 -4.537 -7.620 1.00 84.62 204 GLY A CA 1
ATOM 1595 C C . GLY A 1 204 ? 7.166 -5.744 -8.423 1.00 84.62 204 GLY A C 1
ATOM 1596 O O . GLY A 1 204 ? 7.327 -5.694 -9.642 1.00 84.62 204 GLY A O 1
ATOM 1597 N N . ASN A 1 205 ? 7.369 -6.863 -7.738 1.00 89.12 205 ASN A N 1
ATOM 1598 C CA . ASN A 1 205 ? 7.480 -8.168 -8.374 1.00 89.12 205 ASN A CA 1
ATOM 1599 C C . ASN A 1 205 ? 6.315 -9.032 -7.907 1.00 89.12 205 ASN A C 1
ATOM 1601 O O . ASN A 1 205 ? 6.071 -9.150 -6.704 1.00 89.12 205 ASN A O 1
ATOM 1605 N N . TYR A 1 206 ? 5.596 -9.620 -8.858 1.00 92.06 206 TYR A N 1
ATOM 1606 C CA . TYR A 1 206 ? 4.340 -10.300 -8.590 1.00 92.06 206 TYR A CA 1
ATOM 1607 C C . TYR A 1 206 ? 4.322 -11.698 -9.177 1.00 92.06 206 TYR A C 1
ATOM 1609 O O . TYR A 1 206 ? 4.698 -11.931 -10.330 1.00 92.06 206 TYR A O 1
ATOM 1617 N N . LYS A 1 207 ? 3.784 -12.624 -8.390 1.00 93.56 207 LYS A N 1
ATOM 1618 C CA . LYS A 1 207 ? 3.476 -13.979 -8.807 1.00 93.56 207 LYS A CA 1
ATOM 1619 C C . LYS A 1 207 ? 2.045 -14.322 -8.405 1.00 93.56 207 LYS A C 1
ATOM 1621 O O . LYS A 1 207 ? 1.684 -14.281 -7.233 1.00 93.56 207 LYS A O 1
ATOM 1626 N N . VAL A 1 208 ? 1.218 -14.667 -9.385 1.00 93.50 208 VAL A N 1
ATOM 1627 C CA . VAL A 1 208 ? -0.171 -15.088 -9.172 1.00 93.50 208 VAL A CA 1
ATOM 1628 C C . VAL A 1 208 ? -0.207 -16.608 -9.110 1.00 93.50 208 VAL A C 1
ATOM 1630 O O . VAL A 1 208 ? 0.316 -17.272 -10.002 1.00 93.50 208 VAL A O 1
ATOM 1633 N N . ILE A 1 209 ? -0.842 -17.161 -8.076 1.00 93.25 209 ILE A N 1
ATOM 1634 C CA . ILE A 1 209 ? -0.998 -18.604 -7.861 1.00 93.25 209 ILE A CA 1
ATOM 1635 C C . ILE A 1 209 ? -2.497 -18.948 -7.793 1.00 93.25 209 ILE A C 1
ATOM 1637 O O . ILE A 1 209 ? -3.080 -18.988 -6.700 1.00 93.25 209 ILE A O 1
ATOM 1641 N N . PRO A 1 210 ? -3.153 -19.179 -8.949 1.00 90.38 210 PRO A N 1
ATOM 1642 C CA . PRO A 1 210 ? -4.596 -19.419 -9.025 1.00 90.38 210 PRO A CA 1
ATOM 1643 C C . PRO A 1 210 ? -5.078 -20.618 -8.200 1.00 90.38 210 PRO A C 1
ATOM 1645 O O . PRO A 1 210 ? -6.163 -20.579 -7.624 1.00 90.38 210 PRO A O 1
ATOM 1648 N N . GLU A 1 211 ? -4.276 -21.678 -8.097 1.00 90.88 211 GLU A N 1
ATOM 1649 C CA . GLU A 1 211 ? -4.602 -22.895 -7.348 1.00 90.88 211 GLU A CA 1
ATOM 1650 C C . GLU A 1 211 ? -4.702 -22.664 -5.835 1.00 90.88 211 GLU A C 1
ATOM 1652 O O . GLU A 1 211 ? -5.438 -23.380 -5.156 1.00 90.88 211 GLU A O 1
ATOM 1657 N N . ARG A 1 212 ? -4.020 -21.634 -5.317 1.00 93.44 212 ARG A N 1
ATOM 1658 C CA . ARG A 1 212 ? -4.118 -21.196 -3.917 1.00 93.44 212 ARG A CA 1
ATOM 1659 C C . ARG A 1 212 ? -5.033 -19.986 -3.734 1.00 93.44 212 ARG A C 1
ATOM 1661 O O . ARG A 1 212 ? -5.308 -19.611 -2.599 1.00 93.44 212 ARG A O 1
ATOM 1668 N N . ASN A 1 213 ? -5.533 -19.421 -4.835 1.00 95.88 213 ASN A N 1
ATOM 1669 C CA . ASN A 1 213 ? -6.267 -18.162 -4.869 1.00 95.88 213 ASN A CA 1
ATOM 1670 C C . ASN A 1 213 ? -5.474 -17.016 -4.223 1.00 95.88 213 ASN A C 1
ATOM 1672 O O . ASN A 1 213 ? -5.981 -16.280 -3.372 1.00 95.88 213 ASN A O 1
ATOM 1676 N N . GLU A 1 214 ? -4.199 -16.925 -4.601 1.00 96.62 214 GLU A N 1
ATOM 1677 C CA . GLU A 1 214 ? -3.218 -16.051 -3.968 1.00 96.62 214 GLU A CA 1
ATOM 1678 C C . GLU A 1 214 ? -2.408 -15.248 -4.982 1.00 96.62 214 GLU A C 1
ATOM 1680 O O . GLU A 1 214 ? -2.189 -15.674 -6.118 1.00 96.62 214 GLU A O 1
ATOM 1685 N N . ILE A 1 215 ? -1.911 -14.108 -4.522 1.00 96.81 215 ILE A N 1
ATOM 1686 C CA . ILE A 1 215 ? -0.845 -13.334 -5.148 1.00 96.81 215 ILE A CA 1
ATOM 1687 C C . ILE A 1 215 ? 0.261 -13.224 -4.102 1.00 96.81 215 ILE A C 1
ATOM 1689 O O . ILE A 1 215 ? 0.002 -12.791 -2.983 1.00 96.81 215 ILE A O 1
ATOM 1693 N N . GLU A 1 216 ? 1.478 -13.626 -4.441 1.00 96.69 216 GLU A N 1
ATOM 1694 C CA . GLU A 1 216 ? 2.659 -13.404 -3.606 1.00 96.69 216 GLU A CA 1
ATOM 1695 C C . GLU A 1 216 ? 3.641 -12.510 -4.360 1.00 96.69 216 GLU A C 1
ATOM 1697 O O . GLU A 1 216 ? 3.689 -12.523 -5.592 1.00 96.69 216 GLU A O 1
ATOM 1702 N N . GLY A 1 217 ? 4.399 -11.698 -3.641 1.00 94.56 217 GLY A N 1
ATOM 1703 C CA . GLY A 1 217 ? 5.278 -10.738 -4.285 1.00 94.56 217 GLY A CA 1
ATOM 1704 C C . GLY A 1 217 ? 6.021 -9.869 -3.299 1.00 94.56 217 GLY A C 1
ATOM 1705 O O . GLY A 1 217 ? 5.987 -10.098 -2.092 1.00 94.56 217 GLY A O 1
ATOM 1706 N N . TYR A 1 218 ? 6.699 -8.860 -3.822 1.00 93.62 218 TYR A N 1
ATOM 1707 C CA . TYR A 1 218 ? 7.332 -7.851 -2.993 1.00 93.62 218 TYR A CA 1
ATOM 1708 C C . TYR A 1 218 ? 7.332 -6.485 -3.661 1.00 93.62 218 TYR A C 1
ATOM 1710 O O . TYR A 1 218 ? 7.340 -6.385 -4.888 1.00 93.62 218 TYR A O 1
ATOM 1718 N N . THR A 1 219 ? 7.373 -5.440 -2.841 1.00 89.81 219 THR A N 1
ATOM 1719 C CA . THR A 1 219 ? 7.733 -4.085 -3.268 1.00 89.81 219 THR A CA 1
ATOM 1720 C C . THR A 1 219 ? 9.141 -3.767 -2.785 1.00 89.81 219 THR A C 1
ATOM 1722 O O . THR A 1 219 ? 9.600 -4.290 -1.763 1.00 89.81 219 THR A O 1
ATOM 1725 N N . VAL A 1 220 ? 9.874 -2.978 -3.567 1.00 79.50 220 VAL A N 1
ATOM 1726 C CA . VAL A 1 220 ? 11.274 -2.663 -3.270 1.00 79.50 220 VAL A CA 1
ATOM 1727 C C . VAL A 1 220 ? 11.357 -1.459 -2.332 1.00 79.50 220 VAL A C 1
ATOM 1729 O O . VAL A 1 220 ? 10.728 -0.431 -2.557 1.00 79.50 220 VAL A O 1
ATOM 1732 N N . ILE A 1 221 ? 12.156 -1.581 -1.280 1.00 75.06 221 ILE A N 1
ATOM 1733 C CA . ILE A 1 221 ? 12.447 -0.538 -0.300 1.00 75.06 221 ILE A CA 1
ATOM 1734 C C . ILE A 1 221 ? 13.850 -0.017 -0.577 1.00 75.06 221 ILE A C 1
ATOM 1736 O O . ILE A 1 221 ? 14.802 -0.802 -0.579 1.00 75.06 221 ILE A O 1
ATOM 1740 N N . ALA A 1 222 ? 13.962 1.289 -0.841 1.00 65.31 222 ALA A N 1
ATOM 1741 C CA . ALA A 1 222 ? 15.232 1.961 -1.125 1.00 65.31 222 ALA A CA 1
ATOM 1742 C C . ALA A 1 222 ? 16.126 1.163 -2.102 1.00 65.31 222 ALA A C 1
ATOM 1744 O O . ALA A 1 222 ? 17.316 1.015 -1.878 1.00 65.31 222 ALA A O 1
ATOM 1745 N N . GLY A 1 223 ? 15.527 0.555 -3.136 1.00 58.38 223 GLY A N 1
ATOM 1746 C CA . GLY A 1 223 ? 16.226 -0.187 -4.194 1.00 58.38 223 GLY A CA 1
ATOM 1747 C C . GLY A 1 223 ? 16.836 -1.546 -3.844 1.00 58.38 223 GLY A C 1
ATOM 1748 O O . GLY A 1 223 ? 17.235 -2.254 -4.768 1.00 58.38 223 GLY A O 1
ATOM 1749 N N . HIS A 1 224 ? 16.908 -1.944 -2.569 1.00 65.75 224 HIS A N 1
ATOM 1750 C CA . HIS A 1 224 ? 17.777 -3.066 -2.172 1.00 65.75 224 HIS A CA 1
ATOM 1751 C C . HIS A 1 224 ? 17.146 -4.114 -1.257 1.00 65.75 224 HIS A C 1
ATOM 1753 O O . HIS A 1 224 ? 17.499 -5.288 -1.374 1.00 65.75 224 HIS A O 1
ATOM 1759 N N . PHE A 1 225 ? 16.200 -3.753 -0.390 1.00 80.06 225 PHE A N 1
ATOM 1760 C CA . PHE A 1 225 ? 15.481 -4.731 0.435 1.00 80.06 225 PHE A CA 1
ATOM 1761 C C . PHE A 1 225 ? 13.985 -4.698 0.138 1.00 80.06 225 PHE A C 1
ATOM 1763 O O . PHE A 1 225 ? 13.514 -3.890 -0.658 1.00 80.06 225 PHE A O 1
ATOM 1770 N N . LYS A 1 226 ? 13.238 -5.667 0.660 1.00 89.62 226 LYS A N 1
ATOM 1771 C CA . LYS A 1 226 ? 11.923 -6.025 0.122 1.00 89.62 226 LYS A CA 1
ATOM 1772 C C . LYS A 1 226 ? 10.870 -6.026 1.216 1.00 89.62 226 LYS A C 1
ATOM 1774 O O . LYS A 1 226 ? 11.057 -6.651 2.253 1.00 89.62 226 LYS A O 1
ATOM 1779 N N . ASN A 1 227 ? 9.735 -5.391 0.940 1.00 94.38 227 ASN A N 1
ATOM 1780 C CA . ASN A 1 227 ? 8.493 -5.692 1.638 1.00 94.38 227 ASN A CA 1
ATOM 1781 C C . ASN A 1 227 ? 7.824 -6.853 0.905 1.00 94.38 227 ASN A C 1
ATOM 1783 O O . ASN A 1 227 ? 7.231 -6.655 -0.154 1.00 94.38 227 ASN A O 1
ATOM 1787 N N . HIS A 1 228 ? 7.944 -8.058 1.444 1.00 97.25 228 HIS A N 1
ATOM 1788 C CA . HIS A 1 228 ? 7.274 -9.243 0.932 1.00 97.25 228 HIS A CA 1
ATOM 1789 C C . HIS A 1 228 ? 5.811 -9.242 1.355 1.00 97.25 228 HIS A C 1
ATOM 1791 O O . HIS A 1 228 ? 5.481 -8.830 2.465 1.00 97.25 228 HIS A O 1
ATOM 1797 N N . PHE A 1 229 ? 4.930 -9.746 0.497 1.00 98.06 229 PHE A N 1
ATOM 1798 C CA . PHE A 1 229 ? 3.526 -9.903 0.833 1.00 98.06 229 PHE A CA 1
ATOM 1799 C C . PHE A 1 229 ? 2.918 -11.171 0.238 1.00 98.06 229 PHE A C 1
ATOM 1801 O O . PHE A 1 229 ? 3.355 -11.686 -0.797 1.00 98.06 229 PHE A O 1
ATOM 1808 N N . VAL A 1 230 ? 1.856 -11.640 0.891 1.00 98.56 230 VAL A N 1
ATOM 1809 C CA . VAL A 1 230 ? 0.937 -12.656 0.377 1.00 98.56 230 VAL A CA 1
ATOM 1810 C C . VAL A 1 230 ? -0.482 -12.132 0.522 1.00 98.56 230 VAL A C 1
ATOM 1812 O O . VAL A 1 230 ? -0.953 -11.908 1.633 1.00 98.56 230 VAL A O 1
ATOM 1815 N N . ALA A 1 23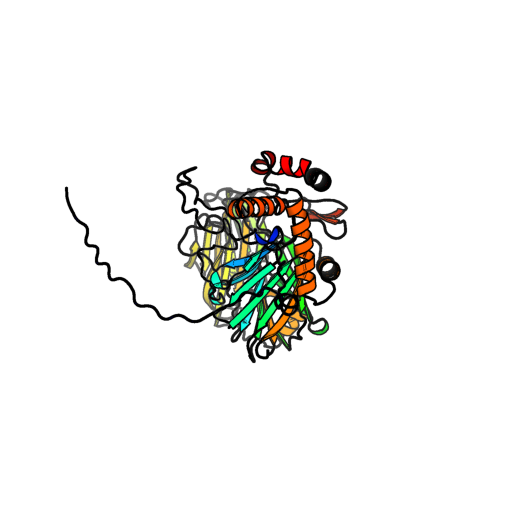1 ? -1.170 -11.967 -0.604 1.00 98.50 231 ALA A N 1
ATOM 1816 C CA . ALA A 1 231 ? -2.584 -11.641 -0.677 1.00 98.50 231 ALA A CA 1
ATOM 1817 C C . ALA A 1 231 ? -3.395 -12.899 -1.011 1.00 98.50 231 ALA A C 1
ATOM 1819 O O . ALA A 1 231 ? -3.150 -13.543 -2.030 1.00 98.50 231 ALA A O 1
ATOM 1820 N N . LYS A 1 232 ? -4.376 -13.247 -0.176 1.00 98.56 232 LYS A N 1
ATOM 1821 C CA . LYS A 1 232 ? -5.250 -14.415 -0.341 1.00 98.56 232 LYS A CA 1
ATOM 1822 C C . LYS A 1 232 ? -6.702 -13.986 -0.434 1.00 98.56 232 LYS A C 1
ATOM 1824 O O . LYS A 1 232 ? -7.178 -13.249 0.426 1.00 98.56 232 LYS A O 1
ATOM 1829 N N . PHE A 1 233 ? -7.416 -14.499 -1.429 1.00 98.50 233 PHE A N 1
ATOM 1830 C CA . PHE A 1 233 ? -8.804 -14.133 -1.715 1.00 98.50 233 PHE A CA 1
ATOM 1831 C C . PHE A 1 233 ? -9.766 -15.249 -1.276 1.00 98.50 233 PHE A C 1
ATOM 1833 O O . PHE A 1 233 ? -9.418 -16.432 -1.339 1.00 98.50 233 PHE A O 1
ATOM 1840 N N . ASP A 1 234 ? -10.993 -14.907 -0.879 1.00 97.88 234 ASP A N 1
ATOM 1841 C CA . ASP A 1 234 ? -12.060 -15.899 -0.641 1.00 97.88 234 ASP A CA 1
ATOM 1842 C C . ASP A 1 234 ? -12.786 -16.312 -1.934 1.00 97.88 234 ASP A C 1
ATOM 1844 O O . ASP A 1 234 ? -13.345 -17.407 -2.036 1.00 97.88 234 ASP A O 1
ATOM 1848 N N . LYS A 1 235 ? -12.725 -15.454 -2.955 1.00 96.25 235 LYS A N 1
ATOM 1849 C CA . LYS A 1 235 ? -13.335 -15.653 -4.266 1.00 96.25 235 LYS A CA 1
ATOM 1850 C C . LYS A 1 235 ? -12.299 -16.032 -5.313 1.00 96.25 235 LYS A C 1
ATOM 1852 O O . LYS A 1 235 ? -11.311 -15.325 -5.494 1.00 96.25 235 LYS A O 1
ATOM 1857 N N . LYS A 1 236 ? -12.552 -17.118 -6.050 1.00 95.31 236 LYS A N 1
ATOM 1858 C CA . LYS A 1 236 ? -11.685 -17.561 -7.153 1.00 95.31 236 LYS A CA 1
ATOM 1859 C C . LYS A 1 236 ? -11.652 -16.536 -8.286 1.00 95.31 236 LYS A C 1
ATOM 1861 O O . LYS A 1 236 ? -12.696 -16.247 -8.877 1.00 95.31 236 LYS A O 1
ATOM 1866 N N . PHE A 1 237 ? -10.463 -16.066 -8.646 1.00 91.25 237 PHE A N 1
ATOM 1867 C CA . PHE A 1 237 ? -10.249 -15.295 -9.872 1.00 91.25 237 PHE A CA 1
ATOM 1868 C C . PHE A 1 237 ? -10.010 -16.213 -11.080 1.00 91.25 237 PHE A C 1
ATOM 1870 O O . PHE A 1 237 ? -9.426 -17.290 -10.960 1.00 91.25 237 PHE A O 1
ATOM 1877 N N . LYS A 1 238 ? -10.504 -15.807 -12.259 1.00 77.31 238 LYS A N 1
ATOM 1878 C CA . LYS A 1 238 ? -10.391 -16.592 -13.510 1.00 77.31 238 LYS A CA 1
ATOM 1879 C C . LYS A 1 238 ? -9.348 -16.040 -14.473 1.00 77.31 238 LYS A C 1
ATOM 1881 O O . LYS A 1 238 ? -8.848 -16.775 -15.318 1.00 77.31 238 LYS A O 1
ATOM 1886 N N . VAL A 1 239 ? -9.071 -14.746 -14.370 1.00 87.00 239 VAL A N 1
ATOM 1887 C CA . VAL A 1 239 ? -8.149 -14.020 -15.235 1.00 87.00 239 VAL A CA 1
ATOM 1888 C C . VAL A 1 239 ? -7.312 -13.107 -14.356 1.00 87.00 239 VAL A C 1
ATOM 1890 O O . VAL A 1 239 ? -7.784 -12.593 -13.341 1.00 87.00 239 VAL A O 1
ATOM 1893 N N . TYR A 1 240 ? -6.062 -12.933 -14.754 1.00 90.56 240 TYR A N 1
ATOM 1894 C CA . TYR A 1 240 ? -5.119 -12.031 -14.125 1.00 90.56 240 TYR A CA 1
ATOM 1895 C C . TYR A 1 240 ? -4.186 -11.464 -15.189 1.00 90.56 240 TYR A C 1
ATOM 1897 O O . TYR A 1 240 ? -3.958 -12.096 -16.222 1.00 90.56 240 TYR A O 1
ATOM 1905 N N . ASN A 1 241 ? -3.648 -10.280 -14.930 1.00 88.19 241 ASN A N 1
ATOM 1906 C CA . ASN A 1 241 ? -2.614 -9.669 -15.753 1.00 88.19 241 ASN A CA 1
ATOM 1907 C C . ASN A 1 241 ? -1.617 -8.935 -14.859 1.00 88.19 241 ASN A C 1
ATOM 1909 O O . ASN A 1 241 ? -1.926 -8.566 -13.725 1.00 88.19 241 ASN A O 1
ATOM 1913 N N . VAL A 1 242 ? -0.432 -8.710 -15.415 1.00 86.00 242 VAL A N 1
ATOM 1914 C CA . VAL A 1 242 ? 0.616 -7.885 -14.821 1.00 86.00 242 VAL A CA 1
ATOM 1915 C C . VAL A 1 242 ? 0.865 -6.734 -15.780 1.00 86.00 242 VAL A C 1
ATOM 1917 O O . VAL A 1 242 ? 1.092 -6.960 -16.971 1.00 86.00 242 VAL A O 1
ATOM 1920 N N . ASP A 1 243 ? 0.775 -5.515 -15.267 1.00 83.56 243 ASP A N 1
ATOM 1921 C CA . ASP A 1 243 ? 1.224 -4.328 -15.975 1.00 83.56 243 ASP A CA 1
ATOM 1922 C C . ASP A 1 243 ? 2.741 -4.264 -15.853 1.00 83.56 243 ASP A C 1
ATOM 1924 O O . ASP A 1 243 ? 3.288 -3.986 -14.786 1.00 83.56 243 ASP A O 1
ATOM 1928 N N . MET A 1 244 ? 3.415 -4.658 -16.926 1.00 76.81 244 MET A N 1
ATOM 1929 C CA . MET A 1 244 ? 4.860 -4.814 -16.938 1.00 76.81 244 MET A CA 1
ATOM 1930 C C . MET A 1 244 ? 5.517 -3.450 -17.081 1.00 76.81 244 MET A C 1
ATOM 1932 O O . MET A 1 244 ? 5.193 -2.690 -17.996 1.00 76.81 244 MET A O 1
ATOM 1936 N N . LEU A 1 245 ? 6.509 -3.191 -16.232 1.00 70.75 245 LEU A N 1
ATOM 1937 C CA . LEU A 1 245 ? 7.427 -2.090 -16.473 1.00 70.75 245 LEU A CA 1
ATOM 1938 C C . LEU A 1 245 ? 8.083 -2.261 -17.850 1.00 70.75 245 LEU A C 1
ATOM 1940 O O . LEU A 1 245 ? 8.391 -3.393 -18.252 1.00 70.75 245 LEU A O 1
ATOM 1944 N N . PRO A 1 246 ? 8.375 -1.160 -18.561 1.00 72.94 246 PRO A N 1
ATOM 1945 C CA . PRO A 1 246 ? 9.271 -1.217 -19.698 1.00 72.94 246 PRO A CA 1
ATOM 1946 C C . PRO A 1 246 ? 10.577 -1.918 -19.309 1.00 72.94 246 PRO A C 1
ATOM 1948 O O . PRO A 1 246 ? 11.064 -1.804 -18.177 1.00 72.94 246 PRO A O 1
ATOM 1951 N N . ASN A 1 247 ? 11.137 -2.689 -20.241 1.00 75.56 247 ASN A N 1
ATOM 1952 C CA . ASN A 1 247 ? 12.344 -3.453 -19.949 1.00 75.56 247 ASN A CA 1
ATOM 1953 C C . ASN A 1 247 ? 13.471 -2.489 -19.579 1.00 75.56 247 ASN A C 1
ATOM 1955 O O . ASN A 1 247 ? 13.679 -1.493 -20.282 1.00 75.56 247 ASN A O 1
ATOM 1959 N N . VAL A 1 248 ? 14.219 -2.820 -18.524 1.00 77.12 248 VAL A N 1
ATOM 1960 C CA . VAL A 1 248 ? 15.510 -2.179 -18.268 1.00 77.12 248 VAL A CA 1
ATOM 1961 C C . VAL A 1 248 ? 16.345 -2.299 -19.533 1.00 77.12 248 VAL A C 1
ATOM 1963 O O . VAL A 1 248 ? 16.462 -3.372 -20.142 1.00 77.12 248 VAL A O 1
ATOM 1966 N N . VAL A 1 249 ? 16.879 -1.164 -19.969 1.00 82.38 249 VAL A N 1
ATOM 1967 C CA . VAL A 1 249 ? 17.722 -1.118 -21.149 1.00 82.38 249 VAL A CA 1
ATOM 1968 C C . VAL A 1 249 ? 19.073 -1.720 -20.780 1.00 82.38 249 VAL A C 1
ATOM 1970 O O . VAL A 1 249 ? 19.925 -1.055 -20.202 1.00 82.38 249 VAL A O 1
ATOM 1973 N N . GLY A 1 250 ? 19.253 -2.993 -21.120 1.00 82.94 250 GLY A N 1
ATOM 1974 C CA . GLY A 1 250 ? 20.514 -3.713 -20.954 1.00 82.94 250 GLY A CA 1
ATOM 1975 C C . GLY A 1 250 ? 21.137 -4.142 -22.282 1.00 82.94 250 GLY A C 1
ATOM 1976 O O . GLY A 1 250 ? 20.721 -3.714 -23.365 1.00 82.94 250 GLY A O 1
ATOM 1977 N N . THR A 1 251 ? 22.089 -5.070 -22.207 1.00 83.62 251 THR A N 1
ATOM 1978 C CA . THR A 1 251 ? 22.905 -5.564 -23.339 1.00 83.62 251 THR A CA 1
ATOM 1979 C C . THR A 1 251 ? 22.117 -6.028 -24.570 1.00 83.62 251 THR A C 1
ATOM 1981 O O . THR A 1 251 ? 22.634 -6.015 -25.684 1.00 83.62 251 THR A O 1
ATOM 1984 N N . LYS A 1 252 ? 20.838 -6.395 -24.418 1.00 86.62 252 LYS A N 1
ATOM 1985 C CA . LYS A 1 252 ? 19.956 -6.750 -25.546 1.00 86.62 252 LYS A CA 1
ATOM 1986 C C . LYS A 1 252 ? 19.607 -5.568 -26.454 1.00 86.62 252 LYS A C 1
ATOM 1988 O O . LYS A 1 252 ? 19.415 -5.776 -27.649 1.00 86.62 252 LYS A O 1
ATOM 1993 N N . LEU A 1 253 ? 19.460 -4.372 -25.890 1.00 87.75 253 LEU A N 1
ATOM 1994 C CA . LEU A 1 253 ? 19.164 -3.139 -26.628 1.00 87.75 253 LEU A CA 1
ATOM 1995 C C . LEU A 1 253 ? 20.414 -2.289 -26.809 1.00 87.75 253 LEU A C 1
ATOM 1997 O O . LEU A 1 253 ? 20.515 -1.553 -27.781 1.00 87.75 253 LEU A O 1
ATOM 2001 N N . VAL A 1 254 ? 21.372 -2.406 -25.898 1.00 92.50 254 VAL A N 1
ATOM 2002 C CA . VAL A 1 254 ? 22.595 -1.612 -25.888 1.00 92.50 254 VAL A CA 1
ATOM 2003 C C . VAL A 1 254 ? 23.775 -2.580 -25.860 1.00 92.50 254 VAL A C 1
ATOM 2005 O O . VAL A 1 254 ? 24.337 -2.843 -24.801 1.00 92.50 254 VAL A O 1
ATOM 2008 N N . PRO A 1 255 ? 24.145 -3.171 -27.009 1.00 90.44 255 PRO A N 1
ATOM 2009 C CA . PRO A 1 255 ? 25.094 -4.288 -27.064 1.00 90.44 255 PRO A CA 1
ATOM 2010 C C . PRO A 1 255 ? 26.491 -3.957 -26.526 1.00 90.44 255 PRO A C 1
ATOM 2012 O O . PRO A 1 255 ? 27.217 -4.867 -26.142 1.00 90.44 255 PRO A O 1
ATOM 2015 N N . ASN A 1 256 ? 26.848 -2.672 -26.470 1.00 93.00 256 ASN A N 1
ATOM 2016 C CA . ASN A 1 256 ? 28.131 -2.196 -25.952 1.00 93.00 256 ASN A CA 1
ATOM 2017 C C . ASN A 1 256 ? 28.034 -1.621 -24.527 1.00 93.00 256 ASN A C 1
ATOM 2019 O O . ASN A 1 256 ? 28.994 -1.012 -24.067 1.00 93.00 256 ASN A O 1
ATOM 2023 N N . GLY A 1 257 ? 26.885 -1.762 -23.858 1.00 92.44 257 GLY A N 1
ATOM 2024 C CA . GLY A 1 257 ? 26.640 -1.155 -22.552 1.00 92.44 257 GLY A CA 1
ATOM 2025 C C . GLY A 1 257 ? 26.635 0.378 -22.573 1.00 92.44 257 GLY A C 1
ATOM 2026 O O . GLY A 1 257 ? 26.515 1.020 -23.622 1.00 92.44 257 GLY A O 1
ATOM 2027 N N . PHE A 1 258 ? 26.746 0.959 -21.387 1.00 95.12 258 PHE A N 1
ATOM 2028 C CA . PHE A 1 258 ? 26.794 2.389 -21.127 1.00 95.12 258 PHE A CA 1
ATOM 2029 C C . PHE A 1 258 ? 28.181 2.775 -20.645 1.00 95.12 258 PHE A C 1
ATOM 2031 O O . PHE A 1 258 ? 28.743 2.094 -19.797 1.00 95.12 258 PHE A O 1
ATOM 2038 N N . LYS A 1 259 ? 28.680 3.909 -21.128 1.00 96.38 259 LYS A N 1
ATOM 2039 C CA . LYS A 1 259 ? 29.863 4.567 -20.577 1.00 96.38 259 LYS A CA 1
ATOM 2040 C C . LYS A 1 259 ? 29.414 5.674 -19.643 1.00 96.38 259 LYS A C 1
ATOM 2042 O O . LYS A 1 259 ? 28.681 6.561 -20.088 1.00 96.38 259 LYS A O 1
ATOM 2047 N N . ALA A 1 260 ? 29.851 5.628 -18.396 1.00 95.56 260 ALA A N 1
ATOM 2048 C CA . ALA A 1 260 ? 29.604 6.640 -17.385 1.00 95.56 260 ALA A CA 1
ATOM 2049 C C . ALA A 1 260 ? 30.869 7.458 -17.130 1.00 95.56 260 ALA A C 1
ATOM 2051 O O . ALA A 1 260 ? 31.958 6.902 -17.003 1.00 95.56 260 ALA A O 1
ATOM 2052 N N . ALA A 1 261 ? 30.702 8.771 -17.041 1.00 97.50 261 ALA A N 1
ATOM 2053 C CA . ALA A 1 261 ? 31.715 9.703 -16.577 1.00 97.50 261 ALA A CA 1
ATOM 2054 C C . ALA A 1 261 ? 31.169 10.455 -15.364 1.00 97.50 261 ALA A C 1
ATOM 2056 O O . ALA A 1 261 ? 30.131 11.106 -15.486 1.00 97.50 261 ALA A O 1
ATOM 2057 N N . TYR A 1 262 ? 31.838 10.327 -14.223 1.00 95.94 262 TYR A N 1
ATOM 2058 C CA . TYR A 1 262 ? 31.456 10.935 -12.952 1.00 95.94 262 TYR A CA 1
ATOM 2059 C C . TYR A 1 262 ? 32.311 12.159 -12.641 1.00 95.94 262 TYR A C 1
ATOM 2061 O O . TYR A 1 262 ? 33.487 12.200 -12.995 1.00 95.94 262 TYR A O 1
ATOM 2069 N N . TYR A 1 263 ? 31.706 13.120 -11.952 1.00 96.88 263 TYR A N 1
ATOM 2070 C CA . TYR A 1 263 ? 32.309 14.375 -11.526 1.00 96.88 263 TYR A CA 1
ATOM 2071 C C . TYR A 1 263 ? 31.967 14.597 -10.051 1.00 96.88 263 TYR A C 1
ATOM 2073 O O . TYR A 1 263 ? 30.795 14.538 -9.677 1.00 96.88 263 TYR A O 1
ATOM 2081 N N . ASN A 1 264 ? 32.956 14.907 -9.219 1.00 94.94 264 ASN A N 1
ATOM 2082 C CA . ASN A 1 264 ? 32.816 15.189 -7.787 1.00 94.94 264 ASN A CA 1
ATOM 2083 C C . ASN A 1 264 ? 32.314 16.622 -7.525 1.00 94.94 264 ASN A C 1
ATOM 2085 O O . ASN A 1 264 ? 32.832 17.356 -6.684 1.00 94.94 264 ASN A O 1
ATOM 2089 N N . ASN A 1 265 ? 31.319 17.029 -8.313 1.00 92.44 265 ASN A N 1
ATOM 2090 C CA . ASN A 1 265 ? 30.534 18.250 -8.200 1.00 92.44 265 ASN A CA 1
ATOM 2091 C C . ASN A 1 265 ? 29.175 18.037 -8.882 1.00 92.44 265 ASN A C 1
ATOM 2093 O O . ASN A 1 265 ? 29.061 17.216 -9.789 1.00 92.44 265 ASN A O 1
ATOM 2097 N N . ASP A 1 266 ? 28.163 18.820 -8.526 1.00 86.69 266 ASP A N 1
ATOM 2098 C CA . ASP A 1 266 ? 26.797 18.732 -9.061 1.00 86.69 266 ASP A CA 1
ATOM 2099 C C . ASP A 1 266 ? 26.593 19.473 -10.404 1.00 86.69 266 ASP A C 1
ATOM 2101 O O . ASP A 1 266 ? 25.468 19.606 -10.889 1.00 86.69 266 ASP A O 1
ATOM 2105 N N . LYS A 1 267 ? 27.670 19.956 -11.042 1.00 90.31 267 LYS A N 1
ATOM 2106 C CA . LYS A 1 267 ? 27.599 20.877 -12.193 1.00 90.31 267 LYS A CA 1
ATOM 2107 C C . LYS A 1 267 ? 28.048 20.285 -13.526 1.00 90.31 267 LYS A C 1
ATOM 2109 O O . LYS A 1 267 ? 27.914 20.961 -14.546 1.00 90.31 267 LYS A O 1
ATOM 2114 N N . LEU A 1 268 ? 28.545 19.045 -13.548 1.00 93.44 268 LEU A N 1
ATOM 2115 C CA . LEU A 1 268 ? 29.226 18.433 -14.701 1.00 93.44 268 LEU A CA 1
ATOM 2116 C C . LEU A 1 268 ? 30.414 19.284 -15.193 1.00 93.44 268 LEU A C 1
ATOM 2118 O O . LEU A 1 268 ? 30.678 19.363 -16.396 1.00 93.44 268 LEU A O 1
ATOM 2122 N N . GLU A 1 269 ? 31.099 19.967 -14.273 1.00 94.06 269 GLU A N 1
ATOM 2123 C CA . GLU A 1 269 ? 32.216 20.861 -14.585 1.00 94.06 269 GLU A CA 1
ATOM 2124 C C . GLU A 1 269 ? 33.567 20.156 -14.421 1.00 94.06 269 GLU A C 1
ATOM 2126 O O . GLU A 1 269 ? 33.766 19.366 -13.498 1.00 94.06 269 GLU A O 1
ATOM 2131 N N . GLY A 1 270 ? 34.515 20.508 -15.295 1.00 95.25 270 GLY A N 1
ATOM 2132 C CA . GLY A 1 270 ? 35.878 19.976 -15.286 1.00 95.25 270 GLY A CA 1
ATOM 2133 C C . GLY A 1 270 ? 36.051 18.684 -16.088 1.00 95.25 270 GLY A C 1
ATOM 2134 O O . GLY A 1 270 ? 35.217 18.323 -16.921 1.00 95.25 270 GLY A O 1
ATOM 2135 N N . GLU A 1 271 ? 37.178 18.014 -15.855 1.00 95.62 271 GLU A N 1
ATOM 2136 C CA . GLU A 1 271 ? 37.426 16.656 -16.346 1.00 95.62 271 GLU A CA 1
ATOM 2137 C C . GLU A 1 271 ? 36.767 15.638 -15.402 1.00 95.62 271 GLU A C 1
ATOM 2139 O O . GLU A 1 271 ? 36.676 15.908 -14.205 1.00 95.62 271 GLU A O 1
ATOM 2144 N N . PRO A 1 272 ? 36.297 14.484 -15.907 1.00 96.75 272 PRO A N 1
ATOM 2145 C CA . PRO A 1 272 ? 35.663 13.479 -15.064 1.00 96.75 272 PRO A CA 1
ATOM 2146 C C . PRO A 1 272 ? 36.666 12.833 -14.103 1.00 96.75 272 PRO A C 1
ATOM 2148 O O . PRO A 1 272 ? 37.763 12.446 -14.507 1.00 96.75 272 PRO A O 1
ATOM 2151 N N . ASP A 1 273 ? 36.254 12.660 -12.850 1.00 97.19 273 ASP A N 1
ATOM 2152 C CA . ASP A 1 273 ? 37.027 12.002 -11.796 1.00 97.19 273 ASP A CA 1
ATOM 2153 C C . ASP A 1 273 ? 37.109 10.484 -12.011 1.00 97.19 273 ASP A C 1
ATOM 2155 O O . ASP A 1 273 ? 38.154 9.871 -11.790 1.00 97.19 273 ASP A O 1
ATOM 2159 N N . VAL A 1 274 ? 36.007 9.866 -12.460 1.00 97.12 274 VAL A N 1
ATOM 2160 C CA . VAL A 1 274 ? 35.893 8.405 -12.607 1.00 97.12 274 VAL A CA 1
ATOM 2161 C C . VAL A 1 274 ? 35.155 8.045 -13.897 1.00 97.12 274 VAL A C 1
ATOM 2163 O O . VAL A 1 274 ? 34.136 8.644 -14.242 1.00 97.12 274 VAL A O 1
ATOM 2166 N N . LEU A 1 275 ? 35.656 7.029 -14.606 1.00 97.00 275 LEU A N 1
ATOM 2167 C CA . LEU A 1 275 ? 35.021 6.441 -15.788 1.00 97.00 275 LEU A CA 1
ATOM 2168 C C . LEU A 1 275 ? 34.657 4.979 -15.516 1.00 97.00 275 LEU A C 1
ATOM 2170 O O . LEU A 1 275 ? 35.510 4.208 -15.079 1.00 97.00 275 LEU A O 1
ATOM 2174 N N . VAL A 1 276 ? 33.415 4.587 -15.807 1.00 94.81 276 VAL A N 1
ATOM 2175 C CA . VAL A 1 276 ? 32.902 3.228 -15.550 1.00 94.81 276 VAL A CA 1
ATOM 2176 C C . VAL A 1 276 ? 32.052 2.745 -16.721 1.00 94.81 276 VAL A C 1
ATOM 2178 O O . VAL A 1 276 ? 31.294 3.522 -17.300 1.00 94.81 276 VAL A O 1
ATOM 2181 N N . ASP A 1 277 ? 32.141 1.457 -17.048 1.00 93.44 277 ASP A N 1
ATOM 2182 C CA . ASP A 1 277 ? 31.256 0.809 -18.016 1.00 93.44 277 ASP A CA 1
ATOM 2183 C C . ASP A 1 277 ? 30.171 -0.001 -17.296 1.00 93.44 277 ASP A C 1
ATOM 2185 O O . ASP A 1 277 ? 30.453 -0.801 -16.402 1.00 93.44 277 ASP A O 1
ATOM 2189 N N . TYR A 1 278 ? 28.923 0.161 -17.730 1.00 89.56 278 TYR A N 1
ATOM 2190 C CA . TYR A 1 278 ? 27.768 -0.538 -17.178 1.00 89.56 278 TYR A CA 1
ATOM 2191 C C . TYR A 1 278 ? 27.043 -1.357 -18.244 1.00 89.56 278 TYR A C 1
ATOM 2193 O O . TYR A 1 278 ? 26.887 -0.936 -19.388 1.00 89.56 278 TYR A O 1
ATOM 2201 N N . SER A 1 279 ? 26.549 -2.540 -17.877 1.00 87.38 279 SER A N 1
ATOM 2202 C CA . SER A 1 279 ? 25.784 -3.393 -18.803 1.00 87.38 279 SER A CA 1
ATOM 2203 C C . SER A 1 279 ? 24.315 -2.969 -18.960 1.00 87.38 279 SER A C 1
ATOM 2205 O O . SER A 1 279 ? 23.668 -3.320 -19.950 1.00 87.38 279 SER A O 1
ATOM 2207 N N . GLU A 1 280 ? 23.816 -2.187 -18.005 1.00 87.25 280 GLU A N 1
ATOM 2208 C CA . GLU A 1 280 ? 22.484 -1.588 -17.938 1.00 87.25 280 GLU A CA 1
ATOM 2209 C C . GLU A 1 280 ? 22.534 -0.347 -17.039 1.00 87.25 280 GLU A C 1
ATOM 2211 O O . GLU A 1 280 ? 23.490 -0.183 -16.291 1.00 87.25 280 GLU A O 1
ATOM 2216 N N . LEU A 1 281 ? 21.527 0.526 -17.099 1.00 85.19 281 LEU A N 1
ATOM 2217 C CA . LEU A 1 281 ? 21.363 1.617 -16.131 1.00 85.19 281 LEU A CA 1
ATOM 2218 C C . LEU A 1 281 ? 20.137 1.339 -15.267 1.00 85.19 281 LEU A C 1
ATOM 2220 O O . LEU A 1 281 ? 19.016 1.714 -15.613 1.00 85.19 281 LEU A O 1
ATOM 2224 N N . ASN A 1 282 ? 20.373 0.627 -14.173 1.00 80.94 282 ASN A N 1
ATOM 2225 C CA . ASN A 1 282 ? 19.372 0.255 -13.185 1.00 80.94 282 ASN A CA 1
ATOM 2226 C C . ASN A 1 282 ? 20.054 0.162 -11.823 1.00 80.94 282 ASN A C 1
ATOM 2228 O O . ASN A 1 282 ? 20.474 -0.910 -11.391 1.00 80.94 282 ASN A O 1
ATOM 2232 N N . TYR A 1 283 ? 20.228 1.318 -11.196 1.00 73.94 283 TYR A N 1
ATOM 2233 C CA . TYR A 1 283 ? 20.991 1.450 -9.971 1.00 73.94 283 TYR A CA 1
ATOM 2234 C C . TYR A 1 283 ? 20.190 2.191 -8.917 1.00 73.94 283 TYR A C 1
ATOM 2236 O O . TYR A 1 283 ? 19.507 3.180 -9.186 1.00 73.94 283 TYR A O 1
ATOM 2244 N N . ASN A 1 284 ? 20.326 1.700 -7.697 1.00 67.19 284 ASN A N 1
ATOM 2245 C CA . ASN A 1 284 ? 20.063 2.463 -6.500 1.00 67.19 284 ASN A CA 1
ATOM 2246 C C . ASN A 1 284 ? 21.394 2.495 -5.747 1.00 67.19 284 ASN A C 1
ATOM 2248 O O . ASN A 1 284 ? 22.074 1.470 -5.652 1.00 67.19 284 ASN A O 1
ATOM 2252 N N . TRP A 1 285 ? 21.834 3.683 -5.360 1.00 69.75 285 TRP A N 1
ATOM 2253 C CA . TRP A 1 285 ? 23.102 3.861 -4.675 1.00 69.75 285 TRP A CA 1
ATOM 2254 C C . TRP A 1 285 ? 22.807 4.382 -3.268 1.00 69.75 285 TRP A C 1
ATOM 2256 O O . TRP A 1 285 ? 22.279 5.478 -3.090 1.00 69.75 285 TRP A O 1
ATOM 2266 N N . LEU A 1 286 ? 23.139 3.559 -2.268 1.00 57.81 286 LEU A N 1
ATOM 2267 C CA . LEU A 1 286 ? 23.118 3.923 -0.840 1.00 57.81 286 LEU A CA 1
ATOM 2268 C C . LEU A 1 286 ? 24.442 4.554 -0.372 1.00 57.81 286 LEU A C 1
ATOM 2270 O O . LEU A 1 286 ? 24.591 4.897 0.798 1.00 57.81 286 LEU A O 1
ATOM 2274 N N . LYS A 1 287 ? 25.430 4.584 -1.266 1.00 68.38 287 LYS A N 1
ATOM 2275 C CA . LYS A 1 287 ? 26.815 5.027 -1.085 1.00 68.38 287 LYS A CA 1
ATOM 2276 C C . LYS A 1 287 ? 27.304 5.606 -2.412 1.00 68.38 287 LYS A C 1
ATOM 2278 O O . LYS A 1 287 ? 26.524 5.705 -3.355 1.00 68.38 287 LYS A O 1
ATOM 2283 N N . GLU A 1 288 ? 28.583 5.940 -2.508 1.00 83.00 288 GLU A N 1
ATOM 2284 C CA . GLU A 1 288 ? 29.205 6.364 -3.755 1.00 83.00 288 GLU A CA 1
ATOM 2285 C C . GLU A 1 288 ? 28.885 5.428 -4.942 1.00 83.00 288 GLU A C 1
ATOM 2287 O O . GLU A 1 288 ? 28.913 4.199 -4.807 1.00 83.00 288 GLU A O 1
ATOM 2292 N N . PRO A 1 289 ? 28.577 5.983 -6.129 1.00 85.12 289 PRO A N 1
ATOM 2293 C CA . PRO A 1 289 ? 28.141 5.193 -7.280 1.00 85.12 289 PRO A CA 1
ATOM 2294 C C . PRO A 1 289 ? 29.265 4.377 -7.936 1.00 85.12 289 PRO A C 1
ATOM 2296 O O . PRO A 1 289 ? 29.004 3.430 -8.688 1.00 85.12 289 PRO A O 1
ATOM 2299 N N . ALA A 1 290 ? 30.510 4.760 -7.659 1.00 88.25 290 ALA A N 1
ATOM 2300 C CA . ALA A 1 290 ? 31.732 4.074 -8.033 1.00 88.25 290 ALA A CA 1
ATOM 2301 C C . ALA A 1 290 ? 32.860 4.497 -7.080 1.00 88.25 290 ALA A C 1
ATOM 2303 O O . ALA A 1 290 ? 32.819 5.582 -6.500 1.00 88.25 290 ALA A O 1
ATOM 2304 N N . GLU A 1 291 ? 33.884 3.655 -6.947 1.00 90.94 291 GLU A N 1
ATOM 2305 C CA . GLU A 1 291 ? 35.089 3.990 -6.185 1.00 90.94 291 GLU A CA 1
ATOM 2306 C C . GLU A 1 291 ? 35.708 5.300 -6.706 1.00 90.94 291 GLU A C 1
ATOM 2308 O O . GLU A 1 291 ? 35.931 5.450 -7.907 1.00 90.94 291 GLU A O 1
ATOM 2313 N N . GLY A 1 292 ? 35.968 6.252 -5.806 1.00 91.75 292 GLY A N 1
ATOM 2314 C CA . GLY A 1 292 ? 36.519 7.571 -6.145 1.00 91.75 292 GLY A CA 1
ATOM 2315 C C . GLY A 1 292 ? 35.482 8.653 -6.474 1.00 91.75 292 GLY A C 1
ATOM 2316 O O . GLY A 1 292 ? 35.867 9.796 -6.725 1.00 91.75 292 GLY A O 1
ATOM 2317 N N . VAL A 1 293 ? 34.188 8.322 -6.447 1.00 92.06 293 VAL A N 1
ATOM 2318 C CA . VAL A 1 293 ? 33.092 9.296 -6.553 1.00 92.06 293 VAL A CA 1
ATOM 2319 C C . VAL A 1 293 ? 32.581 9.650 -5.155 1.00 92.06 293 VAL A C 1
ATOM 2321 O O . VAL A 1 293 ? 32.607 8.818 -4.252 1.00 92.06 293 VAL A O 1
ATOM 2324 N N . ASN A 1 294 ? 32.116 10.879 -4.952 1.00 89.69 294 ASN A N 1
ATOM 2325 C CA . ASN A 1 294 ? 31.443 11.270 -3.718 1.00 89.69 294 ASN A CA 1
ATOM 2326 C C . ASN A 1 294 ? 30.110 10.520 -3.557 1.00 89.69 294 ASN A C 1
ATOM 2328 O O . ASN A 1 294 ? 29.436 10.208 -4.538 1.00 89.69 294 ASN A O 1
ATOM 2332 N N . ALA A 1 295 ? 29.710 10.274 -2.308 1.00 81.38 295 ALA A N 1
ATOM 2333 C CA . ALA A 1 295 ? 28.398 9.701 -2.003 1.00 81.38 295 ALA A CA 1
ATOM 2334 C C . ALA A 1 295 ? 27.244 10.658 -2.352 1.00 81.38 295 ALA A C 1
ATOM 2336 O O . ALA A 1 295 ? 26.231 10.211 -2.871 1.00 81.38 295 ALA A O 1
ATOM 2337 N N . ASP A 1 296 ? 27.449 11.960 -2.133 1.00 83.56 296 ASP A N 1
ATOM 2338 C CA . ASP A 1 296 ? 26.502 13.043 -2.414 1.00 83.56 296 ASP A CA 1
ATOM 2339 C C . ASP A 1 296 ? 27.189 14.151 -3.224 1.00 83.56 296 ASP A C 1
ATOM 2341 O O . ASP A 1 296 ? 28.422 14.245 -3.245 1.00 83.56 296 ASP A O 1
ATOM 2345 N N . PHE A 1 297 ? 26.402 15.044 -3.832 1.00 87.56 297 PHE A N 1
ATOM 2346 C CA . PHE A 1 297 ? 26.909 16.222 -4.556 1.00 87.56 297 PHE A CA 1
ATOM 2347 C C . PHE A 1 297 ? 27.860 15.865 -5.707 1.00 87.56 297 PHE A C 1
ATOM 2349 O O . PHE A 1 297 ? 28.882 16.522 -5.932 1.00 87.56 297 PHE A O 1
ATOM 2356 N N . PHE A 1 298 ? 27.523 14.808 -6.443 1.00 91.81 298 PHE A N 1
ATOM 2357 C CA . PHE A 1 298 ? 28.216 14.407 -7.661 1.00 91.81 298 PHE A CA 1
ATOM 2358 C C . PHE A 1 298 ? 27.323 14.621 -8.883 1.00 91.81 298 PHE A C 1
ATOM 2360 O O . PHE A 1 298 ? 26.108 14.789 -8.792 1.00 91.81 298 PHE A O 1
ATOM 2367 N N . SER A 1 299 ? 27.916 14.558 -10.066 1.00 93.81 299 SER A N 1
ATOM 2368 C CA . SER A 1 299 ? 27.174 14.508 -11.319 1.00 93.81 299 SER A CA 1
ATOM 2369 C C . SER A 1 299 ? 27.752 13.460 -12.251 1.00 93.81 299 SER A C 1
ATOM 2371 O O . SER A 1 299 ? 28.888 13.013 -12.098 1.00 93.81 299 SER A O 1
ATOM 2373 N N . ALA A 1 300 ? 26.933 12.999 -13.190 1.00 94.56 300 ALA A N 1
ATOM 2374 C CA . ALA A 1 300 ? 27.289 11.924 -14.091 1.00 94.56 300 ALA A CA 1
ATOM 2375 C C . ALA A 1 300 ? 26.762 12.160 -15.505 1.00 94.56 300 ALA A C 1
ATOM 2377 O O . ALA A 1 300 ? 25.656 12.661 -15.726 1.00 94.56 300 ALA A O 1
ATOM 2378 N N . LYS A 1 301 ? 27.557 11.730 -16.481 1.00 96.88 301 LYS A N 1
ATOM 2379 C CA . LYS A 1 301 ? 27.182 11.665 -17.888 1.00 96.88 301 LYS A CA 1
ATOM 2380 C C . LYS A 1 301 ? 27.259 10.223 -18.363 1.00 96.88 301 LYS A C 1
ATOM 2382 O O . LYS A 1 301 ? 28.343 9.659 -18.488 1.00 96.88 301 LYS A O 1
ATOM 2387 N N . TYR A 1 302 ? 26.107 9.660 -18.701 1.00 95.88 302 TYR A N 1
ATOM 2388 C CA . TYR A 1 302 ? 25.984 8.330 -19.282 1.00 95.88 302 TYR A CA 1
ATOM 2389 C C . TYR A 1 302 ? 25.793 8.431 -20.789 1.00 95.88 302 TYR A C 1
ATOM 2391 O O . TYR A 1 302 ? 25.013 9.252 -21.275 1.00 95.88 302 TYR A O 1
ATOM 2399 N N . THR A 1 303 ? 26.480 7.587 -21.551 1.00 97.38 303 THR A N 1
ATOM 2400 C CA . THR A 1 303 ? 26.338 7.521 -23.010 1.00 97.38 303 THR A CA 1
ATOM 2401 C C . THR A 1 303 ? 26.247 6.087 -23.490 1.00 97.38 303 THR A C 1
ATOM 2403 O O . THR A 1 303 ? 26.940 5.211 -22.974 1.00 97.38 303 THR A O 1
ATOM 2406 N N . CYS A 1 304 ? 25.404 5.833 -24.486 1.00 96.56 304 CYS A N 1
ATOM 2407 C CA . CYS A 1 304 ? 25.337 4.531 -25.130 1.00 96.56 304 CYS A CA 1
ATOM 2408 C C . CYS A 1 304 ? 24.788 4.603 -26.557 1.00 96.56 304 CYS A C 1
ATOM 2410 O O . CYS A 1 304 ? 24.195 5.603 -26.962 1.00 96.56 304 CYS A O 1
ATOM 2412 N N . THR A 1 305 ? 24.954 3.511 -27.306 1.00 97.25 305 THR A N 1
ATOM 2413 C CA . THR A 1 305 ? 24.292 3.317 -28.600 1.00 97.25 305 THR A CA 1
ATOM 2414 C C . THR A 1 305 ? 23.237 2.224 -28.465 1.00 97.25 305 THR A C 1
ATOM 2416 O O . THR A 1 305 ? 23.565 1.053 -28.258 1.00 97.25 305 THR A O 1
ATOM 2419 N N . LEU A 1 306 ? 21.971 2.601 -28.627 1.00 95.62 306 LEU A N 1
ATOM 2420 C CA . LEU A 1 306 ? 20.826 1.701 -28.579 1.00 95.62 306 LEU A CA 1
ATOM 2421 C C . LEU A 1 306 ? 20.470 1.186 -29.981 1.00 95.62 306 LEU A C 1
ATOM 2423 O O . LEU A 1 306 ? 20.482 1.928 -30.965 1.00 95.62 306 LEU A O 1
ATOM 2427 N N . VAL A 1 307 ? 20.129 -0.098 -30.071 1.00 95.94 307 VAL A N 1
ATOM 2428 C CA . VAL A 1 307 ? 19.721 -0.812 -31.285 1.00 95.94 307 VAL A CA 1
ATOM 2429 C C . VAL A 1 307 ? 18.299 -1.361 -31.091 1.00 95.94 307 VAL A C 1
ATOM 2431 O O . VAL A 1 307 ? 18.128 -2.389 -30.433 1.00 95.94 307 VAL A O 1
ATOM 2434 N N . PRO A 1 308 ? 17.266 -0.718 -31.668 1.00 93.31 308 PRO A N 1
ATOM 2435 C CA . PRO A 1 308 ? 15.880 -1.170 -31.542 1.00 93.31 308 PRO A CA 1
ATOM 2436 C C . PRO A 1 308 ? 15.689 -2.551 -32.174 1.00 93.31 308 PRO A C 1
ATOM 2438 O O . PRO A 1 308 ? 16.167 -2.796 -33.289 1.00 93.31 308 PRO A O 1
ATOM 2441 N N . ARG A 1 309 ? 14.950 -3.457 -31.526 1.00 92.94 309 ARG A N 1
ATOM 2442 C CA . ARG A 1 309 ? 14.669 -4.797 -32.080 1.00 92.94 309 ARG A CA 1
ATOM 2443 C C . ARG A 1 309 ? 13.397 -4.821 -32.921 1.00 92.94 309 ARG A C 1
ATOM 2445 O O . ARG A 1 309 ? 13.230 -5.732 -33.738 1.00 92.94 309 ARG A O 1
ATOM 2452 N N . TYR A 1 310 ? 12.546 -3.806 -32.775 1.00 92.12 310 TYR A N 1
ATOM 2453 C CA . TYR A 1 310 ? 11.286 -3.652 -33.498 1.00 92.12 310 TYR A CA 1
ATOM 2454 C C . TYR A 1 310 ? 11.163 -2.256 -34.123 1.00 92.12 310 TYR A C 1
ATOM 2456 O O . TYR A 1 310 ? 11.868 -1.324 -33.746 1.00 92.12 310 TYR A O 1
ATOM 2464 N N . THR A 1 311 ? 10.291 -2.123 -35.123 1.00 94.44 311 THR A N 1
ATOM 2465 C CA . THR A 1 311 ? 9.950 -0.833 -35.744 1.00 94.44 311 THR A CA 1
ATOM 2466 C C . THR A 1 311 ? 8.625 -0.342 -35.171 1.00 94.44 311 THR A C 1
ATOM 2468 O O . THR A 1 311 ? 7.683 -1.126 -35.093 1.00 94.44 311 THR A O 1
ATOM 2471 N N . GLY A 1 312 ? 8.543 0.942 -34.821 1.00 94.50 312 GLY A N 1
ATOM 2472 C CA . GLY A 1 312 ? 7.331 1.592 -34.311 1.00 94.50 312 GLY A CA 1
ATOM 2473 C C . GLY A 1 312 ? 7.607 2.524 -33.129 1.00 94.50 312 GLY A C 1
ATOM 2474 O O . GLY A 1 312 ? 8.761 2.861 -32.847 1.00 94.50 312 GLY A O 1
ATOM 2475 N N . GLU A 1 313 ? 6.542 2.932 -32.441 1.00 94.00 313 GLU A N 1
ATOM 2476 C CA . GLU A 1 313 ? 6.616 3.811 -31.270 1.00 94.00 313 GLU A CA 1
ATOM 2477 C C . GLU A 1 313 ? 7.242 3.075 -30.078 1.00 94.00 313 GLU A C 1
ATOM 2479 O O . GLU A 1 313 ? 6.690 2.106 -29.567 1.00 94.00 313 GLU A O 1
ATOM 2484 N N . HIS A 1 314 ? 8.407 3.543 -29.645 1.00 92.38 314 HIS A N 1
ATOM 2485 C CA . HIS A 1 314 ? 9.051 3.137 -28.405 1.00 92.38 314 HIS A CA 1
ATOM 2486 C C . HIS A 1 314 ? 8.761 4.172 -27.327 1.00 92.38 314 HIS A C 1
ATOM 2488 O O . HIS A 1 314 ? 8.696 5.370 -27.620 1.00 92.38 314 HIS A O 1
ATOM 2494 N N . ILE A 1 315 ? 8.638 3.717 -26.084 1.00 90.75 315 ILE A N 1
ATOM 2495 C CA . ILE A 1 315 ? 8.483 4.588 -24.917 1.00 90.75 315 ILE A CA 1
ATOM 2496 C C . ILE A 1 315 ? 9.741 4.449 -24.073 1.00 90.75 315 ILE A C 1
ATOM 2498 O O . ILE A 1 315 ? 10.056 3.360 -23.603 1.00 90.75 315 ILE A O 1
ATOM 2502 N N . PHE A 1 316 ? 10.475 5.541 -23.920 1.00 91.44 316 PHE A N 1
ATOM 2503 C CA . PHE A 1 316 ? 11.598 5.638 -23.002 1.00 91.44 316 PHE A CA 1
ATOM 2504 C C . PHE A 1 316 ? 11.114 6.174 -21.671 1.00 91.44 316 PHE A C 1
ATOM 2506 O O . PHE A 1 316 ? 10.371 7.153 -21.654 1.00 91.44 316 PHE A O 1
ATOM 2513 N N . GLU A 1 317 ? 11.572 5.568 -20.585 1.00 88.31 317 GLU A N 1
ATOM 2514 C CA . GLU A 1 317 ? 11.323 6.031 -19.226 1.00 88.31 317 GLU A CA 1
ATOM 2515 C C . GLU A 1 317 ? 12.655 6.202 -18.503 1.00 88.31 317 GLU A C 1
ATOM 2517 O O . GLU A 1 317 ? 13.527 5.332 -18.571 1.00 88.31 317 GLU A O 1
ATOM 2522 N N . LEU A 1 318 ? 12.808 7.349 -17.846 1.00 88.38 318 LEU A N 1
ATOM 2523 C CA . LEU A 1 318 ? 13.975 7.691 -17.048 1.00 88.38 318 LEU A CA 1
ATOM 2524 C C . LEU A 1 318 ? 13.512 8.110 -15.653 1.00 88.38 318 LEU A C 1
ATOM 2526 O O . LEU A 1 318 ? 12.907 9.175 -15.491 1.00 88.38 318 LEU A O 1
ATOM 2530 N N . THR A 1 319 ? 13.780 7.256 -14.671 1.00 83.75 319 THR A N 1
ATOM 2531 C CA . THR A 1 319 ? 13.469 7.484 -13.257 1.00 83.75 319 THR A CA 1
ATOM 2532 C C . THR A 1 319 ? 14.725 7.948 -12.550 1.00 83.75 319 THR A C 1
ATOM 2534 O O . THR A 1 319 ? 15.706 7.208 -12.507 1.00 83.75 319 THR A O 1
ATOM 2537 N N . THR A 1 320 ? 14.693 9.165 -12.011 1.00 83.56 320 THR A N 1
ATOM 2538 C CA . THR A 1 320 ? 15.800 9.723 -11.227 1.00 83.56 320 THR A CA 1
ATOM 2539 C C . THR A 1 320 ? 15.286 10.520 -10.041 1.00 83.56 320 THR A C 1
ATOM 2541 O O . THR A 1 320 ? 14.188 11.083 -10.111 1.00 83.56 320 THR A O 1
ATOM 2544 N N . LYS A 1 321 ? 16.104 10.623 -8.992 1.00 74.94 321 LYS A N 1
ATOM 2545 C CA . LYS A 1 321 ? 16.039 11.726 -8.019 1.00 74.94 321 LYS A CA 1
ATOM 2546 C C . LYS A 1 321 ? 16.785 12.947 -8.577 1.00 74.94 321 LYS A C 1
ATOM 2548 O O . LYS A 1 321 ? 17.519 12.788 -9.542 1.00 74.94 321 LYS A O 1
ATOM 2553 N N . ASP A 1 322 ? 16.543 14.151 -8.064 1.00 83.56 322 ASP A N 1
ATOM 2554 C CA . ASP A 1 322 ? 17.252 15.378 -8.458 1.00 83.56 322 ASP A CA 1
ATOM 2555 C C . ASP A 1 322 ? 17.336 15.596 -9.985 1.00 83.56 322 ASP A C 1
ATOM 2557 O O . ASP A 1 322 ? 16.395 15.274 -10.733 1.00 83.56 322 ASP A O 1
ATOM 2561 N N . GLY A 1 323 ? 18.414 16.224 -10.457 1.00 87.38 323 GLY A N 1
ATOM 2562 C CA . GLY A 1 323 ? 18.472 16.770 -11.799 1.00 87.38 323 GLY A CA 1
ATOM 2563 C C . GLY A 1 323 ? 18.767 15.731 -12.861 1.00 87.38 323 GLY A C 1
ATOM 2564 O O . GLY A 1 323 ? 19.757 15.007 -12.787 1.00 87.38 323 GLY A O 1
ATOM 2565 N N . THR A 1 324 ? 17.960 15.708 -13.922 1.00 92.19 324 THR A N 1
ATOM 2566 C CA . THR A 1 324 ? 18.231 14.849 -15.076 1.00 92.19 324 THR A CA 1
ATOM 2567 C C . THR A 1 324 ? 17.902 15.496 -16.412 1.00 92.19 324 THR A C 1
ATOM 2569 O O . THR A 1 324 ? 16.943 16.258 -16.548 1.00 92.19 324 THR A O 1
ATOM 2572 N N . ARG A 1 325 ? 18.696 15.154 -17.428 1.00 96.00 325 ARG A N 1
ATOM 2573 C CA . ARG A 1 325 ? 18.440 15.462 -18.836 1.00 96.00 325 ARG A CA 1
ATOM 2574 C C . ARG A 1 325 ? 18.696 14.224 -19.681 1.00 96.00 325 ARG A C 1
ATOM 2576 O O . ARG A 1 325 ? 19.685 13.525 -19.478 1.00 96.00 325 ARG A O 1
ATOM 2583 N N . MET A 1 326 ? 17.849 13.983 -20.678 1.00 97.25 326 MET A N 1
ATOM 2584 C CA . MET A 1 326 ? 18.044 12.904 -21.650 1.00 97.25 326 MET A CA 1
ATOM 2585 C C . MET A 1 326 ? 18.105 13.462 -23.062 1.00 97.25 326 MET A C 1
ATOM 2587 O O . MET A 1 326 ? 17.324 14.339 -23.433 1.00 97.25 326 MET A O 1
ATOM 2591 N N . TYR A 1 327 ? 18.997 12.902 -23.870 1.00 97.94 327 TYR A N 1
ATOM 2592 C CA . TYR A 1 327 ? 19.186 13.253 -25.266 1.00 97.94 327 TYR A CA 1
ATOM 2593 C C . TYR A 1 327 ? 19.126 12.003 -26.139 1.00 97.94 327 TYR A C 1
ATOM 2595 O O . TYR A 1 327 ? 19.727 10.981 -25.808 1.00 97.94 327 TYR A O 1
ATOM 2603 N N . ILE A 1 328 ? 18.457 12.115 -27.286 1.00 96.44 328 ILE A N 1
ATOM 2604 C CA . ILE A 1 328 ? 18.446 11.099 -28.343 1.00 96.44 328 ILE A CA 1
ATOM 2605 C C . ILE A 1 328 ? 19.023 11.725 -29.610 1.00 96.44 328 ILE A C 1
ATOM 2607 O O . ILE A 1 328 ? 18.508 12.735 -30.093 1.00 96.44 328 ILE A O 1
ATOM 2611 N N . ASN A 1 329 ? 20.088 11.133 -30.155 1.00 96.00 329 ASN A N 1
ATOM 2612 C CA . ASN A 1 329 ? 20.832 11.645 -31.313 1.00 96.00 329 ASN A CA 1
ATOM 2613 C C . ASN A 1 329 ? 21.209 13.132 -31.153 1.00 96.00 329 ASN A C 1
ATOM 2615 O O . ASN A 1 329 ? 21.031 13.939 -32.064 1.00 96.00 329 ASN A O 1
ATOM 2619 N N . GLY A 1 330 ? 21.653 13.508 -29.950 1.00 94.75 330 GLY A N 1
ATOM 2620 C CA . GLY A 1 330 ? 22.044 14.877 -29.598 1.00 94.75 330 GLY A CA 1
ATOM 2621 C C . GLY A 1 330 ? 20.890 15.847 -29.311 1.00 94.75 330 GLY A C 1
ATOM 2622 O O . GLY A 1 330 ? 21.132 16.905 -28.734 1.00 94.75 330 GLY A O 1
ATOM 2623 N N . LYS A 1 331 ? 19.636 15.503 -29.633 1.00 96.69 331 LYS A N 1
ATOM 2624 C CA . LYS A 1 331 ? 18.467 16.328 -29.298 1.00 96.69 331 LYS A CA 1
ATOM 2625 C C . LYS A 1 331 ? 18.025 16.056 -27.862 1.00 96.69 331 LYS A C 1
ATOM 2627 O O . LYS A 1 331 ? 17.752 14.907 -27.530 1.00 96.69 331 LYS A O 1
ATOM 2632 N N . MET A 1 332 ? 17.904 17.101 -27.044 1.00 97.19 332 MET A N 1
ATOM 2633 C CA . MET A 1 332 ? 17.330 17.004 -25.699 1.00 97.19 332 MET A CA 1
ATOM 2634 C C . MET A 1 332 ? 15.841 16.649 -25.790 1.00 97.19 332 MET A C 1
ATOM 2636 O O . MET A 1 332 ? 15.095 17.270 -26.549 1.00 97.19 332 MET A O 1
ATOM 2640 N N . VAL A 1 333 ? 15.430 15.623 -25.053 1.00 96.94 333 VAL A N 1
ATOM 2641 C CA . VAL A 1 333 ? 14.059 15.092 -25.051 1.00 96.94 333 VAL A CA 1
ATOM 2642 C C . VAL A 1 333 ? 13.427 15.065 -23.660 1.00 96.94 333 VAL A C 1
ATOM 2644 O O . VAL A 1 333 ? 12.205 15.034 -23.564 1.00 96.94 333 VAL A O 1
ATOM 2647 N N . ILE A 1 334 ? 14.240 15.108 -22.602 1.00 94.56 334 ILE A N 1
ATOM 2648 C CA . ILE A 1 334 ? 13.816 15.278 -21.207 1.00 94.56 334 ILE A CA 1
ATOM 2649 C C . ILE A 1 334 ? 14.716 16.354 -20.600 1.00 94.56 334 ILE A C 1
ATOM 2651 O O . ILE A 1 334 ? 15.936 16.266 -20.757 1.00 94.56 334 ILE A O 1
ATOM 2655 N N . ASP A 1 335 ? 14.116 17.331 -19.917 1.00 95.00 335 ASP A N 1
ATOM 2656 C CA . ASP A 1 335 ? 14.822 18.380 -19.177 1.00 95.00 335 ASP A CA 1
ATOM 2657 C C . ASP A 1 335 ? 14.165 18.622 -17.822 1.00 95.00 335 ASP A C 1
ATOM 2659 O O . ASP A 1 335 ? 13.040 19.117 -17.746 1.00 95.00 335 ASP A O 1
ATOM 2663 N N . GLN A 1 336 ? 14.845 18.194 -16.766 1.00 90.06 336 GLN A N 1
ATOM 2664 C CA . GLN A 1 336 ? 14.416 18.297 -15.377 1.00 90.06 336 GLN A CA 1
ATOM 2665 C C . GLN A 1 336 ? 15.631 18.608 -14.501 1.00 90.06 336 GLN A C 1
ATOM 2667 O O . GLN A 1 336 ? 15.957 17.856 -13.589 1.00 90.06 336 GLN A O 1
ATOM 2672 N N . TRP A 1 337 ? 16.354 19.680 -14.821 1.00 90.50 337 TRP A N 1
ATOM 2673 C CA . TRP A 1 337 ? 17.583 20.069 -14.125 1.00 90.50 337 TRP A CA 1
ATOM 2674 C C . TRP A 1 337 ? 17.303 20.876 -12.843 1.00 90.50 337 TRP A C 1
ATOM 2676 O O . TRP A 1 337 ? 17.566 22.075 -12.780 1.00 90.50 337 TRP A O 1
ATOM 2686 N N . MET A 1 338 ? 16.707 20.227 -11.839 1.00 81.19 338 MET A N 1
ATOM 2687 C CA . MET A 1 338 ? 16.358 20.834 -10.548 1.00 81.19 338 MET A CA 1
ATOM 2688 C C . MET A 1 338 ? 16.394 19.813 -9.405 1.00 81.19 338 MET A C 1
ATOM 2690 O O . MET A 1 338 ? 16.230 18.617 -9.641 1.00 81.19 338 MET A O 1
ATOM 2694 N N . TYR A 1 339 ? 16.542 20.296 -8.168 1.00 76.69 339 TYR A N 1
ATOM 2695 C CA . TYR A 1 339 ? 16.406 19.473 -6.966 1.00 76.69 339 TYR A CA 1
ATOM 2696 C C . TYR A 1 339 ? 14.967 18.980 -6.847 1.00 76.69 339 TYR A C 1
ATOM 2698 O O . TYR A 1 339 ? 14.027 19.778 -6.936 1.00 76.69 339 TYR A O 1
ATOM 2706 N N . ARG A 1 340 ? 14.786 17.668 -6.686 1.00 69.88 340 ARG A N 1
ATOM 2707 C CA . ARG A 1 340 ? 13.452 17.056 -6.661 1.00 69.88 340 ARG A CA 1
ATOM 2708 C C . ARG A 1 340 ? 13.476 15.650 -6.076 1.00 69.88 340 ARG A C 1
ATOM 2710 O O . ARG A 1 340 ? 14.453 14.918 -6.193 1.00 69.88 340 ARG A O 1
ATOM 2717 N N . ALA A 1 341 ? 12.335 15.242 -5.526 1.00 63.59 341 ALA A N 1
ATOM 2718 C CA . ALA A 1 341 ? 12.086 13.843 -5.205 1.00 63.59 341 ALA A CA 1
ATOM 2719 C C . ALA A 1 341 ? 12.137 12.963 -6.467 1.00 63.59 341 ALA A C 1
ATOM 2721 O O . ALA A 1 341 ? 11.969 13.453 -7.589 1.00 63.59 341 ALA A O 1
ATOM 2722 N N . THR A 1 342 ? 12.327 11.657 -6.275 1.00 70.94 342 THR A N 1
ATOM 2723 C CA . THR A 1 342 ? 12.338 10.681 -7.366 1.00 70.94 342 THR A CA 1
ATOM 2724 C C . THR A 1 342 ? 11.089 10.797 -8.235 1.00 70.94 342 THR A C 1
ATOM 2726 O O . THR A 1 342 ? 9.960 10.800 -7.740 1.00 70.94 342 THR A O 1
ATOM 2729 N N . GLY A 1 343 ? 11.290 10.863 -9.548 1.00 68.00 343 GLY A N 1
ATOM 2730 C CA . GLY A 1 343 ? 10.208 10.896 -10.521 1.00 68.00 343 GLY A CA 1
ATOM 2731 C C . GLY A 1 343 ? 10.614 10.288 -11.855 1.00 68.00 343 GLY A C 1
ATOM 2732 O O . GLY A 1 343 ? 11.778 10.337 -12.256 1.00 68.00 343 GLY A O 1
ATOM 2733 N N . THR A 1 344 ? 9.628 9.741 -12.564 1.00 80.19 344 THR A N 1
ATOM 2734 C CA . THR A 1 344 ? 9.806 9.156 -13.896 1.00 80.19 344 THR A CA 1
ATOM 2735 C C . THR A 1 344 ? 9.402 10.155 -14.969 1.00 80.19 344 THR A C 1
ATOM 2737 O O . THR A 1 344 ? 8.281 10.660 -14.975 1.00 80.19 344 THR A O 1
ATOM 2740 N N . ASN A 1 345 ? 10.303 10.408 -15.914 1.00 85.75 345 ASN A N 1
ATOM 2741 C CA . ASN A 1 345 ? 10.006 11.151 -17.132 1.00 85.75 345 ASN A CA 1
ATOM 2742 C C . ASN A 1 345 ? 9.884 10.178 -18.300 1.00 85.75 345 ASN A C 1
ATOM 2744 O O . ASN A 1 345 ? 10.703 9.266 -18.423 1.00 85.75 345 ASN A O 1
ATOM 2748 N N . SER A 1 346 ? 8.905 10.395 -19.179 1.00 88.44 346 SER A N 1
ATOM 2749 C CA . SER A 1 346 ? 8.715 9.566 -20.368 1.00 88.44 346 SER A CA 1
ATOM 2750 C C . SER A 1 346 ? 8.917 10.351 -21.662 1.00 88.44 346 SER A C 1
ATOM 2752 O O . SER A 1 346 ? 8.591 11.534 -21.760 1.00 88.44 346 SER A O 1
ATOM 2754 N N . TYR A 1 347 ? 9.455 9.682 -22.680 1.00 94.00 347 TYR A N 1
ATOM 2755 C CA . TYR A 1 347 ? 9.558 10.219 -24.033 1.00 94.00 347 TYR A CA 1
ATOM 2756 C C . TYR A 1 347 ? 9.230 9.147 -25.066 1.00 94.00 347 TYR A C 1
ATOM 2758 O O . TYR A 1 347 ? 9.763 8.038 -25.034 1.00 94.00 347 TYR A O 1
ATOM 2766 N N . LYS A 1 348 ? 8.373 9.493 -26.025 1.00 94.44 348 LYS A N 1
ATOM 2767 C CA . LYS A 1 348 ? 7.971 8.598 -27.109 1.00 94.44 348 LYS A CA 1
ATOM 2768 C C . LYS A 1 348 ? 8.769 8.889 -28.371 1.00 94.44 348 LYS A C 1
ATOM 2770 O O . LYS A 1 348 ? 8.869 10.039 -28.796 1.00 94.44 348 LYS A O 1
ATOM 2775 N N . ALA A 1 349 ? 9.296 7.848 -29.008 1.00 94.56 349 ALA A N 1
ATOM 2776 C CA . ALA A 1 349 ? 10.018 7.974 -30.268 1.00 94.56 349 ALA A CA 1
ATOM 2777 C C . ALA A 1 349 ? 9.634 6.865 -31.244 1.00 94.56 349 ALA A C 1
ATOM 2779 O O . ALA A 1 349 ? 9.654 5.686 -30.905 1.00 94.56 349 ALA A O 1
ATOM 2780 N N . ASN A 1 350 ? 9.362 7.226 -32.496 1.00 95.25 350 ASN A N 1
ATOM 2781 C CA . ASN A 1 350 ? 9.242 6.241 -33.565 1.00 95.25 350 ASN A CA 1
ATOM 2782 C C . ASN A 1 350 ? 10.638 5.806 -34.014 1.00 95.25 350 ASN A C 1
ATOM 2784 O O . ASN A 1 350 ? 11.388 6.603 -34.581 1.00 95.25 350 ASN A O 1
ATOM 2788 N N . LEU A 1 351 ? 10.984 4.544 -33.760 1.00 95.38 351 LEU A N 1
ATOM 2789 C CA . LEU A 1 351 ? 12.280 3.971 -34.116 1.00 95.38 351 LEU A CA 1
ATOM 2790 C C . LEU A 1 351 ? 12.128 2.899 -35.192 1.00 95.38 351 LEU A C 1
ATOM 2792 O O . LEU A 1 351 ? 11.068 2.297 -35.369 1.00 95.38 351 LEU A O 1
ATOM 2796 N N . THR A 1 352 ? 13.213 2.654 -35.920 1.00 96.19 352 THR A N 1
ATOM 2797 C CA . THR A 1 352 ? 13.293 1.607 -36.941 1.00 96.19 352 THR A CA 1
ATOM 2798 C C . THR A 1 352 ? 14.189 0.489 -36.435 1.00 96.19 352 THR A C 1
ATOM 2800 O O . THR A 1 352 ? 15.305 0.753 -35.986 1.00 96.19 352 THR A O 1
ATOM 2803 N N . LYS A 1 353 ? 13.724 -0.758 -36.549 1.00 95.06 353 LYS A N 1
ATOM 2804 C CA . LYS A 1 353 ? 14.496 -1.953 -36.197 1.00 95.06 353 LYS A CA 1
ATOM 2805 C C . LYS A 1 353 ? 15.915 -1.887 -36.771 1.00 95.06 353 LYS A C 1
ATOM 2807 O O . LYS A 1 353 ? 16.095 -1.637 -37.961 1.00 95.06 353 LYS A O 1
ATOM 2812 N N . GLY A 1 354 ? 16.913 -2.142 -35.929 1.00 95.00 354 GLY A N 1
ATOM 2813 C CA . GLY A 1 354 ? 18.331 -2.193 -36.293 1.00 95.00 354 GLY A CA 1
ATOM 2814 C C . GLY A 1 354 ? 18.997 -0.833 -36.531 1.00 95.00 354 GLY A C 1
ATOM 2815 O O . GLY A 1 354 ? 20.224 -0.778 -36.625 1.00 95.00 354 GLY A O 1
ATOM 2816 N N . LYS A 1 355 ? 18.240 0.271 -36.601 1.00 97.00 355 LYS A N 1
ATOM 2817 C CA . LYS A 1 355 ? 18.811 1.610 -36.765 1.00 97.00 355 LYS A CA 1
ATOM 2818 C C . LYS A 1 355 ? 19.361 2.098 -35.427 1.00 97.00 355 LYS A C 1
ATOM 2820 O O . LYS A 1 355 ? 18.594 2.403 -34.519 1.00 97.00 355 LYS A O 1
ATOM 2825 N N . LYS A 1 356 ? 20.689 2.174 -35.334 1.00 97.00 356 LYS A N 1
ATOM 2826 C CA . LYS A 1 356 ? 21.413 2.681 -34.162 1.00 97.00 356 LYS A CA 1
ATOM 2827 C C . LYS A 1 356 ? 20.968 4.105 -33.819 1.00 97.00 356 LYS A C 1
ATOM 2829 O O . LYS A 1 356 ? 20.828 4.932 -34.723 1.00 97.00 356 LYS A O 1
ATOM 2834 N N . ILE A 1 357 ? 20.778 4.370 -32.532 1.00 96.69 357 ILE A N 1
ATOM 2835 C CA . ILE A 1 357 ? 20.571 5.711 -31.985 1.00 96.69 357 ILE A CA 1
ATOM 2836 C C . ILE A 1 357 ? 21.518 5.937 -30.813 1.00 96.69 357 ILE A C 1
ATOM 2838 O O . ILE A 1 357 ? 21.788 5.010 -30.051 1.00 96.69 357 ILE A O 1
ATOM 2842 N N . ASP A 1 358 ? 21.985 7.167 -30.659 1.00 97.56 358 ASP A N 1
ATOM 2843 C CA . ASP A 1 358 ? 22.833 7.544 -29.535 1.00 97.56 358 ASP A CA 1
ATOM 2844 C C . ASP A 1 358 ? 21.974 8.116 -28.411 1.00 97.56 358 ASP A C 1
ATOM 2846 O O . ASP A 1 358 ? 21.156 9.014 -28.632 1.00 97.56 358 ASP A O 1
ATOM 2850 N N . ILE A 1 359 ? 22.165 7.590 -27.206 1.00 97.50 359 ILE A N 1
ATOM 2851 C CA . ILE A 1 359 ? 21.536 8.070 -25.981 1.00 97.50 359 ILE A CA 1
ATOM 2852 C C . ILE A 1 359 ? 22.609 8.743 -25.133 1.00 97.50 359 ILE A C 1
ATOM 2854 O O . ILE A 1 359 ? 23.687 8.184 -24.918 1.00 97.50 359 ILE A O 1
ATOM 2858 N N . ARG A 1 360 ? 22.297 9.933 -24.623 1.00 97.75 360 ARG A N 1
ATOM 2859 C CA . ARG A 1 360 ? 23.055 10.579 -23.549 1.00 97.75 360 ARG A CA 1
ATOM 2860 C C . ARG A 1 360 ? 22.107 10.908 -22.409 1.00 97.75 360 ARG A C 1
ATOM 2862 O O . ARG A 1 360 ? 21.048 11.477 -22.655 1.00 97.75 360 ARG A O 1
ATOM 2869 N N . ILE A 1 361 ? 22.508 10.595 -21.187 1.00 96.69 361 ILE A N 1
ATOM 2870 C CA . ILE A 1 361 ? 21.822 11.007 -19.964 1.00 96.69 361 ILE A CA 1
ATOM 2871 C C . ILE A 1 361 ? 22.808 11.831 -19.145 1.00 96.69 361 ILE A C 1
ATOM 2873 O O . ILE A 1 361 ? 23.958 11.438 -18.971 1.00 96.69 361 ILE A O 1
ATOM 2877 N N . GLU A 1 362 ? 22.359 12.984 -18.681 1.00 96.31 362 GLU A N 1
ATOM 2878 C CA . GLU A 1 362 ? 23.062 13.830 -17.724 1.00 96.31 362 GLU A CA 1
ATOM 2879 C C . GLU A 1 362 ? 22.281 13.786 -16.413 1.00 96.31 362 GLU A C 1
ATOM 2881 O O . GLU A 1 362 ? 21.048 13.822 -16.418 1.00 96.31 362 GLU A O 1
ATOM 2886 N N . TYR A 1 363 ? 23.002 13.677 -15.307 1.00 93.06 363 TYR A N 1
ATOM 2887 C CA . TYR A 1 363 ? 22.455 13.475 -13.974 1.00 93.06 363 TYR A CA 1
ATOM 2888 C C . TYR A 1 363 ? 23.261 14.279 -12.955 1.00 93.06 363 TYR A C 1
ATOM 2890 O O . TYR A 1 363 ? 24.480 14.371 -13.105 1.00 93.06 363 TYR A O 1
ATOM 2898 N N . TYR A 1 364 ? 22.615 14.819 -11.926 1.00 90.19 364 TYR A N 1
ATOM 2899 C CA . TYR A 1 364 ? 23.306 15.239 -10.711 1.00 90.19 364 TYR A CA 1
ATOM 2900 C C . TYR A 1 364 ? 22.554 14.770 -9.474 1.00 90.19 364 TYR A C 1
ATOM 2902 O O . TYR A 1 364 ? 21.324 14.725 -9.475 1.00 90.19 364 TYR A O 1
ATOM 2910 N N . ASP A 1 365 ? 23.321 14.452 -8.438 1.00 84.69 365 ASP A N 1
ATOM 2911 C CA . ASP A 1 365 ? 22.829 14.141 -7.108 1.00 84.69 365 ASP A CA 1
ATOM 2912 C C . ASP A 1 365 ? 23.047 15.320 -6.165 1.00 84.69 365 ASP A C 1
ATOM 2914 O O . ASP A 1 365 ? 24.120 15.926 -6.153 1.00 84.69 365 ASP A O 1
ATOM 2918 N N . GLY A 1 366 ? 22.022 15.633 -5.379 1.00 77.94 366 GLY A N 1
ATOM 2919 C CA . GLY A 1 366 ? 22.049 16.695 -4.391 1.00 77.94 366 GLY A CA 1
ATOM 2920 C C . GLY A 1 366 ? 21.897 16.248 -2.937 1.00 77.94 366 GLY A C 1
ATOM 2921 O O . GLY A 1 366 ? 21.957 17.111 -2.059 1.00 77.94 366 GLY A O 1
ATOM 2922 N N . SER A 1 367 ? 21.612 14.965 -2.659 1.00 67.75 367 SER A N 1
ATOM 2923 C CA . SER A 1 367 ? 21.326 14.474 -1.299 1.00 67.75 367 SER A CA 1
ATOM 2924 C C . SER A 1 367 ? 21.168 12.946 -1.170 1.00 67.75 367 SER A C 1
ATOM 2926 O O . SER A 1 367 ? 20.435 12.340 -1.946 1.00 67.75 367 SER A O 1
ATOM 2928 N N . SER A 1 368 ? 21.714 12.404 -0.073 1.00 61.03 368 SER A N 1
ATOM 2929 C CA . SER A 1 368 ? 21.574 11.146 0.705 1.00 61.03 368 SER A CA 1
ATOM 2930 C C . SER A 1 368 ? 21.066 9.821 0.110 1.00 61.03 368 SER A C 1
ATOM 2932 O O . SER A 1 368 ? 21.322 8.774 0.703 1.00 61.03 368 SER A O 1
ATOM 2934 N N . THR A 1 369 ? 20.327 9.802 -0.994 1.00 57.62 369 THR A N 1
ATOM 2935 C CA . THR A 1 369 ? 19.855 8.583 -1.665 1.00 57.62 369 THR A CA 1
ATOM 2936 C C . THR A 1 369 ? 19.736 8.844 -3.155 1.00 57.62 369 THR A C 1
ATOM 2938 O O . THR A 1 369 ? 19.002 9.746 -3.539 1.00 57.62 369 THR A O 1
ATOM 2941 N N . THR A 1 370 ? 20.367 8.036 -4.004 1.00 64.56 370 THR A N 1
ATOM 2942 C CA . THR A 1 370 ? 20.259 8.199 -5.459 1.00 64.56 370 THR A CA 1
ATOM 2943 C C . THR A 1 370 ? 19.566 7.003 -6.104 1.00 64.56 370 THR A C 1
ATOM 2945 O O . THR A 1 370 ? 19.938 5.854 -5.875 1.00 64.56 370 THR A O 1
ATOM 2948 N N . GLU A 1 371 ? 18.613 7.261 -6.999 1.00 70.88 371 GLU A N 1
ATOM 2949 C CA . GLU A 1 371 ? 18.033 6.245 -7.883 1.00 70.88 371 GLU A CA 1
ATOM 2950 C C . GLU A 1 371 ? 18.199 6.658 -9.349 1.00 70.88 371 GLU A C 1
ATOM 2952 O O . GLU A 1 371 ? 17.983 7.819 -9.693 1.00 70.88 371 GLU A O 1
ATOM 2957 N N . MET A 1 372 ? 18.569 5.705 -10.209 1.00 80.44 372 MET A N 1
ATOM 2958 C CA . MET A 1 372 ? 18.664 5.867 -11.660 1.00 80.44 372 MET A CA 1
ATOM 2959 C C . MET A 1 372 ? 18.171 4.597 -12.360 1.00 80.44 372 MET A C 1
ATOM 2961 O O . MET A 1 372 ? 18.828 3.555 -12.317 1.00 80.44 372 MET A O 1
ATOM 2965 N N . GLN A 1 373 ? 17.049 4.691 -13.073 1.00 86.19 373 GLN A N 1
ATOM 2966 C CA . GLN A 1 373 ? 16.558 3.618 -13.942 1.00 86.19 373 GLN A CA 1
ATOM 2967 C C . GLN A 1 373 ? 16.285 4.141 -15.352 1.00 86.19 373 GLN A C 1
ATOM 2969 O O . GLN A 1 373 ? 15.501 5.072 -15.529 1.00 86.19 373 GLN A O 1
ATOM 2974 N N . PHE A 1 374 ? 16.873 3.499 -16.364 1.00 89.94 374 PHE A N 1
ATOM 2975 C CA . PHE A 1 374 ? 16.577 3.758 -17.773 1.00 89.94 374 PHE A CA 1
ATOM 2976 C C . PHE A 1 374 ? 15.911 2.543 -18.423 1.00 89.94 374 PHE A C 1
ATOM 2978 O O . PHE A 1 374 ? 16.492 1.457 -18.535 1.00 89.94 374 PHE A O 1
ATOM 2985 N N . ARG A 1 375 ? 14.671 2.729 -18.878 1.00 88.81 375 ARG A N 1
ATOM 2986 C CA . ARG A 1 375 ? 13.827 1.671 -19.440 1.00 88.81 375 ARG A CA 1
ATOM 2987 C C . ARG A 1 375 ? 13.321 2.037 -20.835 1.00 88.81 375 ARG A C 1
ATOM 2989 O O . ARG A 1 375 ? 13.189 3.208 -21.187 1.00 88.81 375 ARG A O 1
ATOM 2996 N N . CYS A 1 376 ? 13.045 1.019 -21.649 1.00 89.50 376 CYS A N 1
ATOM 2997 C CA . CYS A 1 376 ? 12.518 1.181 -23.003 1.00 89.50 376 CYS A CA 1
ATOM 2998 C C . CYS A 1 376 ? 11.451 0.120 -23.296 1.00 89.50 376 CYS A C 1
ATOM 3000 O O . CYS A 1 376 ? 11.722 -1.086 -23.276 1.00 89.50 376 CYS A O 1
ATOM 3002 N N . ALA A 1 377 ? 10.232 0.568 -23.590 1.00 87.94 377 ALA A N 1
ATOM 3003 C CA . ALA A 1 377 ? 9.162 -0.277 -24.094 1.00 87.94 377 ALA A CA 1
ATOM 3004 C C . ALA A 1 377 ? 9.244 -0.299 -25.616 1.00 87.94 377 ALA A C 1
ATOM 3006 O O . ALA A 1 377 ? 9.169 0.742 -26.269 1.00 87.94 377 ALA A O 1
ATOM 3007 N N . GLU A 1 378 ? 9.388 -1.493 -26.179 1.00 88.56 378 GLU A N 1
ATOM 3008 C CA . GLU A 1 378 ? 9.359 -1.701 -27.623 1.00 88.56 378 GLU A CA 1
ATOM 3009 C C . GLU A 1 378 ? 7.915 -1.962 -28.105 1.00 88.56 378 GLU A C 1
ATOM 3011 O O . GLU A 1 378 ? 7.125 -2.537 -27.353 1.00 88.56 378 GLU A O 1
ATOM 3016 N N . PRO A 1 379 ? 7.560 -1.609 -29.357 1.00 87.44 379 PRO A N 1
ATOM 3017 C CA . PRO A 1 379 ? 6.211 -1.723 -29.933 1.00 87.44 379 PRO A CA 1
ATOM 3018 C C . PRO A 1 379 ? 5.818 -3.175 -30.265 1.00 87.44 379 PRO A C 1
ATOM 3020 O O . PRO A 1 379 ? 5.498 -3.519 -31.406 1.00 87.44 379 PRO A O 1
ATOM 3023 N N . VAL A 1 380 ? 5.872 -4.070 -29.282 1.00 78.38 380 VAL A N 1
ATOM 3024 C CA . VAL A 1 380 ? 5.546 -5.487 -29.456 1.00 78.38 380 VAL A CA 1
ATOM 3025 C C . VAL A 1 380 ? 4.057 -5.705 -29.201 1.00 78.38 380 VAL A C 1
ATOM 3027 O O . VAL A 1 380 ? 3.509 -5.258 -28.196 1.00 78.38 380 VAL A O 1
ATOM 3030 N N . LYS A 1 381 ? 3.388 -6.441 -30.096 1.00 68.81 381 LYS A N 1
ATOM 3031 C CA . LYS A 1 381 ? 2.018 -6.904 -29.853 1.00 68.81 381 LYS A CA 1
ATOM 3032 C C . LYS A 1 381 ? 2.029 -7.857 -28.656 1.00 68.81 381 LYS A C 1
ATOM 3034 O O . LYS A 1 381 ? 2.664 -8.907 -28.730 1.00 68.81 381 LYS A O 1
ATOM 3039 N N . ALA A 1 382 ? 1.329 -7.495 -27.583 1.00 66.06 382 ALA A N 1
ATOM 3040 C CA . ALA A 1 382 ? 1.240 -8.323 -26.387 1.00 66.06 382 ALA A CA 1
ATOM 3041 C C . ALA A 1 382 ? 0.695 -9.719 -26.734 1.00 66.06 382 ALA A C 1
ATOM 3043 O O . ALA A 1 382 ? -0.364 -9.844 -27.357 1.00 66.06 382 ALA A O 1
ATOM 3044 N N . ASP A 1 383 ? 1.420 -10.765 -26.333 1.00 73.19 383 ASP A N 1
ATOM 3045 C CA . ASP A 1 383 ? 0.873 -12.118 -26.305 1.00 73.19 383 ASP A CA 1
ATOM 3046 C C . ASP A 1 383 ? -0.068 -12.218 -25.093 1.00 73.19 383 ASP A C 1
ATOM 3048 O O . ASP A 1 383 ? 0.401 -12.124 -23.953 1.00 73.19 383 ASP A O 1
ATOM 3052 N N . PRO A 1 384 ? -1.383 -12.424 -25.297 1.00 73.00 384 PRO A N 1
ATOM 3053 C CA . PRO A 1 384 ? -2.351 -12.482 -24.204 1.00 73.00 384 PRO A CA 1
ATOM 3054 C C . PRO A 1 384 ? -2.100 -13.633 -23.214 1.00 73.00 384 PRO A C 1
ATOM 3056 O O . PRO A 1 384 ? -2.672 -13.627 -22.128 1.00 73.00 384 PRO A O 1
ATOM 3059 N N . LYS A 1 385 ? -1.265 -14.627 -23.554 1.00 78.38 385 LYS A N 1
ATOM 3060 C CA . LYS A 1 385 ? -0.892 -15.728 -22.648 1.00 78.38 385 LYS A CA 1
ATOM 3061 C C . LYS A 1 385 ? 0.385 -15.460 -21.856 1.00 78.38 385 LYS A C 1
ATOM 3063 O O . LYS A 1 385 ? 0.621 -16.141 -20.857 1.00 78.38 385 LYS A O 1
ATOM 3068 N N . LEU A 1 386 ? 1.197 -14.492 -22.276 1.00 76.50 386 LEU A N 1
ATOM 3069 C CA . LEU A 1 386 ? 2.496 -14.230 -21.667 1.00 76.50 386 LEU A CA 1
ATOM 3070 C C . LEU A 1 386 ? 2.349 -13.663 -20.254 1.00 76.50 386 LEU A C 1
ATOM 3072 O O . LEU A 1 386 ? 2.997 -14.172 -19.348 1.00 76.50 386 LEU A O 1
ATOM 3076 N N . GLY A 1 387 ? 1.453 -12.694 -20.046 1.00 75.94 387 GLY A N 1
ATOM 3077 C CA . GLY A 1 387 ? 1.154 -12.154 -18.713 1.00 75.94 387 GLY A CA 1
ATOM 3078 C C . GLY A 1 387 ? 0.803 -13.266 -17.717 1.00 75.94 387 GLY A C 1
ATOM 3079 O O . GLY A 1 387 ? 1.480 -13.394 -16.694 1.00 75.94 387 GLY A O 1
ATOM 3080 N N . PRO A 1 388 ? -0.154 -14.153 -18.056 1.00 79.44 388 PRO A N 1
ATOM 3081 C CA . PRO A 1 388 ? -0.450 -15.321 -17.249 1.00 79.44 388 PRO A CA 1
ATOM 3082 C C . PRO A 1 388 ? 0.756 -16.216 -16.929 1.00 79.44 388 PRO A C 1
ATOM 3084 O O . PRO A 1 388 ? 0.978 -16.585 -15.776 1.00 79.44 388 PRO A O 1
ATOM 3087 N N . GLN A 1 389 ? 1.562 -16.560 -17.933 1.00 82.69 389 GLN A N 1
ATOM 3088 C CA . GLN A 1 389 ? 2.729 -17.427 -17.745 1.00 82.69 389 GLN A CA 1
ATOM 3089 C C . GLN A 1 389 ? 3.838 -16.772 -16.918 1.00 82.69 389 GLN A C 1
ATOM 3091 O O . GLN A 1 389 ? 4.482 -17.449 -16.117 1.00 82.69 389 GLN A O 1
ATOM 3096 N N . MET A 1 390 ? 4.066 -15.473 -17.109 1.00 80.25 390 MET A N 1
ATOM 3097 C CA . MET A 1 390 ? 5.052 -14.705 -16.355 1.00 80.25 390 MET A CA 1
ATOM 3098 C C . MET A 1 390 ? 4.632 -14.590 -14.898 1.00 80.25 390 MET A C 1
ATOM 3100 O O . MET A 1 390 ? 5.425 -14.907 -14.021 1.00 80.25 390 MET A O 1
ATOM 3104 N N . ALA A 1 391 ? 3.366 -14.275 -14.621 1.00 80.62 391 ALA A N 1
ATOM 3105 C CA . ALA A 1 391 ? 2.890 -14.248 -13.246 1.00 80.62 391 ALA A CA 1
ATOM 3106 C C . ALA A 1 391 ? 2.900 -15.633 -12.573 1.00 80.62 391 ALA A C 1
ATOM 3108 O O . ALA A 1 391 ? 2.982 -15.678 -11.359 1.00 80.62 391 ALA A O 1
ATOM 3109 N N . LEU A 1 392 ? 2.895 -16.764 -13.290 1.00 81.31 392 LEU A N 1
ATOM 3110 C CA . LEU A 1 392 ? 3.132 -18.078 -12.658 1.00 81.31 392 LEU A CA 1
ATOM 3111 C C . LEU A 1 392 ? 4.604 -18.293 -12.259 1.00 81.31 392 LEU A C 1
ATOM 3113 O O . LEU A 1 392 ? 4.895 -19.072 -11.351 1.00 81.31 392 LEU A O 1
ATOM 3117 N N . LYS A 1 393 ? 5.537 -17.612 -12.933 1.00 82.31 393 LYS A N 1
ATOM 3118 C CA . LYS A 1 393 ? 6.989 -17.702 -12.702 1.00 82.31 393 LYS A CA 1
ATOM 3119 C C . LYS A 1 393 ? 7.558 -16.551 -11.856 1.00 82.31 393 LYS A C 1
ATOM 3121 O O . LYS A 1 393 ? 8.697 -16.663 -11.418 1.00 82.31 393 LYS A O 1
ATOM 3126 N N . GLY A 1 394 ? 6.771 -15.504 -11.605 1.00 83.50 394 GLY A N 1
ATOM 3127 C CA . GLY A 1 394 ? 7.219 -14.221 -11.056 1.00 83.50 394 GLY A CA 1
ATOM 3128 C C . GLY A 1 394 ? 7.577 -13.234 -12.173 1.00 83.50 394 GLY A C 1
ATOM 3129 O O . GLY A 1 394 ? 8.268 -13.596 -13.128 1.00 83.50 394 GLY A O 1
ATOM 3130 N N . ALA A 1 395 ? 7.083 -12.000 -12.074 1.00 82.88 395 ALA A N 1
ATOM 3131 C CA . ALA A 1 395 ? 7.273 -10.952 -13.074 1.00 82.88 395 ALA A CA 1
ATOM 3132 C C . ALA A 1 395 ? 7.490 -9.580 -12.421 1.00 82.88 395 ALA A C 1
ATOM 3134 O O . ALA A 1 395 ? 6.796 -9.250 -11.461 1.00 82.88 395 ALA A O 1
ATOM 3135 N N . ASP A 1 396 ? 8.400 -8.776 -12.976 1.00 80.25 396 ASP A N 1
ATOM 3136 C CA . ASP A 1 396 ? 8.588 -7.374 -12.581 1.00 80.25 396 ASP A CA 1
ATOM 3137 C C . ASP A 1 396 ? 7.503 -6.496 -13.220 1.00 80.25 396 ASP A C 1
ATOM 3139 O O . ASP A 1 396 ? 7.427 -6.390 -14.444 1.00 80.25 396 ASP A O 1
ATOM 3143 N N . GLY A 1 397 ? 6.666 -5.851 -12.410 1.00 79.06 397 GLY A N 1
ATOM 3144 C CA . GLY A 1 397 ? 5.545 -5.046 -12.886 1.00 79.06 397 GLY A CA 1
ATOM 3145 C C . GLY A 1 397 ? 5.286 -3.800 -12.046 1.00 79.06 397 GLY A C 1
ATOM 3146 O O . GLY A 1 397 ? 5.670 -3.712 -10.884 1.00 79.06 397 GLY A O 1
ATOM 3147 N N . ASN A 1 398 ? 4.593 -2.836 -12.643 1.00 80.69 398 ASN A N 1
ATOM 3148 C CA . ASN A 1 398 ? 4.027 -1.692 -11.930 1.00 80.69 398 ASN A CA 1
ATOM 3149 C C . ASN A 1 398 ? 2.846 -2.119 -11.062 1.00 80.69 398 ASN A C 1
ATOM 3151 O O . ASN A 1 398 ? 2.700 -1.653 -9.938 1.00 80.69 398 ASN A O 1
ATOM 3155 N N . ALA A 1 399 ? 2.018 -3.025 -11.584 1.00 91.06 399 ALA A N 1
ATOM 3156 C CA . ALA A 1 399 ? 0.830 -3.514 -10.908 1.00 91.06 3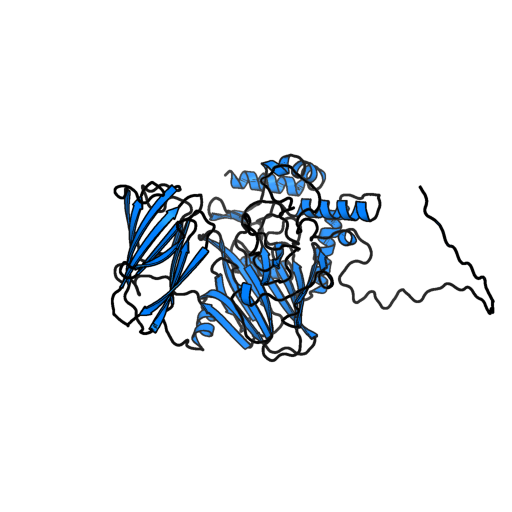99 ALA A CA 1
ATOM 3157 C C . ALA A 1 399 ? 0.493 -4.945 -11.340 1.00 91.06 399 ALA A C 1
ATOM 3159 O O . ALA A 1 399 ? 0.814 -5.383 -12.446 1.00 91.06 399 ALA A O 1
ATOM 3160 N N . VAL A 1 400 ? -0.237 -5.661 -10.495 1.00 93.69 400 VAL A N 1
ATOM 3161 C CA . VAL A 1 400 ? -0.899 -6.927 -10.814 1.00 93.69 400 VAL A CA 1
ATOM 3162 C C . VAL A 1 400 ? -2.380 -6.796 -10.508 1.00 93.69 400 VAL A C 1
ATOM 3164 O O . VAL A 1 400 ? -2.770 -6.137 -9.547 1.00 93.69 400 VAL A O 1
ATOM 3167 N N . TYR A 1 401 ? -3.228 -7.423 -11.313 1.00 94.44 401 TYR A N 1
ATOM 3168 C CA . TYR A 1 401 ? -4.657 -7.426 -11.044 1.00 94.44 401 TYR A CA 1
ATOM 3169 C C . TYR A 1 401 ? -5.305 -8.759 -11.361 1.00 94.44 401 TYR A C 1
ATOM 3171 O O . TYR A 1 401 ? -4.893 -9.486 -12.269 1.00 94.44 401 TYR A O 1
ATOM 3179 N N . VAL A 1 402 ? -6.363 -9.048 -10.614 1.00 95.31 402 VAL A N 1
ATOM 3180 C CA . VAL A 1 402 ? -7.225 -10.215 -10.795 1.00 95.31 402 VAL A CA 1
ATOM 3181 C C . VAL A 1 402 ? -8.626 -9.762 -11.157 1.00 95.31 402 VAL A C 1
ATOM 3183 O O . VAL A 1 402 ? -9.083 -8.725 -10.678 1.00 95.31 402 VAL A O 1
ATOM 3186 N N . THR A 1 403 ? -9.317 -10.537 -11.993 1.00 95.06 403 THR A N 1
ATOM 3187 C CA . THR A 1 403 ? -10.699 -10.243 -12.380 1.00 95.06 403 THR A CA 1
ATOM 3188 C C . THR A 1 403 ? -11.643 -11.417 -12.147 1.00 95.06 403 THR A C 1
ATOM 3190 O O . THR A 1 403 ? -11.276 -12.603 -12.193 1.00 95.06 403 THR A O 1
ATOM 3193 N N . PHE A 1 404 ? -12.893 -11.062 -11.867 1.00 96.19 404 PHE A N 1
ATOM 3194 C CA . PHE A 1 404 ? -13.979 -11.981 -11.571 1.00 96.19 404 PHE A CA 1
ATOM 3195 C C . PHE A 1 404 ? -15.340 -11.306 -11.806 1.00 96.19 404 PHE A C 1
ATOM 3197 O O . PHE A 1 404 ? -15.440 -10.089 -11.924 1.00 96.19 404 PHE A O 1
ATOM 3204 N N . ASN A 1 405 ? -16.402 -12.111 -11.857 1.00 97.25 405 ASN A N 1
ATOM 3205 C CA . ASN A 1 405 ? -17.776 -11.607 -11.916 1.00 97.25 405 ASN A CA 1
ATOM 3206 C C . ASN A 1 405 ? -18.335 -11.482 -10.499 1.00 97.25 405 ASN A C 1
ATOM 3208 O O . ASN A 1 405 ? -18.083 -12.375 -9.684 1.00 97.25 405 ASN A O 1
ATOM 3212 N N . THR A 1 406 ? -19.147 -10.466 -10.239 1.00 98.19 406 THR A N 1
ATOM 3213 C CA . THR A 1 406 ? -19.855 -10.272 -8.966 1.00 98.19 406 THR A CA 1
ATOM 3214 C C . THR A 1 406 ? -21.357 -10.171 -9.179 1.00 98.19 406 THR A C 1
ATOM 3216 O O . THR A 1 406 ? -21.816 -9.718 -10.227 1.00 98.19 406 THR A O 1
ATOM 3219 N N . LYS A 1 407 ? -22.123 -10.634 -8.193 1.00 98.31 407 LYS A N 1
ATOM 3220 C CA . LYS A 1 407 ? -23.548 -10.320 -8.043 1.00 98.31 407 LYS A CA 1
ATOM 3221 C C . LYS A 1 407 ? -23.713 -9.023 -7.255 1.00 98.31 407 LYS A C 1
ATOM 3223 O O . LYS A 1 407 ? -22.774 -8.590 -6.593 1.00 98.31 407 LYS A O 1
ATOM 3228 N N . ASP A 1 408 ? -24.907 -8.445 -7.308 1.00 98.31 408 ASP A N 1
ATOM 3229 C CA . ASP A 1 408 ? -25.235 -7.288 -6.482 1.00 98.31 408 ASP A CA 1
ATOM 3230 C C . ASP A 1 408 ? -25.051 -7.601 -4.990 1.00 98.31 408 ASP A C 1
ATOM 3232 O O . ASP A 1 408 ? -25.406 -8.688 -4.518 1.00 98.31 408 ASP A O 1
ATOM 3236 N N . GLN A 1 409 ? -24.442 -6.653 -4.280 1.00 98.12 409 GLN A N 1
ATOM 3237 C CA . GLN A 1 409 ? -24.047 -6.742 -2.875 1.00 98.12 409 GLN A CA 1
ATOM 3238 C C . GLN A 1 409 ? -23.132 -7.935 -2.536 1.00 98.12 409 GLN A C 1
ATOM 3240 O O . GLN A 1 409 ? -23.043 -8.356 -1.376 1.00 98.12 409 GLN A O 1
ATOM 3245 N N . GLU A 1 410 ? -22.434 -8.511 -3.522 1.00 98.62 410 GLU A N 1
ATOM 3246 C CA . GLU A 1 410 ? -21.516 -9.618 -3.267 1.00 98.62 410 GLU A CA 1
ATOM 3247 C C . GLU A 1 410 ? -20.269 -9.121 -2.529 1.00 98.62 410 GLU A C 1
ATOM 3249 O O . GLU A 1 410 ? -19.537 -8.250 -3.002 1.00 98.62 410 GLU A O 1
ATOM 3254 N N . LYS A 1 411 ? -19.999 -9.725 -1.368 1.00 98.69 411 LYS A N 1
ATOM 3255 C CA . LYS A 1 411 ? -18.806 -9.444 -0.567 1.00 98.69 411 LYS A CA 1
ATOM 3256 C C . LYS A 1 411 ? -17.644 -10.308 -1.032 1.00 98.69 411 LYS A C 1
ATOM 3258 O O . LYS A 1 411 ? -17.725 -11.531 -0.953 1.00 98.69 411 LYS A O 1
ATOM 3263 N N . VAL A 1 412 ? -16.562 -9.667 -1.455 1.00 98.62 412 VAL A N 1
ATOM 3264 C CA . VAL A 1 412 ? -15.284 -10.306 -1.778 1.00 98.62 412 VAL A CA 1
ATOM 3265 C C . VAL A 1 412 ? -14.273 -9.928 -0.711 1.00 98.62 412 VAL A C 1
ATOM 3267 O O . VAL A 1 412 ? -14.074 -8.748 -0.422 1.00 98.62 412 VAL A O 1
ATOM 3270 N N . LYS A 1 413 ? -13.637 -10.932 -0.116 1.00 98.75 413 LYS A N 1
ATOM 3271 C CA . LYS A 1 413 ? -12.685 -10.757 0.975 1.00 98.75 413 LYS A CA 1
ATOM 3272 C C . LYS A 1 413 ? -11.271 -11.064 0.530 1.00 98.75 413 LYS A C 1
ATOM 3274 O O . LYS A 1 413 ? -11.024 -11.988 -0.247 1.00 98.75 413 LYS A O 1
ATOM 3279 N N . MET A 1 414 ? -10.333 -10.326 1.104 1.00 98.56 414 MET A N 1
ATOM 3280 C CA . MET A 1 414 ? -8.911 -10.534 0.889 1.00 98.56 414 MET A CA 1
ATOM 3281 C C . MET A 1 414 ? -8.147 -10.343 2.194 1.00 98.56 414 MET A C 1
ATOM 3283 O O . MET A 1 414 ? -8.383 -9.379 2.911 1.00 98.56 414 MET A O 1
ATOM 3287 N N . LYS A 1 415 ? -7.212 -11.243 2.491 1.00 98.62 415 LYS A N 1
ATOM 3288 C CA . LYS A 1 415 ? -6.216 -11.061 3.553 1.00 98.62 415 LYS A CA 1
ATOM 3289 C C . LYS A 1 415 ? -4.867 -10.775 2.923 1.00 98.62 415 LYS A C 1
ATOM 3291 O O . LYS A 1 415 ? -4.563 -11.375 1.897 1.00 98.62 415 LYS A O 1
ATOM 3296 N N . VAL A 1 416 ? -4.083 -9.886 3.517 1.00 98.75 416 VAL A N 1
ATOM 3297 C CA . VAL A 1 416 ? -2.763 -9.496 3.016 1.00 98.75 416 VAL A CA 1
ATOM 3298 C C . VAL A 1 416 ? -1.780 -9.488 4.171 1.00 98.75 416 VAL A C 1
ATOM 3300 O O . VAL A 1 416 ? -1.809 -8.560 4.974 1.00 98.75 416 VAL A O 1
ATOM 3303 N N . GLY A 1 417 ? -0.945 -10.521 4.266 1.00 98.62 417 GLY A N 1
ATOM 3304 C CA . GLY A 1 417 ? 0.179 -10.550 5.206 1.00 98.62 417 GLY A CA 1
ATOM 3305 C C . GLY A 1 417 ? 1.424 -9.945 4.583 1.00 98.62 417 GLY A C 1
ATOM 3306 O O . GLY A 1 417 ? 1.675 -10.160 3.394 1.00 98.62 417 GLY A O 1
ATOM 3307 N N . THR A 1 418 ? 2.198 -9.215 5.377 1.00 98.38 418 THR A N 1
ATOM 3308 C CA . THR A 1 418 ? 3.462 -8.591 4.979 1.00 98.38 418 THR A CA 1
ATOM 3309 C C . THR A 1 418 ? 4.628 -9.120 5.810 1.00 98.38 418 THR A C 1
ATOM 3311 O O . THR A 1 418 ? 4.432 -9.672 6.894 1.00 98.38 418 THR A O 1
ATOM 3314 N N . SER A 1 419 ? 5.846 -8.988 5.285 1.00 98.06 419 SER A N 1
ATOM 3315 C CA . SER A 1 419 ? 7.089 -9.327 5.981 1.00 98.06 419 SER A CA 1
ATOM 3316 C C . SER A 1 419 ? 8.279 -8.579 5.391 1.00 98.06 419 SER A C 1
ATOM 3318 O O . SER A 1 419 ? 8.357 -8.384 4.177 1.00 98.06 419 SER A O 1
ATOM 3320 N N . LEU A 1 420 ? 9.241 -8.205 6.230 1.00 96.50 420 LEU A N 1
ATOM 3321 C CA . LEU A 1 420 ? 10.556 -7.731 5.791 1.00 96.50 420 LEU A CA 1
ATOM 3322 C C . LEU A 1 420 ? 11.562 -8.880 5.607 1.00 96.50 420 LEU A C 1
ATOM 3324 O O . LEU A 1 420 ? 12.624 -8.666 5.031 1.00 96.50 420 LEU A O 1
ATOM 3328 N N . ILE A 1 421 ? 11.226 -10.096 6.051 1.00 96.56 421 ILE A N 1
ATOM 3329 C CA . ILE A 1 421 ? 12.091 -11.280 5.973 1.00 96.56 421 ILE A CA 1
ATOM 3330 C C . ILE A 1 421 ? 11.920 -11.978 4.618 1.00 96.56 421 ILE A C 1
ATOM 3332 O O . ILE A 1 421 ? 12.816 -11.929 3.779 1.00 96.56 421 ILE A O 1
ATOM 3336 N N . ASP A 1 422 ? 10.773 -12.620 4.383 1.00 96.12 422 ASP A N 1
ATOM 3337 C CA . ASP A 1 422 ? 10.502 -13.366 3.149 1.00 96.12 422 ASP A CA 1
ATOM 3338 C C . ASP A 1 422 ? 8.998 -13.669 2.949 1.00 96.12 422 ASP A C 1
ATOM 3340 O O . ASP A 1 422 ? 8.137 -13.338 3.768 1.00 96.12 422 ASP A O 1
ATOM 3344 N N . ILE A 1 423 ? 8.662 -14.313 1.824 1.00 97.62 423 ILE A N 1
ATOM 3345 C CA . ILE A 1 423 ? 7.286 -14.707 1.466 1.00 97.62 423 ILE A CA 1
ATOM 3346 C C . ILE A 1 423 ? 6.708 -15.757 2.428 1.00 97.62 423 ILE A C 1
ATOM 3348 O O . ILE A 1 423 ? 5.498 -15.772 2.669 1.00 97.62 423 ILE A O 1
ATOM 3352 N N . ALA A 1 424 ? 7.541 -16.656 2.960 1.00 97.56 424 ALA A N 1
ATOM 3353 C CA . ALA A 1 424 ? 7.085 -17.694 3.878 1.00 97.56 424 ALA A CA 1
ATOM 3354 C C . ALA A 1 424 ? 6.694 -17.081 5.229 1.00 97.56 424 ALA A C 1
ATOM 3356 O O . ALA A 1 424 ? 5.641 -17.421 5.766 1.00 97.56 424 ALA A O 1
ATOM 3357 N N . GLN A 1 425 ? 7.470 -16.115 5.721 1.00 98.56 425 GLN A N 1
ATOM 3358 C CA . GLN A 1 425 ? 7.154 -15.343 6.913 1.00 98.56 425 GLN A CA 1
ATOM 3359 C C . GLN A 1 425 ? 5.911 -14.467 6.698 1.00 98.56 425 GLN A C 1
ATOM 3361 O O . GLN A 1 425 ? 5.023 -14.488 7.543 1.00 98.56 425 GLN A O 1
ATOM 3366 N N . ALA A 1 426 ? 5.766 -13.790 5.549 1.00 98.56 426 ALA A N 1
ATOM 3367 C CA . ALA A 1 426 ? 4.554 -13.012 5.238 1.00 98.56 426 ALA A CA 1
ATOM 3368 C C . ALA A 1 426 ? 3.280 -13.875 5.278 1.00 98.56 426 ALA A C 1
ATOM 3370 O O . ALA A 1 426 ? 2.230 -13.455 5.769 1.00 98.56 426 ALA A O 1
ATOM 3371 N N . ARG A 1 427 ? 3.377 -15.115 4.787 1.00 98.19 427 ARG A N 1
ATOM 3372 C CA . ARG A 1 427 ? 2.299 -16.104 4.852 1.00 98.19 427 ARG A CA 1
ATOM 3373 C C . ARG A 1 427 ? 2.020 -16.570 6.277 1.00 98.19 427 ARG A C 1
ATOM 3375 O O . ARG A 1 427 ? 0.855 -16.626 6.656 1.00 98.19 427 ARG A O 1
ATOM 3382 N N . ALA A 1 428 ? 3.064 -16.881 7.044 1.00 98.38 428 ALA A N 1
ATOM 3383 C CA . ALA A 1 428 ? 2.932 -17.279 8.441 1.00 98.38 428 ALA A CA 1
ATOM 3384 C C . ALA A 1 428 ? 2.253 -16.173 9.262 1.00 98.38 428 ALA A C 1
ATOM 3386 O O . ALA A 1 428 ? 1.279 -16.452 9.952 1.00 98.38 428 ALA A O 1
ATOM 3387 N N . ASN A 1 429 ? 2.673 -14.916 9.081 1.00 98.62 429 ASN A N 1
ATOM 3388 C CA . ASN A 1 429 ? 2.059 -13.744 9.708 1.00 98.62 429 ASN A CA 1
ATOM 3389 C C . ASN A 1 429 ? 0.553 -13.658 9.388 1.00 98.62 429 ASN A C 1
ATOM 3391 O O . ASN A 1 429 ? -0.263 -13.486 10.291 1.00 98.62 429 ASN A O 1
ATOM 3395 N N . MET A 1 430 ? 0.177 -13.839 8.112 1.00 98.38 430 MET A N 1
ATOM 3396 C CA . MET A 1 430 ? -1.227 -13.834 7.677 1.00 98.38 430 MET A CA 1
ATOM 3397 C C . MET A 1 430 ? -2.056 -14.938 8.337 1.00 98.38 430 MET A C 1
ATOM 3399 O O . MET A 1 430 ? -3.197 -14.705 8.738 1.00 98.38 430 MET A O 1
ATOM 3403 N N . GLU A 1 431 ? 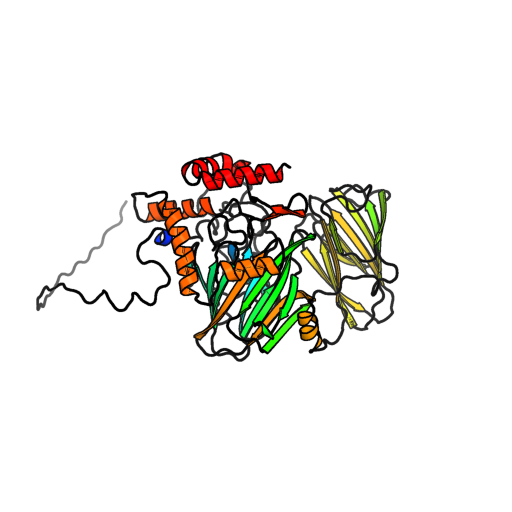-1.518 -16.156 8.374 1.00 97.31 431 GLU A N 1
ATOM 3404 C CA . GLU A 1 431 ? -2.205 -17.336 8.901 1.00 97.31 431 GLU A CA 1
ATOM 3405 C C . GLU A 1 431 ? -2.294 -17.315 10.434 1.00 97.31 431 GLU A C 1
ATOM 3407 O O . GLU A 1 431 ? -3.277 -17.811 10.981 1.00 97.31 431 GLU A O 1
ATOM 3412 N N . GLU A 1 432 ? -1.325 -16.698 11.112 1.00 98.00 432 GLU A N 1
ATOM 3413 C CA . GLU A 1 432 ? -1.320 -16.489 12.560 1.00 98.00 432 GLU A CA 1
ATOM 3414 C C . GLU A 1 432 ? -2.324 -15.411 12.986 1.00 98.00 432 GLU A C 1
ATOM 3416 O O . GLU A 1 432 ? -3.189 -15.665 13.825 1.00 98.00 432 GLU A O 1
ATOM 3421 N N . GLU A 1 433 ? -2.237 -14.209 12.404 1.00 98.38 433 GLU A N 1
ATOM 3422 C CA . GLU A 1 433 ? -3.029 -13.065 12.866 1.00 98.38 433 GLU A CA 1
ATOM 3423 C C . GLU A 1 433 ? -4.507 -13.202 12.484 1.00 98.38 433 GLU A C 1
ATOM 3425 O O . GLU A 1 433 ? -5.382 -12.898 13.299 1.00 98.38 433 GLU A O 1
ATOM 3430 N N . PHE A 1 434 ? -4.788 -13.703 11.273 1.00 98.25 434 PHE A N 1
ATOM 3431 C CA . PHE A 1 434 ? -6.138 -13.923 10.750 1.00 98.25 434 PHE A CA 1
ATOM 3432 C C . PHE A 1 434 ? -6.242 -15.297 10.053 1.00 98.25 434 PHE A C 1
ATOM 3434 O O . PHE A 1 434 ? -6.200 -15.366 8.823 1.00 98.25 434 PHE A O 1
ATOM 3441 N N . PRO A 1 435 ? -6.443 -16.413 10.780 1.00 96.44 435 PRO A N 1
ATOM 3442 C CA . PRO A 1 435 ? -6.420 -17.765 10.200 1.00 96.44 435 PRO A CA 1
ATOM 3443 C C . PRO A 1 435 ? -7.582 -18.052 9.236 1.00 96.44 435 PRO A C 1
ATOM 3445 O O . PRO A 1 435 ? -7.413 -18.697 8.199 1.00 96.44 435 PRO A O 1
ATOM 3448 N N . ASP A 1 436 ? -8.771 -17.526 9.524 1.00 95.88 436 ASP A N 1
ATOM 3449 C CA . ASP A 1 436 ? -10.002 -17.766 8.762 1.00 95.88 436 ASP A CA 1
ATOM 3450 C C . ASP A 1 436 ? -10.422 -16.525 7.935 1.00 95.88 436 ASP A C 1
ATOM 3452 O O . ASP A 1 436 ? -9.706 -15.526 7.892 1.00 95.88 436 ASP A O 1
ATOM 3456 N N . PHE A 1 437 ? -11.536 -16.601 7.195 1.00 97.69 437 PHE A N 1
ATOM 3457 C CA . PHE A 1 437 ? -12.122 -15.470 6.446 1.00 97.69 437 PHE A CA 1
ATOM 3458 C C . PHE A 1 437 ? -13.327 -14.845 7.189 1.00 97.69 437 PHE A C 1
ATOM 3460 O O . PHE A 1 437 ? -14.338 -14.455 6.582 1.00 97.69 437 PHE A O 1
ATOM 3467 N N . ASN A 1 438 ? -13.236 -14.723 8.518 1.00 97.88 438 ASN A N 1
ATOM 3468 C CA . ASN A 1 438 ? -14.233 -14.047 9.344 1.00 97.88 438 ASN A CA 1
ATOM 3469 C C . ASN A 1 438 ? -13.849 -12.583 9.626 1.00 97.88 438 ASN A C 1
ATOM 3471 O O . ASN A 1 438 ? -13.238 -12.258 10.641 1.00 97.88 438 ASN A O 1
ATOM 3475 N N . PHE A 1 439 ? -14.265 -11.687 8.729 1.00 98.38 439 PHE A N 1
ATOM 3476 C CA . PHE A 1 439 ? -13.974 -10.254 8.821 1.00 98.38 439 PHE A CA 1
ATOM 3477 C C . PHE A 1 439 ? -14.473 -9.621 10.131 1.00 98.38 439 PHE A C 1
ATOM 3479 O O . PHE A 1 439 ? -13.735 -8.889 10.778 1.00 98.38 439 PHE A O 1
ATOM 3486 N N . LYS A 1 440 ? -15.691 -9.961 10.586 1.00 96.94 440 LYS A N 1
ATOM 3487 C CA . LYS A 1 440 ? -16.246 -9.429 11.845 1.00 96.94 440 LYS A CA 1
ATOM 3488 C C . LYS A 1 440 ? -15.386 -9.825 13.048 1.00 96.94 440 LYS A C 1
ATOM 3490 O O . LYS A 1 440 ? -15.102 -8.983 13.888 1.00 96.94 440 LYS A O 1
ATOM 3495 N N . LYS A 1 441 ? -14.938 -11.085 13.105 1.00 97.38 441 LYS A N 1
ATOM 3496 C CA . LYS A 1 441 ? -14.040 -11.573 14.164 1.00 97.38 441 LYS A CA 1
ATOM 3497 C C . LYS A 1 441 ? -12.710 -10.817 14.166 1.00 97.38 441 LYS A C 1
ATOM 3499 O O . LYS A 1 441 ? -12.260 -10.436 15.239 1.00 97.38 441 LYS A O 1
ATOM 3504 N N . ALA A 1 442 ? -12.128 -10.563 12.993 1.00 98.31 442 ALA A N 1
ATOM 3505 C CA . ALA A 1 442 ? -10.905 -9.770 12.869 1.00 98.31 442 ALA A CA 1
ATOM 3506 C C . ALA A 1 442 ? -11.098 -8.333 13.388 1.00 98.31 442 ALA A C 1
ATOM 3508 O O . ALA A 1 442 ? -10.310 -7.875 14.209 1.00 98.31 442 ALA A O 1
ATOM 3509 N N . VAL A 1 443 ? -12.191 -7.662 13.001 1.00 98.19 443 VAL A N 1
ATOM 3510 C CA . VAL A 1 443 ? -12.522 -6.311 13.495 1.00 98.19 443 VAL A CA 1
ATOM 3511 C C . VAL A 1 443 ? -12.669 -6.301 15.019 1.00 98.19 443 VAL A C 1
ATOM 3513 O O . VAL A 1 443 ? -12.074 -5.459 15.686 1.00 98.19 443 VAL A O 1
ATOM 3516 N N . THR A 1 444 ? -13.410 -7.257 15.588 1.00 96.31 444 THR A N 1
ATOM 3517 C CA . THR A 1 444 ? -13.592 -7.367 17.045 1.00 96.31 444 THR A CA 1
ATOM 3518 C C . THR A 1 444 ? -12.280 -7.665 17.776 1.00 96.31 444 THR A C 1
ATOM 3520 O O . THR A 1 444 ? -12.044 -7.112 18.846 1.00 96.31 444 THR A O 1
ATOM 3523 N N . GLN A 1 445 ? -11.410 -8.503 17.205 1.00 96.62 445 GLN A N 1
ATOM 3524 C CA . GLN A 1 445 ? -10.093 -8.807 17.768 1.00 96.62 445 GLN A CA 1
ATOM 3525 C C . GLN A 1 445 ? -9.227 -7.544 17.873 1.00 96.62 445 GLN A C 1
ATOM 3527 O O . GLN A 1 445 ? -8.693 -7.266 18.944 1.00 96.62 445 GLN A O 1
ATOM 3532 N N . VAL A 1 446 ? -9.123 -6.762 16.795 1.00 98.19 446 VAL A N 1
ATOM 3533 C CA . VAL A 1 446 ? -8.313 -5.530 16.775 1.00 98.19 446 VAL A CA 1
ATOM 3534 C C . VAL A 1 446 ? -8.947 -4.437 17.644 1.00 98.19 446 VAL A C 1
ATOM 3536 O O . VAL A 1 446 ? -8.236 -3.719 18.344 1.00 98.19 446 VAL A O 1
ATOM 3539 N N . ALA A 1 447 ? -10.281 -4.339 17.675 1.00 97.06 447 ALA A N 1
ATOM 3540 C CA . ALA A 1 447 ? -10.984 -3.438 18.587 1.00 97.06 447 ALA A CA 1
ATOM 3541 C C . ALA A 1 447 ? -10.640 -3.746 20.054 1.00 97.06 447 ALA A C 1
ATOM 3543 O O . ALA A 1 447 ? -10.285 -2.842 20.801 1.00 97.06 447 ALA A O 1
ATOM 3544 N N . GLY A 1 448 ? -10.648 -5.023 20.450 1.00 95.56 448 GLY A N 1
ATOM 3545 C CA . GLY A 1 448 ? -10.293 -5.430 21.812 1.00 95.56 448 GLY A CA 1
ATOM 3546 C C . GLY A 1 448 ? -8.855 -5.077 22.211 1.00 95.56 448 GLY A C 1
ATOM 3547 O O . GLY A 1 448 ? -8.610 -4.752 23.373 1.00 95.56 448 GLY A O 1
ATOM 3548 N N . VAL A 1 449 ? -7.910 -5.089 21.260 1.00 97.12 449 VAL A N 1
ATOM 3549 C CA . VAL A 1 449 ? -6.538 -4.605 21.496 1.00 97.12 449 VAL A CA 1
ATOM 3550 C C . VAL A 1 449 ? -6.560 -3.115 21.824 1.00 97.12 449 VAL A C 1
ATOM 3552 O O . VAL A 1 449 ? -6.046 -2.717 22.864 1.00 97.12 449 VAL A O 1
ATOM 3555 N N . TRP A 1 450 ? -7.204 -2.298 20.992 1.00 97.38 450 TRP A N 1
ATOM 3556 C CA . TRP A 1 450 ? -7.264 -0.855 21.224 1.00 97.38 450 TRP A CA 1
ATOM 3557 C C . TRP A 1 450 ? -8.046 -0.465 22.475 1.00 97.38 450 TRP A C 1
ATOM 3559 O O . TRP A 1 450 ? -7.614 0.435 23.184 1.00 97.38 450 TRP A O 1
ATOM 3569 N N . GLU A 1 451 ? -9.149 -1.140 22.796 1.00 95.50 451 GLU A N 1
ATOM 3570 C CA . GLU A 1 451 ? -9.872 -0.883 24.047 1.00 95.50 451 GLU A CA 1
ATOM 3571 C C . GLU A 1 451 ? -8.986 -1.121 25.267 1.00 95.50 451 GLU A C 1
ATOM 3573 O O . GLU A 1 451 ? -8.983 -0.318 26.196 1.00 95.50 451 GLU A O 1
ATOM 3578 N N . LYS A 1 452 ? -8.170 -2.182 25.252 1.00 94.94 452 LYS A N 1
ATOM 3579 C CA . LYS A 1 452 ? -7.206 -2.441 26.326 1.00 94.94 452 LYS A CA 1
ATOM 3580 C C . LYS A 1 452 ? -6.183 -1.309 26.456 1.00 94.94 452 LYS A C 1
ATOM 3582 O O . LYS A 1 452 ? -5.878 -0.907 27.575 1.00 94.94 452 LYS A O 1
ATOM 3587 N N . GLU A 1 453 ? -5.665 -0.815 25.334 1.00 95.88 453 GLU A N 1
ATOM 3588 C CA . GLU A 1 453 ? -4.671 0.266 25.293 1.00 95.88 453 GLU A CA 1
ATOM 3589 C C . GLU A 1 453 ? -5.253 1.598 25.776 1.00 95.88 453 GLU A C 1
ATOM 3591 O O . GLU A 1 453 ? -4.674 2.276 26.622 1.00 95.88 453 GLU A O 1
ATOM 3596 N N . LEU A 1 454 ? -6.442 1.959 25.294 1.00 96.06 454 LEU A N 1
ATOM 3597 C CA . LEU A 1 454 ? -7.107 3.204 25.674 1.00 96.06 454 LEU A CA 1
ATOM 3598 C C . LEU A 1 454 ? -7.581 3.178 27.131 1.00 96.06 454 LEU A C 1
ATOM 3600 O O . LEU A 1 454 ? -7.538 4.203 27.806 1.00 96.06 454 LEU A O 1
ATOM 3604 N N . ASN A 1 455 ? -7.955 2.008 27.651 1.00 94.69 455 ASN A N 1
ATOM 3605 C CA . ASN A 1 455 ? -8.365 1.837 29.043 1.00 94.69 455 ASN A CA 1
ATOM 3606 C C . ASN A 1 455 ? -7.206 1.954 30.056 1.00 94.69 455 ASN A C 1
ATOM 3608 O O . ASN A 1 455 ? -7.457 1.966 31.261 1.00 94.69 455 ASN A O 1
ATOM 3612 N N . MET A 1 456 ? -5.943 2.059 29.615 1.00 95.12 456 MET A N 1
ATOM 3613 C CA . MET A 1 456 ? -4.815 2.314 30.525 1.00 95.12 456 MET A CA 1
ATOM 3614 C C . MET A 1 456 ? -4.943 3.658 31.252 1.00 95.12 456 MET A C 1
ATOM 3616 O O . MET A 1 456 ? -4.438 3.797 32.366 1.00 95.12 456 MET A O 1
ATOM 3620 N N . ILE A 1 457 ? -5.626 4.637 30.643 1.00 95.62 457 ILE A N 1
ATOM 3621 C CA . ILE A 1 457 ? -5.946 5.914 31.282 1.00 95.62 457 ILE A CA 1
ATOM 3622 C C . ILE A 1 457 ? -7.448 6.182 31.178 1.00 95.62 457 ILE A C 1
ATOM 3624 O O . ILE A 1 457 ? -8.019 6.323 30.097 1.00 95.62 457 ILE A O 1
ATOM 3628 N N . GLN A 1 458 ? -8.087 6.314 32.336 1.00 94.56 458 GLN A N 1
ATOM 3629 C CA . GLN A 1 458 ? -9.497 6.663 32.449 1.00 94.56 458 GLN A CA 1
ATOM 3630 C C . GLN A 1 458 ? -9.620 8.136 32.829 1.00 94.56 458 GLN A C 1
ATOM 3632 O O . GLN A 1 458 ? -9.030 8.568 33.819 1.00 94.56 458 GLN A O 1
ATOM 3637 N N . VAL A 1 459 ? -10.373 8.900 32.038 1.00 94.56 459 VAL A N 1
ATOM 3638 C CA . VAL A 1 459 ? -10.583 10.334 32.271 1.00 94.56 459 VAL A CA 1
ATOM 3639 C C . VAL A 1 459 ? -12.062 10.655 32.467 1.00 94.56 459 VAL A C 1
ATOM 3641 O O . VAL A 1 459 ? -12.941 10.071 31.829 1.00 94.56 459 VAL A O 1
ATOM 3644 N N . GLU A 1 460 ? -12.330 11.618 33.344 1.00 93.44 460 GLU A N 1
ATOM 3645 C CA . GLU A 1 460 ? -13.636 12.256 33.496 1.00 93.44 460 GLU A CA 1
ATOM 3646 C C . GLU A 1 460 ? -13.624 13.608 32.772 1.00 93.44 460 GLU A C 1
ATOM 3648 O O . GLU A 1 460 ? -12.603 14.294 32.743 1.00 93.44 460 GLU A O 1
ATOM 3653 N N . GLY A 1 461 ? -14.750 13.994 32.173 1.00 93.69 461 GLY A N 1
ATOM 3654 C CA . GLY A 1 461 ? -14.853 15.217 31.379 1.00 93.69 461 GLY A CA 1
ATOM 3655 C C . GLY A 1 461 ? -16.071 15.210 30.466 1.00 93.69 461 GLY A C 1
ATOM 3656 O O . GLY A 1 461 ? -16.897 14.288 30.515 1.00 93.69 461 GLY A O 1
ATOM 3657 N N . THR A 1 462 ? -16.180 16.241 29.631 1.00 96.31 462 THR A N 1
ATOM 3658 C CA . THR A 1 462 ? -17.190 16.287 28.569 1.00 96.31 462 THR A CA 1
ATOM 3659 C C . THR A 1 462 ? -16.894 15.241 27.489 1.00 96.31 462 THR A C 1
ATOM 3661 O O . THR A 1 462 ? -15.810 14.658 27.439 1.00 96.31 462 THR A O 1
ATOM 3664 N N . GLU A 1 463 ? -17.861 14.971 26.611 1.00 93.31 463 GLU A N 1
ATOM 3665 C CA . GLU A 1 463 ? -17.642 14.049 25.488 1.00 93.31 463 GLU A CA 1
ATOM 3666 C C . GLU A 1 463 ? -16.566 14.577 24.522 1.00 93.31 463 GLU A C 1
ATOM 3668 O O . GLU A 1 463 ? -15.785 13.783 24.001 1.00 93.31 463 GLU A O 1
ATOM 3673 N N . ASP A 1 464 ? -16.458 15.901 24.367 1.00 94.44 464 ASP A N 1
ATOM 3674 C CA . ASP A 1 464 ? -15.416 16.550 23.564 1.00 94.44 464 ASP A CA 1
ATOM 3675 C C . ASP A 1 464 ? -14.028 16.380 24.199 1.00 94.44 464 ASP A C 1
ATOM 3677 O O . ASP A 1 464 ? -13.074 16.026 23.506 1.00 94.44 464 ASP A O 1
ATOM 3681 N N . ASP A 1 465 ? -13.913 16.537 25.525 1.00 95.75 465 ASP A N 1
ATOM 3682 C CA . ASP A 1 465 ? -12.650 16.298 26.242 1.00 95.75 465 ASP A CA 1
ATOM 3683 C C . ASP A 1 465 ? -12.177 14.852 26.050 1.00 95.75 465 ASP A C 1
ATOM 3685 O O . ASP A 1 465 ? -11.001 14.601 25.775 1.00 95.75 465 ASP A O 1
ATOM 3689 N N . LYS A 1 466 ? -13.101 13.887 26.142 1.00 95.81 466 LYS A N 1
ATOM 3690 C CA . LYS A 1 466 ? -12.805 12.469 25.902 1.00 95.81 466 LYS A CA 1
ATOM 3691 C C . LYS A 1 466 ? -12.424 12.211 24.446 1.00 95.81 466 LYS A C 1
ATOM 3693 O O . LYS A 1 466 ? -11.483 11.458 24.204 1.00 95.81 466 LYS A O 1
ATOM 3698 N N . ALA A 1 467 ? -13.106 12.835 23.484 1.00 95.25 467 ALA A N 1
ATOM 3699 C CA . ALA A 1 467 ? -12.771 12.738 22.063 1.00 95.25 467 ALA A CA 1
ATOM 3700 C C . ALA A 1 467 ? -11.349 13.228 21.778 1.00 95.25 467 ALA A C 1
ATOM 3702 O O . ALA A 1 467 ? -10.569 12.513 21.142 1.00 95.25 467 ALA A O 1
ATOM 3703 N N . ILE A 1 468 ? -10.977 14.392 22.315 1.00 95.25 468 ILE A N 1
ATOM 3704 C CA . ILE A 1 468 ? -9.622 14.943 22.205 1.00 95.25 468 ILE A CA 1
ATOM 3705 C C . ILE A 1 468 ? -8.615 13.999 22.867 1.00 95.25 468 ILE A C 1
ATOM 3707 O O . ILE A 1 468 ? -7.629 13.606 22.238 1.00 95.25 468 ILE A O 1
ATOM 3711 N N . PHE A 1 469 ? -8.875 13.598 24.113 1.00 97.44 469 PHE A N 1
ATOM 3712 C CA . PHE A 1 469 ? -7.952 12.791 24.902 1.00 97.44 469 PHE A CA 1
ATOM 3713 C C . PHE A 1 469 ? -7.702 11.412 24.283 1.00 97.44 469 PHE A C 1
ATOM 3715 O O . PHE A 1 469 ? -6.552 11.057 24.028 1.00 97.44 469 PHE A O 1
ATOM 3722 N N . TYR A 1 470 ? -8.750 10.638 23.988 1.00 97.31 470 TYR A N 1
ATOM 3723 C CA . TYR A 1 470 ? -8.596 9.279 23.456 1.00 97.31 470 TYR A CA 1
ATOM 3724 C C . TYR A 1 470 ? -8.071 9.268 22.018 1.00 97.31 470 TYR A C 1
ATOM 3726 O O . TYR A 1 470 ? -7.317 8.364 21.642 1.00 97.31 470 TYR A O 1
ATOM 3734 N N . THR A 1 471 ? -8.382 10.296 21.223 1.00 96.38 471 THR A N 1
ATOM 3735 C CA . THR A 1 471 ? -7.762 10.464 19.903 1.00 96.38 471 THR A CA 1
ATOM 3736 C C . THR A 1 471 ? -6.267 10.767 20.021 1.00 96.38 471 THR A C 1
ATOM 3738 O O . THR A 1 471 ? -5.468 10.168 19.299 1.00 96.38 471 THR A O 1
ATOM 3741 N N . ALA A 1 472 ? -5.858 11.641 20.947 1.00 96.12 472 ALA A N 1
ATOM 3742 C CA . ALA A 1 472 ? -4.446 11.920 21.203 1.00 96.12 472 ALA A CA 1
ATOM 3743 C C . ALA A 1 472 ? -3.706 10.687 21.748 1.00 96.12 472 ALA A C 1
ATOM 3745 O O . ALA A 1 472 ? -2.633 10.350 21.249 1.00 96.12 472 ALA A O 1
ATOM 3746 N N . LEU A 1 473 ? -4.307 9.961 22.697 1.00 97.12 473 LEU A N 1
ATOM 3747 C CA . LEU A 1 473 ? -3.736 8.742 23.272 1.00 97.12 473 LEU A CA 1
ATOM 3748 C C . LEU A 1 473 ? -3.517 7.659 22.207 1.00 97.12 473 LEU A C 1
ATOM 3750 O O . LEU A 1 473 ? -2.471 7.018 22.192 1.00 97.12 473 LEU A O 1
ATOM 3754 N N . THR A 1 474 ? -4.449 7.514 21.258 1.00 96.25 474 THR A N 1
ATOM 3755 C CA . THR A 1 474 ? -4.283 6.606 20.110 1.00 96.25 474 THR A CA 1
ATOM 3756 C C . THR A 1 474 ? -3.008 6.929 19.326 1.00 96.25 474 THR A C 1
ATOM 3758 O O . THR A 1 474 ? -2.242 6.026 19.001 1.00 96.25 474 THR A O 1
ATOM 3761 N N . LYS A 1 475 ? -2.739 8.217 19.056 1.00 95.19 475 LYS A N 1
ATOM 3762 C CA . LYS A 1 475 ? -1.542 8.660 18.316 1.00 95.19 475 LYS A CA 1
ATOM 3763 C C . LYS A 1 475 ? -0.244 8.331 19.058 1.00 95.19 475 LYS A C 1
ATOM 3765 O O . LYS A 1 475 ? 0.754 8.027 18.411 1.00 95.19 475 LYS A O 1
ATOM 3770 N N . CYS A 1 476 ? -0.264 8.322 20.392 1.00 95.75 476 CYS A N 1
ATOM 3771 C CA . CYS A 1 476 ? 0.881 7.926 21.213 1.00 95.75 476 CYS A CA 1
ATOM 3772 C C . CYS A 1 476 ? 1.247 6.439 21.092 1.00 95.75 476 CYS A C 1
ATOM 3774 O O . CYS A 1 476 ? 2.314 6.058 21.555 1.00 95.75 476 CYS A O 1
ATOM 3776 N N . PHE A 1 477 ? 0.399 5.593 20.507 1.00 95.88 477 PHE A N 1
ATOM 3777 C CA . PHE A 1 477 ? 0.645 4.149 20.404 1.00 95.88 477 PHE A CA 1
ATOM 3778 C C . PHE A 1 477 ? 0.923 3.676 18.972 1.00 95.88 477 PHE A C 1
ATOM 3780 O O . PHE A 1 477 ? 1.025 2.481 18.713 1.00 95.88 477 PHE A O 1
ATOM 3787 N N . VAL A 1 478 ? 1.053 4.611 18.031 1.00 94.31 478 VAL A N 1
ATOM 3788 C CA . VAL A 1 478 ? 1.302 4.313 16.614 1.00 94.31 478 VAL A CA 1
ATOM 3789 C C . VAL A 1 478 ? 2.777 4.042 16.336 1.00 94.31 478 VAL A C 1
ATOM 3791 O O . VAL A 1 478 ? 3.115 3.071 15.664 1.00 94.31 478 VAL A O 1
ATOM 3794 N N . ASN A 1 479 ? 3.645 4.926 16.825 1.00 93.12 479 ASN A N 1
ATOM 3795 C CA . ASN A 1 479 ? 5.094 4.840 16.693 1.00 93.12 479 ASN A CA 1
ATOM 3796 C C . ASN A 1 479 ? 5.720 4.769 18.100 1.00 93.12 479 ASN A C 1
ATOM 3798 O O . ASN A 1 479 ? 5.164 5.370 19.025 1.00 93.12 479 ASN A O 1
ATOM 3802 N N . PRO A 1 480 ? 6.872 4.092 18.278 1.00 94.69 480 PRO A N 1
ATOM 3803 C CA . PRO A 1 480 ? 7.720 3.469 17.253 1.00 94.69 480 PRO A CA 1
ATOM 3804 C C . PRO A 1 480 ? 7.152 2.180 16.656 1.00 94.69 480 PRO A C 1
ATOM 3806 O O . PRO A 1 480 ? 6.245 1.558 17.197 1.00 94.69 480 PRO A O 1
ATOM 3809 N N . ARG A 1 481 ? 7.698 1.776 15.511 1.00 94.94 481 ARG A N 1
ATOM 3810 C CA . ARG A 1 481 ? 7.263 0.591 14.773 1.00 94.94 481 ARG A CA 1
ATOM 3811 C C . ARG A 1 481 ? 8.030 -0.645 15.214 1.00 94.94 481 ARG A C 1
ATOM 3813 O O . ARG A 1 481 ? 9.256 -0.625 15.220 1.00 94.94 481 ARG A O 1
ATOM 3820 N N . ASN A 1 482 ? 7.315 -1.728 15.487 1.00 97.06 482 ASN A N 1
ATOM 3821 C CA . ASN A 1 482 ? 7.874 -3.034 15.809 1.00 97.06 482 ASN A CA 1
ATOM 3822 C C . ASN A 1 482 ? 8.233 -3.794 14.515 1.00 97.06 482 ASN A C 1
ATOM 3824 O O . ASN A 1 482 ? 7.370 -3.998 13.657 1.00 97.06 482 ASN A O 1
ATOM 3828 N N . LEU A 1 483 ? 9.501 -4.202 14.367 1.00 96.94 483 LEU A N 1
ATOM 3829 C CA . LEU A 1 483 ? 9.997 -4.946 13.198 1.00 96.94 483 LEU A CA 1
ATOM 3830 C C . LEU A 1 483 ? 10.020 -6.470 13.391 1.00 96.94 483 LEU A C 1
ATOM 3832 O O . LEU A 1 483 ? 10.532 -7.192 12.537 1.00 96.94 483 LEU A O 1
ATOM 3836 N N . ASN A 1 484 ? 9.477 -6.965 14.502 1.00 96.62 484 ASN A N 1
ATOM 3837 C CA . ASN A 1 484 ? 9.622 -8.355 14.905 1.00 96.62 484 ASN A CA 1
ATOM 3838 C C . ASN A 1 484 ? 8.583 -9.274 14.255 1.00 96.62 484 ASN A C 1
ATOM 3840 O O . ASN A 1 484 ? 7.365 -9.039 14.249 1.00 96.62 484 ASN A O 1
ATOM 3844 N N . GLU A 1 485 ? 9.084 -10.405 13.784 1.00 97.19 485 GLU A N 1
ATOM 3845 C CA . GLU A 1 485 ? 8.372 -11.419 13.028 1.00 97.19 485 GLU A CA 1
ATOM 3846 C C . GLU A 1 485 ? 8.844 -12.806 13.481 1.00 97.19 485 GLU A C 1
ATOM 3848 O O . GLU A 1 485 ? 9.977 -13.212 13.225 1.00 97.19 485 GLU A O 1
ATOM 3853 N N . GLY A 1 486 ? 7.990 -13.542 14.198 1.00 91.56 486 GLY A N 1
ATOM 3854 C CA . GLY A 1 486 ? 8.307 -14.904 14.646 1.00 91.56 486 GLY A CA 1
ATOM 3855 C C . GLY A 1 486 ? 9.548 -15.017 15.545 1.00 91.56 486 GLY A C 1
ATOM 3856 O O . GLY A 1 486 ? 10.247 -16.021 15.465 1.00 91.56 486 GLY A O 1
ATOM 3857 N N . GLY A 1 487 ? 9.847 -13.993 16.356 1.00 93.56 487 GLY A N 1
ATOM 3858 C CA . GLY A 1 487 ? 11.044 -13.935 17.216 1.00 93.56 487 GLY A CA 1
ATOM 3859 C C . GLY A 1 487 ? 12.304 -13.391 16.532 1.00 93.56 487 GLY A C 1
ATOM 3860 O O . GLY A 1 487 ? 13.327 -13.215 17.189 1.00 93.56 487 GLY A O 1
ATOM 3861 N N . ARG A 1 488 ? 12.209 -13.077 15.236 1.00 97.12 488 ARG A N 1
ATOM 3862 C CA . ARG A 1 488 ? 13.288 -12.550 14.399 1.00 97.12 488 ARG A CA 1
ATOM 3863 C C . ARG A 1 488 ? 12.956 -11.165 13.873 1.00 97.12 488 ARG A C 1
ATOM 3865 O O . ARG A 1 488 ? 11.811 -10.735 13.939 1.00 97.12 488 ARG A O 1
ATOM 3872 N N . TYR A 1 489 ? 13.927 -10.497 13.274 1.00 97.00 489 TYR A N 1
ATOM 3873 C CA . TYR A 1 489 ? 13.712 -9.273 12.512 1.00 97.00 489 TYR A CA 1
ATOM 3874 C C . TYR A 1 489 ? 14.698 -9.183 11.350 1.00 97.00 489 TYR A C 1
ATOM 3876 O O . TYR A 1 489 ? 15.815 -9.697 11.420 1.00 97.00 489 TYR A O 1
ATOM 3884 N N . PHE A 1 490 ? 14.288 -8.510 10.278 1.00 94.88 490 PHE A N 1
ATOM 3885 C CA . PHE A 1 490 ? 15.217 -8.032 9.259 1.00 94.88 490 PHE A CA 1
ATOM 3886 C C . PHE A 1 490 ? 15.820 -6.704 9.728 1.00 94.88 490 PHE A C 1
ATOM 3888 O O . PHE A 1 490 ? 15.090 -5.751 10.009 1.00 94.88 490 PHE A O 1
ATOM 3895 N N . SER A 1 491 ? 17.143 -6.643 9.838 1.00 93.19 491 SER A N 1
ATOM 3896 C CA . SER A 1 491 ? 17.867 -5.453 10.274 1.00 93.19 491 SER A CA 1
ATOM 3897 C C . SER A 1 491 ? 18.053 -4.473 9.113 1.00 93.19 491 SER A C 1
ATOM 3899 O O . SER A 1 491 ? 18.667 -4.828 8.104 1.00 93.19 491 SER A O 1
ATOM 3901 N N . PRO A 1 492 ? 17.585 -3.218 9.239 1.00 86.75 492 PRO A N 1
ATOM 3902 C CA . PRO A 1 492 ? 17.819 -2.200 8.220 1.00 86.75 492 PRO A CA 1
ATOM 3903 C C . PRO A 1 492 ? 19.252 -1.633 8.248 1.00 86.75 492 PRO A C 1
ATOM 3905 O O . PRO A 1 492 ? 19.577 -0.805 7.404 1.00 86.75 492 PRO A O 1
ATOM 3908 N N . PHE A 1 493 ? 20.092 -2.045 9.207 1.00 88.00 493 PHE A N 1
ATOM 3909 C CA . PHE A 1 493 ? 21.444 -1.508 9.403 1.00 88.00 493 PHE A CA 1
ATOM 3910 C C . PHE A 1 493 ? 22.527 -2.368 8.742 1.00 88.00 493 PHE A C 1
ATOM 3912 O O . PHE A 1 493 ? 23.442 -1.832 8.121 1.00 88.00 493 PHE A O 1
ATOM 3919 N N . ASP A 1 494 ? 22.409 -3.694 8.837 1.00 90.12 494 ASP A N 1
ATOM 3920 C CA . ASP A 1 494 ? 23.366 -4.652 8.261 1.00 90.12 494 ASP A CA 1
ATOM 3921 C C . ASP A 1 494 ? 22.748 -5.575 7.196 1.00 90.12 494 ASP A C 1
ATOM 3923 O O . ASP A 1 494 ? 23.455 -6.384 6.591 1.00 90.12 494 ASP A O 1
ATOM 3927 N N . PHE A 1 495 ? 21.444 -5.426 6.938 1.00 87.44 495 PHE A N 1
ATOM 3928 C CA . PHE A 1 495 ? 20.677 -6.161 5.930 1.00 87.44 495 PHE A CA 1
ATOM 3929 C C . PHE A 1 495 ? 20.636 -7.680 6.149 1.00 87.44 495 PHE A C 1
ATOM 3931 O O . PHE A 1 495 ? 20.499 -8.449 5.193 1.00 87.44 495 PHE A O 1
ATOM 3938 N N . GLN A 1 496 ? 20.737 -8.121 7.405 1.00 91.50 496 GLN A N 1
ATOM 3939 C CA . GLN A 1 496 ? 20.639 -9.528 7.790 1.00 91.50 496 GLN A CA 1
ATOM 3940 C C . GLN A 1 496 ? 19.416 -9.796 8.668 1.00 91.50 496 GLN A C 1
ATOM 3942 O O . GLN A 1 496 ? 18.796 -8.890 9.225 1.00 91.50 496 GLN A O 1
ATOM 3947 N N . VAL A 1 497 ? 19.047 -11.073 8.768 1.00 96.12 497 VAL A N 1
ATOM 3948 C CA . VAL A 1 497 ? 17.989 -11.527 9.673 1.00 96.12 497 VAL A CA 1
ATOM 3949 C C . VAL A 1 497 ? 18.623 -11.928 10.996 1.00 96.12 497 VAL A C 1
ATOM 3951 O O . VAL A 1 497 ? 19.519 -12.770 11.019 1.00 96.12 497 VAL A O 1
ATOM 3954 N N . HIS A 1 498 ? 18.113 -11.366 12.085 1.00 97.31 498 HIS A N 1
ATOM 3955 C CA . HIS A 1 498 ? 18.592 -11.606 13.443 1.00 97.31 498 HIS A CA 1
ATOM 3956 C C . HIS A 1 498 ? 17.465 -12.104 14.337 1.00 97.31 498 HIS A C 1
ATOM 3958 O O . HIS A 1 498 ? 16.290 -11.880 14.056 1.00 97.31 498 HIS A O 1
ATOM 3964 N N . GLU A 1 499 ? 17.829 -12.753 15.436 1.00 97.00 499 GLU A N 1
ATOM 3965 C CA . GLU A 1 499 ? 16.907 -13.075 16.527 1.00 97.00 499 GLU A CA 1
ATOM 3966 C C . GLU A 1 499 ? 16.786 -11.879 17.486 1.00 97.00 499 GLU A C 1
ATOM 3968 O O . GLU A 1 499 ? 17.759 -11.160 17.731 1.00 97.00 499 GLU A O 1
ATOM 3973 N N . GLY A 1 500 ? 15.610 -11.696 18.086 1.00 94.06 500 GLY A N 1
ATOM 3974 C CA . GLY A 1 500 ? 15.382 -10.719 19.148 1.00 94.06 500 GLY A CA 1
ATOM 3975 C C . GLY A 1 500 ? 14.459 -9.570 18.753 1.00 94.06 500 GLY A C 1
ATOM 3976 O O . GLY A 1 500 ? 13.495 -9.756 18.017 1.00 94.06 500 GLY A O 1
ATOM 3977 N N . GLN A 1 501 ? 14.729 -8.394 19.323 1.00 95.06 501 GLN A N 1
ATOM 3978 C CA . GLN A 1 501 ? 13.874 -7.213 19.225 1.00 95.06 501 GLN A CA 1
ATOM 3979 C C . GLN A 1 501 ? 14.499 -6.167 18.303 1.00 95.06 501 GLN A C 1
ATOM 3981 O O . GLN A 1 501 ? 15.695 -5.882 18.413 1.00 95.06 501 GLN A O 1
ATOM 3986 N N . MET A 1 502 ? 13.676 -5.548 17.464 1.00 97.69 502 MET A N 1
ATOM 3987 C CA . MET A 1 502 ? 14.024 -4.381 16.673 1.00 97.69 502 MET A CA 1
ATOM 3988 C C . MET A 1 502 ? 12.820 -3.457 16.522 1.00 97.69 502 MET A C 1
ATOM 3990 O O . MET A 1 502 ? 11.703 -3.890 16.230 1.00 97.69 502 MET A O 1
ATOM 3994 N N . TYR A 1 503 ? 13.079 -2.164 16.692 1.00 96.81 503 TYR A N 1
ATOM 3995 C CA . TYR A 1 503 ? 12.109 -1.097 16.493 1.00 96.81 503 TYR A CA 1
ATOM 3996 C C . TYR A 1 503 ? 12.708 -0.016 15.595 1.00 96.81 503 TYR A C 1
ATOM 3998 O O . TYR A 1 503 ? 13.914 0.220 15.608 1.00 96.81 503 TYR A O 1
ATOM 4006 N N . THR A 1 504 ? 11.855 0.652 14.828 1.00 94.12 504 THR A N 1
ATOM 4007 C CA . THR A 1 504 ? 12.224 1.789 13.973 1.00 94.12 504 THR A CA 1
ATOM 4008 C C . THR A 1 504 ? 11.185 2.906 14.095 1.00 94.12 504 THR A C 1
ATOM 4010 O O . THR A 1 504 ? 10.303 2.846 14.952 1.00 94.12 504 THR A O 1
ATOM 4013 N N . ASP A 1 505 ? 11.282 3.938 13.257 1.00 91.31 505 ASP A N 1
ATOM 4014 C CA . ASP A 1 505 ? 10.437 5.137 13.302 1.00 91.31 505 ASP A CA 1
ATOM 4015 C C . ASP A 1 505 ? 10.534 5.858 14.668 1.00 91.31 505 ASP A C 1
ATOM 4017 O O . ASP A 1 505 ? 9.555 6.369 15.211 1.00 91.31 505 ASP A O 1
ATOM 4021 N N . LEU A 1 506 ? 11.740 5.865 15.247 1.00 92.06 506 LEU A N 1
ATOM 4022 C CA . LEU A 1 506 ? 12.068 6.498 16.525 1.00 92.06 506 LEU A CA 1
ATOM 4023 C C . LEU A 1 506 ? 12.539 7.946 16.298 1.00 92.06 506 LEU A C 1
ATOM 4025 O O . LEU A 1 506 ? 13.737 8.196 16.159 1.00 92.06 506 LEU A O 1
ATOM 4029 N N . SER A 1 507 ? 11.617 8.917 16.299 1.00 91.94 507 SER A N 1
ATOM 4030 C CA . SER A 1 507 ? 11.980 10.350 16.278 1.00 91.94 507 SER A CA 1
ATOM 4031 C C . SER A 1 507 ? 12.441 10.820 17.661 1.00 91.94 507 SER A C 1
ATOM 4033 O O . SER A 1 507 ? 11.749 11.567 18.351 1.00 91.94 507 SER A O 1
ATOM 4035 N N . LEU A 1 508 ? 13.610 10.346 18.106 1.00 93.62 508 LEU A N 1
ATOM 4036 C CA . LEU A 1 508 ? 14.068 10.525 19.489 1.00 93.62 508 LEU A CA 1
ATOM 4037 C C . LEU A 1 508 ? 14.232 11.986 19.900 1.00 93.62 508 LEU A C 1
ATOM 4039 O O . LEU A 1 508 ? 14.083 12.267 21.082 1.00 93.62 508 LEU A O 1
ATOM 4043 N N . TRP A 1 509 ? 14.504 12.907 18.966 1.00 93.50 509 TRP A N 1
ATOM 4044 C CA . TRP A 1 509 ? 14.536 14.344 19.263 1.00 93.50 509 TRP A CA 1
ATOM 4045 C C . TRP A 1 509 ? 13.165 14.860 19.718 1.00 93.50 509 TRP A C 1
ATOM 4047 O O . TRP A 1 509 ? 13.116 15.743 20.566 1.00 93.50 509 TRP A O 1
ATOM 4057 N N . ASP A 1 510 ? 12.065 14.279 19.237 1.00 91.94 510 ASP A N 1
ATOM 4058 C CA . ASP A 1 510 ? 10.700 14.607 19.658 1.00 91.94 510 ASP A CA 1
ATOM 4059 C C . ASP A 1 510 ? 10.245 13.791 20.858 1.00 91.94 510 ASP A C 1
ATOM 4061 O O . ASP A 1 510 ? 9.815 14.329 21.884 1.00 91.94 510 ASP A O 1
ATOM 4065 N N . THR A 1 511 ? 10.346 12.472 20.732 1.00 94.94 511 THR A N 1
ATOM 4066 C CA . THR A 1 511 ? 9.647 11.527 21.599 1.00 94.94 511 THR A CA 1
ATOM 4067 C C . THR A 1 511 ? 10.256 11.436 22.994 1.00 94.94 511 THR A C 1
ATOM 4069 O O . THR A 1 511 ? 9.556 11.033 23.927 1.00 94.94 511 THR A O 1
ATOM 4072 N N . PHE A 1 512 ? 11.514 11.860 23.195 1.00 95.75 512 PHE A N 1
ATOM 4073 C CA . PHE A 1 512 ? 12.135 11.877 24.527 1.00 95.75 512 PHE A CA 1
ATOM 4074 C C . PHE A 1 512 ? 11.422 12.816 25.510 1.00 95.75 512 PHE A C 1
ATOM 4076 O O . PHE A 1 512 ? 11.498 12.609 26.720 1.00 95.75 512 PHE A O 1
ATOM 4083 N N . ARG A 1 513 ? 10.738 13.852 25.003 1.00 96.38 513 ARG A N 1
ATOM 4084 C CA . ARG A 1 513 ? 10.164 14.935 25.816 1.00 96.38 513 ARG A CA 1
ATOM 4085 C C . ARG A 1 513 ? 8.959 14.490 26.637 1.00 96.38 513 ARG A C 1
ATOM 4087 O O . ARG A 1 513 ? 8.784 14.954 27.759 1.00 96.38 513 ARG A O 1
ATOM 4094 N N . SER A 1 514 ? 8.120 13.623 26.073 1.00 95.94 514 SER A N 1
ATOM 4095 C CA . SER A 1 514 ? 6.856 13.215 26.702 1.00 95.94 514 SER A CA 1
ATOM 4096 C C . SER A 1 514 ? 6.391 11.812 26.320 1.00 95.94 514 SER A C 1
ATOM 4098 O O . SER A 1 514 ? 5.872 11.109 27.183 1.00 95.94 514 SER A O 1
ATOM 4100 N N . LEU A 1 515 ? 6.617 11.361 25.079 1.00 95.38 515 LEU A N 1
ATOM 4101 C CA . LEU A 1 515 ? 6.148 10.050 24.627 1.00 95.38 515 LEU A CA 1
ATOM 4102 C C . LEU A 1 515 ? 6.863 8.891 25.334 1.00 95.38 515 LEU A C 1
ATOM 4104 O O . LEU A 1 515 ? 6.207 8.052 25.942 1.00 95.38 515 LEU A O 1
ATOM 4108 N N . HIS A 1 516 ? 8.197 8.847 25.303 1.00 96.06 516 HIS A N 1
ATOM 4109 C CA . HIS A 1 516 ? 8.943 7.795 25.999 1.00 96.06 516 HIS A CA 1
ATOM 4110 C C . HIS A 1 516 ? 8.751 7.840 27.525 1.00 96.06 516 HIS A C 1
ATOM 4112 O O . HIS A 1 516 ? 8.533 6.778 28.105 1.00 96.06 516 HIS A O 1
ATOM 4118 N N . PRO A 1 517 ? 8.733 9.015 28.193 1.00 97.62 517 PRO A N 1
ATOM 4119 C CA . PRO A 1 517 ? 8.316 9.100 29.593 1.00 97.62 517 PRO A CA 1
ATOM 4120 C C . PRO A 1 517 ? 6.929 8.499 29.869 1.00 97.62 517 PRO A C 1
ATOM 4122 O O . PRO A 1 517 ? 6.768 7.770 30.845 1.00 97.62 517 PRO A O 1
ATOM 4125 N N . LEU A 1 518 ? 5.939 8.749 29.003 1.00 97.00 518 LEU A N 1
ATOM 4126 C CA . LEU A 1 518 ? 4.611 8.139 29.114 1.00 97.00 518 LEU A CA 1
ATOM 4127 C C . LEU A 1 518 ? 4.682 6.610 28.976 1.00 97.00 518 LEU A C 1
ATOM 4129 O O . LEU A 1 518 ? 4.070 5.892 29.762 1.00 97.00 518 LEU A O 1
ATOM 4133 N N . TRP A 1 519 ? 5.455 6.103 28.015 1.00 96.38 519 TRP A N 1
ATOM 4134 C CA . TRP A 1 519 ? 5.616 4.665 27.791 1.00 96.38 519 TRP A CA 1
ATOM 4135 C C . TRP A 1 519 ? 6.340 3.956 28.938 1.00 96.38 519 TRP A C 1
ATOM 4137 O O . TRP A 1 519 ? 5.958 2.843 29.276 1.00 96.38 519 TRP A O 1
ATOM 4147 N N . VAL A 1 520 ? 7.296 4.596 29.617 1.00 96.69 520 VAL A N 1
ATOM 4148 C CA . VAL A 1 520 ? 7.903 4.037 30.842 1.00 96.69 520 VAL A CA 1
ATOM 4149 C C . VAL A 1 520 ? 6.840 3.776 31.919 1.00 96.69 520 VAL A C 1
ATOM 4151 O O . VAL A 1 520 ? 6.943 2.801 32.659 1.00 96.69 520 VAL A O 1
ATOM 4154 N N . ILE A 1 521 ? 5.814 4.630 32.003 1.00 97.31 521 ILE A N 1
ATOM 4155 C CA . ILE A 1 521 ? 4.728 4.511 32.985 1.00 97.31 521 ILE A CA 1
ATOM 4156 C C . ILE A 1 521 ? 3.696 3.467 32.542 1.00 97.31 521 ILE A C 1
ATOM 4158 O O . ILE A 1 521 ? 3.292 2.628 33.343 1.00 97.31 521 ILE A O 1
ATOM 4162 N N . LEU A 1 522 ? 3.250 3.529 31.284 1.00 96.69 522 LEU A N 1
ATOM 4163 C CA . LEU A 1 522 ? 2.133 2.711 30.793 1.00 96.69 522 LEU A CA 1
ATOM 4164 C C . LEU A 1 522 ? 2.560 1.341 30.250 1.00 96.69 522 LEU A C 1
ATOM 4166 O O . LEU A 1 522 ? 1.811 0.372 30.344 1.00 96.69 522 LEU A O 1
ATOM 4170 N N . LYS A 1 523 ? 3.750 1.269 29.650 1.00 96.19 523 LYS A N 1
ATOM 4171 C CA . LYS A 1 523 ? 4.252 0.154 28.835 1.00 96.19 523 LYS A CA 1
ATOM 4172 C C . LYS A 1 523 ? 5.736 -0.146 29.141 1.00 96.19 523 LYS A C 1
ATOM 4174 O O . LYS A 1 523 ? 6.574 -0.094 28.234 1.00 96.19 523 LYS A O 1
ATOM 4179 N N . PRO A 1 524 ? 6.108 -0.446 30.402 1.00 96.94 524 PRO A N 1
ATOM 4180 C CA . PRO A 1 524 ? 7.511 -0.639 30.788 1.00 96.94 524 PRO A CA 1
ATOM 4181 C C . PRO A 1 524 ? 8.188 -1.819 30.070 1.00 96.94 524 PRO A C 1
ATOM 4183 O O . PRO A 1 524 ? 9.366 -1.725 29.716 1.00 96.94 524 PRO A O 1
ATOM 4186 N N . ASP A 1 525 ? 7.451 -2.898 29.794 1.00 96.12 525 ASP A N 1
ATOM 4187 C CA . ASP A 1 525 ? 7.983 -4.058 29.066 1.00 96.12 525 ASP A CA 1
ATOM 4188 C C . ASP A 1 525 ? 8.267 -3.708 27.595 1.00 96.12 525 ASP A C 1
ATOM 4190 O O . ASP A 1 525 ? 9.375 -3.927 27.112 1.00 96.12 525 ASP A O 1
ATOM 4194 N N . GLU A 1 526 ? 7.322 -3.053 26.907 1.00 95.56 526 GLU A N 1
ATOM 4195 C CA . GLU A 1 526 ? 7.520 -2.599 25.518 1.00 95.56 526 GLU A CA 1
ATOM 4196 C C . GLU A 1 526 ? 8.647 -1.554 25.436 1.00 95.56 526 GLU A C 1
ATOM 4198 O O . GLU A 1 526 ? 9.443 -1.551 24.501 1.00 95.56 526 GLU A O 1
ATOM 4203 N N . THR A 1 527 ? 8.786 -0.711 26.464 1.00 97.00 527 THR A N 1
ATOM 4204 C CA . THR A 1 527 ? 9.916 0.222 26.586 1.00 97.00 527 THR A CA 1
ATOM 4205 C C . THR A 1 527 ? 11.250 -0.519 26.698 1.00 97.00 527 THR A C 1
ATOM 4207 O O . THR A 1 527 ? 12.234 -0.113 26.079 1.00 97.00 527 THR A O 1
ATOM 4210 N N . THR A 1 528 ? 11.294 -1.622 27.448 1.00 97.62 528 THR A N 1
ATOM 4211 C CA . THR A 1 528 ? 12.487 -2.476 27.552 1.00 97.62 528 THR A CA 1
ATOM 4212 C C . THR A 1 528 ? 12.833 -3.100 26.200 1.00 97.62 528 THR A C 1
ATOM 4214 O O . THR A 1 528 ? 14.000 -3.096 25.801 1.00 97.62 528 THR A O 1
ATOM 4217 N N . ASP A 1 529 ? 11.830 -3.565 25.456 1.00 97.06 529 ASP A N 1
ATOM 4218 C CA . ASP A 1 529 ? 12.020 -4.114 24.112 1.00 97.06 529 ASP A CA 1
ATOM 4219 C C . ASP A 1 529 ? 12.517 -3.063 23.111 1.00 97.06 529 ASP A C 1
ATOM 4221 O O . ASP A 1 529 ? 13.411 -3.356 22.315 1.00 97.06 529 ASP A O 1
ATOM 4225 N N . ILE A 1 530 ? 12.018 -1.824 23.188 1.00 97.19 530 ILE A N 1
ATOM 4226 C CA . ILE A 1 530 ? 12.515 -0.700 22.380 1.00 97.19 530 ILE A CA 1
ATOM 4227 C C . ILE A 1 530 ? 13.989 -0.422 22.684 1.00 97.19 530 ILE A C 1
ATOM 4229 O O . ILE A 1 530 ? 14.787 -0.287 21.757 1.00 97.19 530 ILE A O 1
ATOM 4233 N N . ILE A 1 531 ? 14.376 -0.375 23.963 1.00 97.31 531 ILE A N 1
ATOM 4234 C CA . ILE A 1 531 ? 15.775 -0.159 24.364 1.00 97.31 531 ILE A CA 1
ATOM 4235 C C . ILE A 1 531 ? 16.663 -1.293 23.840 1.00 97.31 531 ILE A C 1
ATOM 4237 O O . ILE A 1 531 ? 17.734 -1.032 23.292 1.00 97.31 531 ILE A O 1
ATOM 4241 N N . ASN A 1 532 ? 16.214 -2.545 23.947 1.00 97.25 532 ASN A N 1
ATOM 4242 C CA . ASN A 1 532 ? 16.928 -3.688 23.377 1.00 97.25 532 ASN A CA 1
ATOM 4243 C C . ASN A 1 532 ? 17.058 -3.576 21.851 1.00 97.25 532 ASN A C 1
ATOM 4245 O O . ASN A 1 532 ? 18.126 -3.862 21.314 1.00 97.25 532 ASN A O 1
ATOM 4249 N N . GLY A 1 533 ? 16.015 -3.102 21.163 1.00 97.06 533 GLY A N 1
ATOM 4250 C CA . GLY A 1 533 ? 16.057 -2.787 19.735 1.00 97.06 533 GLY A CA 1
ATOM 4251 C C . GLY A 1 533 ? 17.105 -1.729 19.393 1.00 97.06 533 GLY A C 1
ATOM 4252 O O . GLY A 1 533 ? 17.905 -1.935 18.485 1.00 97.06 533 GLY A O 1
ATOM 4253 N N . MET A 1 534 ? 17.182 -0.643 20.166 1.00 97.00 534 MET A N 1
ATOM 4254 C CA . MET A 1 534 ? 18.211 0.390 19.997 1.00 97.00 534 MET A CA 1
ATOM 4255 C C . MET A 1 534 ? 19.628 -0.152 20.237 1.00 97.00 534 MET A C 1
ATOM 4257 O O . MET A 1 534 ? 20.551 0.182 19.499 1.00 97.00 534 MET A O 1
ATOM 4261 N N . LEU A 1 535 ? 19.812 -1.012 21.243 1.00 97.50 535 LEU A N 1
ATOM 4262 C CA . LEU A 1 535 ? 21.097 -1.670 21.501 1.00 97.50 535 LEU A CA 1
ATOM 4263 C C . LEU A 1 535 ? 21.480 -2.645 20.386 1.00 97.50 535 LEU A C 1
ATOM 4265 O O . LEU A 1 535 ? 22.663 -2.795 20.099 1.00 97.50 535 LEU A O 1
ATOM 4269 N N . ASN A 1 536 ? 20.505 -3.313 19.771 1.00 96.69 536 ASN A N 1
ATOM 4270 C CA . ASN A 1 536 ? 20.740 -4.166 18.612 1.00 96.69 536 ASN A CA 1
ATOM 4271 C C . ASN A 1 536 ? 21.081 -3.353 17.361 1.00 96.69 536 ASN A C 1
ATOM 4273 O O . ASN A 1 536 ? 21.940 -3.782 16.613 1.00 96.69 536 ASN A O 1
ATOM 4277 N N . ALA A 1 537 ? 20.477 -2.177 17.170 1.00 94.75 537 ALA A N 1
ATOM 4278 C CA . ALA A 1 537 ? 20.828 -1.259 16.085 1.00 94.75 537 ALA A CA 1
ATOM 4279 C C . ALA A 1 537 ? 22.238 -0.653 16.230 1.00 94.75 537 ALA A C 1
ATOM 4281 O O . ALA A 1 537 ? 22.852 -0.278 15.238 1.00 94.75 537 ALA A O 1
ATOM 4282 N N . TYR A 1 538 ? 22.731 -0.510 17.466 1.00 95.00 538 TYR A N 1
ATOM 4283 C CA . TYR A 1 538 ? 24.077 -0.005 17.751 1.00 95.00 538 TYR A CA 1
ATOM 4284 C C . TYR A 1 538 ? 25.190 -1.029 17.474 1.00 95.00 538 TYR A C 1
ATOM 4286 O O . TYR A 1 538 ? 26.309 -0.631 17.146 1.00 95.00 538 TYR A O 1
ATOM 4294 N N . LYS A 1 539 ? 24.904 -2.318 17.686 1.00 92.00 539 LYS A N 1
ATOM 4295 C CA . LYS A 1 539 ? 25.837 -3.419 17.408 1.00 92.00 539 LYS A CA 1
ATOM 4296 C C . LYS A 1 539 ? 25.991 -3.609 15.907 1.00 92.00 539 LYS A C 1
ATOM 4298 O O . LYS A 1 539 ? 27.131 -3.938 15.510 1.00 92.00 539 LYS A O 1
#

InterPro domains:
  IPR011658 PA14 domain [PF07691] (256-372)
  IPR011658 PA14 domain [SM00758] (254-389)
  IPR012939 Glycosyl hydrolase family 92 [PF07971] (425-539)
  IPR014718 Glycoside hydrolase-type carbohydrate-binding [G3DSA:2.70.98.10] (40-267)
  IPR014718 Glycoside hydrolase-type carbohydrate-binding [G3DSA:2.70.98.10] (315-505)
  IPR037524 PA14/GLEYA domain [PS51820] (253-392)
  IPR041371 Glycosyl hydrolase family 92 N-terminal domain [PF17678] (45-242)
  IPR050883 Peptide-N(4)-(N-acetyl-beta-glucosaminyl)asparagine amidase [PTHR12143] (39-538)

pLDDT: mean 85.93, std 18.43, range [24.8, 98.94]

Secondary structure (DSSP, 8-state):
---------------------------SSSSTTT-SS-SSSGGGG--TTTTSSBP-S---S-TTS-SB------BSSTT-SSEEEEEEPP-SSS--SS--S--TT--EEEEEEEE---TT-SS---S-EEEEEEESS---STTTTPEE--GGG-EEETTEEEEEETTTTEEEEEEE-SSEEEEEEEE-SEEEEEEEEE-TTS-EEEEEEGGGTEEEEEEEETTTEEEEEEEEESS--SEEEEEEPPEE-BTTT-TT-EEEEEESSTT--SS-SEEEEESB-EEEESS-SSTTS-SSS-EEEEEEEE--SSSEEEEEEEEESSEEEEEETTEEEEEE-S--S-EEEEEEEEE-TT--EEEEEEEE--SS-EEEEEEEE--PPP-TTHHHHHHHH-EEEEEEEEEEEE-TTEEEEEEEEEESS-HHHHHHHHHHH--SS-HHHHHHHHHHHHHHHHTTS---S-HHHHHHHHHHHHHTTT-SEE-EETTEEE-TTTS-EEES--EE---HHHHTTTHHHHHHHH-HHHHHHHHHHHHHHH-

Radius of gyration: 27.42 Å; chains: 1; bounding box: 96×78×70 Å